Protein AF-A0A522IMY4-F1 (afdb_monomer)

Foldseek 3Di:
DCQQDPPDDDDDDDDDDPVRWDWDWDWDDDPVDIDIDTHTQQWDWDADPVRDTATFGFAWDADDDDPDTGTDTDHDLLNVQLVVLVVVVVPDPFDQDAQSFLEKEKAKEDADDWAQGPGFLAIDDSQLLSQVQSLLSVVVVQCVSNVHDPPQQQGQHFQYAYRYHHDPDPNHMDIDIDTHPPCVVVCCVVCVVPDPPDDDDDQQDDDLVDLLQRFAFHDVVSLVVLQVVDDADKDWFQAPVGDTQIKGWDAAQFAEEEQEEPLFQLFGLSLSLQSLLVVVQVVPVRRTYMYRSHLAVQLNVSLRVVCVRPVQHLPSSSGAHRSRGRLVNNDDDPNGSCVVVVCRCVVRVHQEYEYEGEAALYAHQHRNGYGDRDVCVLRRAFQAKAKEKEAAPVCVVVSVVLVVQLLQVLLVVVVSLVRRVVRVVRRVSPDVDDPWDADSSHTYYYDYDNPDSHRMYMYMYHNRSRGGGPSSSVSSNSSNSSSNRSSVVCSVPPPDDDD

Secondary structure (DSSP, 8-state):
-TTTSTT-------SS-TTS-EEEEEEEE-SS-EEEEEEEE-EEEEE-TTS-EEEEE-EEEEE-SSS--EEEEE--HHHHHHHHHHHHHHTS---SSS-S-SEEEEEEEE---EEE-SSTT-EEEHHHHHHHHHHHHHHHHHHHHHTPPTT-S-----EEEEEEEE-SSSSS-EEEEEES-TTTTTGGGTSTTSS--S----SS---TT-GGG--SPPPHHHHHHHHHTS-SEEEEEE-TTS-EEEEEEE--SSPPEEEEE-SSTT--HHHHHHHHHHHHHTTSTT--EEEES-S-HHHHHHHHHHHTT-TTS--GGGTS-TTSS-GGG--SS--THHHHHHHHHHHH--SEEEEEEEE-SS----TTT-SS-TT-TTTSS---SEEEEEE-GGGHHHHHHHHHHHHHHHTT-HHHHHHHHHHHHHHHHH-SS-SSEEETTEEEEEEE-TT-SSSEEEEEEEE-TT--THHHHHHHHHHHHHHHHHHHHHHHHTTSPP-

Mean predicted aligned error: 6.41 Å

Radius of gyration: 24.31 Å; Cα contacts (8 Å, |Δi|>4): 978; chains: 1; bounding box: 72×50×80 Å

Nearest PDB structures (foldseek):
  3k2k-assembly1_A  TM=5.546E-01  e=1.874E-07  Burkholderia mallei ATCC 23344
  7eqz-assembly1_A  TM=5.317E-01  e=2.237E-07  Aedes aegypti
  7d79-assembly2_B-2  TM=4.010E-01  e=4.140E-01  Beauveria bassiana ARSEF 2860
  4nvr-assembly2_D  TM=2.973E-01  e=1.711E-01  Salmonella enterica subsp. enterica serovar Typhimurium str. LT2
  5nfq-assembly1_A  TM=2.321E-01  e=2.437E-01  metagenome

Sequence (499 aa):
MTGLFPGIDIQFTEGPDATGQSYYQVALSYADRTEDRRIFAPNVFSKDFLNLDVYAPSAWLKVTGGGHEHDAHMLSEYQLAFHAVMTAVVQHGWGHREPYFSQLHITMSLPGIERALLYGHERLSTTEAMHEDIYFSLLEFFQQHSGRAPGNRGLQPGQIVPGIHLDNQQGTARVRVMVDAESAIHSRSAMADSVPPDQDQNPLCGDASDLALVDGPFAPALVGQSLQSFAGMHFAFASKQGRFVNGVHRQGVLPAVLISGAQHANETSGVVGAIRAATHLQDNPDAHFVLVPIENPDGYAMHQSLCALYPTHMHHAARYTALGDDLEYREHAPWFERDARNHAFEASHAQLHLNLHGYPSHEWTRPCTGYVPRGFELWSLPKGFFLILRYRPDYKEIADRLLEHVMQQLSSNADLIAYNAKQLQCYQRYATSAPFDVRHGIPYTTAEASNQTPGVTLITEFPDETIYGDDFIFAHTVQMQTVLLATEWWWENFGKKPK

Solvent-accessible surface area (backbone atoms only — not comparable to full-atom values): 27454 Å² total; per-residue (Å²): 108,67,74,72,40,74,96,56,92,81,84,90,71,91,69,53,47,100,85,68,45,40,64,49,78,45,80,44,80,55,101,88,49,75,48,82,42,80,43,82,43,58,49,44,81,47,67,43,98,86,70,43,86,29,71,23,65,48,38,68,51,74,44,84,74,78,102,56,78,43,80,45,76,44,85,34,72,68,54,51,53,53,48,52,53,51,50,57,56,70,70,45,89,74,69,96,52,78,54,64,39,65,34,40,39,35,44,33,37,34,62,74,53,80,44,81,46,96,36,88,69,27,62,47,44,47,45,53,24,50,37,50,37,50,50,51,51,52,52,54,50,48,40,58,72,70,67,54,62,89,85,62,54,63,50,34,53,17,23,56,44,69,48,57,39,82,36,80,79,76,83,63,67,46,78,47,81,47,68,60,62,90,56,60,84,69,44,56,75,78,53,45,89,82,43,83,74,95,73,76,92,73,70,48,53,51,60,83,90,44,77,83,69,28,31,38,49,68,37,68,68,56,52,54,54,58,52,69,72,57,74,58,54,72,49,71,28,46,27,86,86,65,44,62,24,47,34,39,39,26,81,42,80,40,66,31,33,35,37,31,7,13,56,40,22,30,16,33,37,15,28,56,4,43,52,55,26,51,65,56,48,62,76,43,81,48,41,18,38,31,44,29,40,41,40,23,47,59,8,34,54,45,30,53,62,48,34,73,79,44,60,68,40,59,52,67,65,8,29,26,36,52,46,38,22,40,71,91,44,62,84,64,82,85,52,37,39,50,47,41,57,51,48,49,40,72,76,56,63,27,38,39,33,42,42,27,39,39,38,57,49,45,74,68,52,19,59,83,74,28,59,58,58,89,93,40,62,77,60,58,50,56,53,37,54,32,37,41,39,36,23,19,78,95,29,43,71,62,45,54,51,48,53,52,50,38,39,56,59,54,43,71,40,60,68,58,35,53,48,14,50,55,24,40,57,53,31,60,75,80,38,98,69,68,99,51,50,74,50,66,61,34,37,32,44,76,45,83,35,80,85,53,90,38,40,26,35,46,32,40,35,32,54,34,24,41,49,47,46,71,60,24,30,49,46,18,46,53,44,16,51,52,51,45,51,46,48,56,51,42,52,75,51,63,96,55,80,87,130

pLDDT: mean 89.91, std 14.22, range [26.8, 98.94]

Structure (mmCIF, N/CA/C/O backbone):
data_AF-A0A522IMY4-F1
#
_entry.id   AF-A0A522IMY4-F1
#
loop_
_atom_site.group_PDB
_atom_site.id
_atom_site.type_symbol
_atom_site.label_atom_id
_atom_site.label_alt_id
_atom_site.label_comp_id
_atom_site.label_asym_id
_atom_site.label_entity_id
_atom_site.label_seq_id
_atom_site.pdbx_PDB_ins_code
_atom_site.Cartn_x
_atom_site.Cartn_y
_atom_site.Cartn_z
_atom_site.occupancy
_atom_site.B_iso_or_equiv
_atom_site.auth_seq_id
_atom_site.auth_comp_id
_atom_site.auth_asym_id
_atom_site.auth_atom_id
_atom_site.pdbx_PDB_model_num
ATOM 1 N N . MET A 1 1 ? 20.205 0.425 -4.567 1.00 74.19 1 MET A N 1
ATOM 2 C CA . MET A 1 1 ? 21.645 0.477 -4.971 1.00 74.19 1 MET A CA 1
ATOM 3 C C . MET A 1 1 ? 22.633 0.357 -3.805 1.00 74.19 1 MET A C 1
ATOM 5 O O . MET A 1 1 ? 23.422 -0.578 -3.818 1.00 74.19 1 MET A O 1
ATOM 9 N N . THR A 1 2 ? 22.616 1.238 -2.795 1.00 75.12 2 THR A N 1
ATOM 10 C CA . THR A 1 2 ? 23.585 1.200 -1.668 1.00 75.12 2 THR A CA 1
ATOM 11 C C . THR A 1 2 ? 23.577 -0.129 -0.908 1.00 75.12 2 THR A C 1
ATOM 13 O O . THR A 1 2 ? 24.630 -0.637 -0.538 1.00 75.12 2 THR A O 1
ATOM 16 N N . GLY A 1 3 ? 22.397 -0.731 -0.738 1.00 78.62 3 GLY A N 1
ATOM 17 C CA . GLY A 1 3 ? 22.257 -2.056 -0.133 1.00 78.62 3 GLY A CA 1
ATOM 18 C C . GLY A 1 3 ? 22.837 -3.207 -0.965 1.00 78.62 3 GLY A C 1
ATOM 19 O O . GLY A 1 3 ? 23.318 -4.184 -0.405 1.00 78.62 3 GLY A O 1
ATOM 20 N N . LEU A 1 4 ? 22.845 -3.079 -2.298 1.00 83.00 4 LEU A N 1
ATOM 21 C CA . LEU A 1 4 ? 23.346 -4.110 -3.220 1.00 83.00 4 LEU A CA 1
ATOM 22 C C . LEU A 1 4 ? 24.874 -4.120 -3.322 1.00 83.00 4 LEU A C 1
ATOM 24 O O . LEU A 1 4 ? 25.464 -5.146 -3.650 1.00 83.00 4 LEU A O 1
ATOM 28 N N . PHE A 1 5 ? 25.507 -2.978 -3.057 1.00 84.50 5 PHE A N 1
ATOM 29 C CA . PHE A 1 5 ? 26.947 -2.783 -3.190 1.00 84.50 5 PHE A CA 1
ATOM 30 C C . PHE A 1 5 ? 27.530 -2.227 -1.883 1.00 84.50 5 PHE A C 1
ATOM 32 O O . PHE A 1 5 ? 27.936 -1.062 -1.828 1.00 84.50 5 PHE A O 1
ATOM 39 N N . PRO A 1 6 ? 27.557 -3.032 -0.803 1.00 80.44 6 PRO A N 1
ATOM 40 C CA . PRO A 1 6 ? 28.053 -2.577 0.487 1.00 80.44 6 PRO A CA 1
ATOM 41 C C . PRO A 1 6 ? 29.529 -2.173 0.392 1.00 80.44 6 PRO A C 1
ATOM 43 O O . PRO A 1 6 ? 30.347 -2.874 -0.203 1.00 80.44 6 PRO A O 1
ATOM 46 N N . GLY A 1 7 ? 29.873 -1.034 0.995 1.00 82.38 7 GLY A N 1
ATOM 47 C CA . GLY A 1 7 ? 31.236 -0.494 0.979 1.00 82.38 7 GLY A CA 1
ATOM 48 C C . GLY A 1 7 ? 31.632 0.227 -0.314 1.00 82.38 7 GLY A C 1
ATOM 49 O O . GLY A 1 7 ? 32.759 0.709 -0.403 1.00 82.38 7 GLY A O 1
ATOM 50 N N . ILE A 1 8 ? 30.727 0.337 -1.291 1.00 84.94 8 ILE A N 1
ATOM 51 C CA . ILE A 1 8 ? 30.919 1.164 -2.484 1.00 84.94 8 ILE A CA 1
ATOM 52 C C . ILE A 1 8 ? 30.285 2.533 -2.244 1.00 84.94 8 ILE A C 1
ATOM 54 O O . ILE A 1 8 ? 29.122 2.622 -1.845 1.00 84.94 8 ILE A O 1
ATOM 58 N N . ASP A 1 9 ? 31.041 3.605 -2.488 1.00 85.00 9 ASP A N 1
ATOM 59 C CA . ASP A 1 9 ? 30.475 4.951 -2.451 1.00 85.00 9 ASP A CA 1
ATOM 60 C C . ASP A 1 9 ? 29.682 5.219 -3.733 1.00 85.00 9 ASP A C 1
ATOM 62 O O . ASP A 1 9 ? 30.188 5.071 -4.845 1.00 85.00 9 ASP A O 1
ATOM 66 N N . ILE A 1 10 ? 28.411 5.572 -3.565 1.00 84.75 10 ILE A N 1
ATOM 67 C CA . ILE A 1 10 ? 27.473 5.809 -4.663 1.00 84.75 10 ILE A CA 1
ATOM 68 C C . ILE A 1 10 ? 26.929 7.221 -4.530 1.00 84.75 10 ILE A C 1
ATOM 70 O O . ILE A 1 10 ? 26.225 7.526 -3.562 1.00 84.75 10 ILE A O 1
ATOM 74 N N . GLN A 1 11 ? 27.205 8.057 -5.524 1.00 84.62 11 GLN A N 1
ATOM 75 C CA . GLN A 1 11 ? 26.647 9.395 -5.635 1.00 84.62 11 GLN A CA 1
ATOM 76 C C . GLN A 1 11 ? 25.652 9.450 -6.793 1.00 84.62 11 GLN A C 1
ATOM 78 O O . GLN A 1 11 ? 25.945 9.001 -7.899 1.00 84.62 11 GLN A O 1
ATOM 83 N N . PHE A 1 12 ? 24.484 10.033 -6.534 1.00 81.44 12 PHE A N 1
ATOM 84 C CA . PHE A 1 12 ? 23.518 10.370 -7.570 1.00 81.44 12 PHE A CA 1
ATOM 85 C C . PHE A 1 12 ? 23.729 11.823 -7.986 1.00 81.44 12 PHE A C 1
ATOM 87 O O . PHE A 1 12 ? 23.760 12.721 -7.145 1.00 81.44 12 PHE A O 1
ATOM 94 N N . THR A 1 13 ? 23.895 12.043 -9.285 1.00 81.50 13 THR A N 1
ATOM 95 C CA . THR A 1 13 ? 23.953 13.371 -9.897 1.00 81.50 13 THR A CA 1
ATOM 96 C C . THR A 1 13 ? 22.820 13.490 -10.898 1.00 81.50 13 THR A C 1
ATOM 98 O O . THR A 1 13 ? 22.504 12.519 -11.588 1.00 81.50 13 THR A O 1
ATOM 101 N N . GLU A 1 14 ? 22.225 14.673 -10.990 1.00 82.50 14 GLU A N 1
ATOM 102 C CA . GLU A 1 14 ? 21.211 14.955 -12.000 1.00 82.50 14 GLU A CA 1
ATOM 103 C C . GLU A 1 14 ? 21.779 14.713 -13.408 1.00 82.50 14 GLU A C 1
ATOM 105 O O . GLU A 1 14 ? 22.933 15.038 -13.698 1.00 82.50 14 GLU A O 1
ATOM 110 N N . GLY A 1 15 ? 20.971 14.093 -14.263 1.00 79.38 15 GLY A N 1
ATOM 111 C CA . GLY A 1 15 ? 21.285 13.857 -15.665 1.00 79.38 15 GLY A CA 1
ATOM 112 C C . GLY A 1 15 ? 20.048 14.087 -16.539 1.00 79.38 15 GLY A C 1
ATOM 113 O O . GLY A 1 15 ? 18.945 14.190 -16.002 1.00 79.38 15 GLY A O 1
ATOM 114 N N . PRO A 1 16 ? 20.198 14.118 -17.875 1.00 86.06 16 PRO A N 1
ATOM 115 C CA . PRO A 1 16 ? 21.431 13.867 -18.628 1.00 86.06 16 PRO A CA 1
ATOM 116 C C . PRO A 1 16 ? 22.502 14.956 -18.488 1.00 86.06 16 PRO A C 1
ATOM 118 O O . PRO A 1 16 ? 22.238 16.054 -18.007 1.00 86.06 16 PRO A O 1
ATOM 121 N N . ASP A 1 17 ? 23.728 14.643 -18.919 1.00 84.75 17 ASP A N 1
ATOM 122 C CA . ASP A 1 17 ? 24.806 15.630 -18.992 1.00 84.75 17 ASP A CA 1
ATOM 123 C C . ASP A 1 17 ? 24.558 16.675 -20.103 1.00 84.75 17 ASP A C 1
ATOM 125 O O . ASP A 1 17 ? 23.572 16.619 -20.841 1.00 84.75 17 ASP A O 1
ATOM 129 N N . ALA A 1 18 ? 25.473 17.637 -20.262 1.00 83.81 18 ALA A N 1
ATOM 130 C CA . ALA A 1 18 ? 25.350 18.710 -21.256 1.00 83.81 18 ALA A CA 1
ATOM 131 C C . ALA A 1 18 ? 25.254 18.225 -22.721 1.00 83.81 18 ALA A C 1
ATOM 133 O O . ALA A 1 18 ? 24.911 19.013 -23.601 1.00 83.81 18 ALA A O 1
ATOM 134 N N . THR A 1 19 ? 25.560 16.953 -23.000 1.00 83.50 19 THR A N 1
ATOM 135 C CA . THR A 1 19 ? 25.409 16.328 -24.325 1.00 83.50 19 THR A CA 1
ATOM 136 C C . THR A 1 19 ? 24.043 15.666 -24.525 1.00 83.50 19 THR A C 1
ATOM 138 O O . THR A 1 19 ? 23.777 15.128 -25.597 1.00 83.50 19 THR A O 1
ATOM 141 N N . GLY A 1 20 ? 23.166 15.711 -23.517 1.00 85.12 20 GLY A N 1
ATOM 142 C CA . GLY A 1 20 ? 21.851 15.071 -23.551 1.00 85.12 20 GLY A CA 1
ATOM 143 C C . GLY A 1 20 ? 21.905 13.555 -23.352 1.00 85.12 20 GLY A C 1
ATOM 144 O O . GLY A 1 20 ? 20.935 12.871 -23.663 1.00 85.12 20 GLY A O 1
ATOM 145 N N . GLN A 1 21 ? 23.024 13.024 -22.848 1.00 86.44 21 GLN A N 1
ATOM 146 C CA . GLN A 1 21 ? 23.230 11.596 -22.617 1.00 86.44 21 GLN A CA 1
ATOM 147 C C . GLN A 1 21 ? 23.466 11.294 -21.135 1.00 86.44 21 GLN A C 1
ATOM 149 O O . GLN A 1 21 ? 23.971 12.124 -20.376 1.00 86.44 21 GLN A O 1
ATOM 154 N N . SER A 1 22 ? 23.129 10.073 -20.721 1.00 89.19 22 SER A N 1
ATOM 155 C CA . SER A 1 22 ? 23.400 9.576 -19.373 1.00 89.19 22 SER A CA 1
ATOM 156 C C . SER A 1 22 ? 24.523 8.555 -19.371 1.00 89.19 22 SER A C 1
ATOM 158 O O . SER A 1 22 ? 24.665 7.736 -20.279 1.00 89.19 22 SER A O 1
ATOM 160 N N . TYR A 1 23 ? 25.310 8.592 -18.303 1.00 90.69 23 TYR A N 1
ATOM 161 C CA . TYR A 1 23 ? 26.405 7.666 -18.090 1.00 90.69 23 TYR A CA 1
ATOM 162 C C . TYR A 1 23 ? 26.508 7.319 -16.613 1.00 90.69 23 TYR A C 1
ATOM 164 O O . TYR A 1 23 ? 26.423 8.202 -15.763 1.00 90.69 23 TYR A O 1
ATOM 172 N N . TYR A 1 24 ? 26.782 6.055 -16.320 1.00 90.06 24 TYR A N 1
ATOM 173 C CA . TYR A 1 24 ? 27.328 5.671 -15.028 1.00 90.06 24 TYR A CA 1
ATOM 174 C C . TYR A 1 24 ? 28.837 5.905 -15.048 1.00 90.06 24 TYR A C 1
ATOM 176 O O . TYR A 1 24 ? 29.531 5.491 -15.982 1.00 90.06 24 TYR A O 1
ATOM 184 N N . GLN A 1 25 ? 29.344 6.576 -14.020 1.00 89.56 25 GLN A N 1
ATOM 185 C CA . GLN A 1 25 ? 30.775 6.712 -13.776 1.00 89.56 25 GLN A CA 1
ATOM 186 C C . GLN A 1 25 ? 31.160 5.735 -12.672 1.00 89.56 25 GLN A C 1
ATOM 188 O O . GLN A 1 25 ? 30.580 5.760 -11.589 1.00 89.56 25 GLN A O 1
ATOM 193 N N . VAL A 1 26 ? 32.104 4.847 -12.968 1.00 89.56 26 VAL A N 1
ATOM 194 C CA . VAL A 1 26 ? 32.552 3.809 -12.042 1.00 89.56 26 VAL A CA 1
ATOM 195 C C . VAL A 1 26 ? 34.055 3.948 -11.862 1.00 89.56 26 VAL A C 1
ATOM 197 O O . VAL A 1 26 ? 34.818 3.655 -12.782 1.00 89.56 26 VAL A O 1
ATOM 200 N N . ALA A 1 27 ? 34.459 4.389 -10.674 1.00 90.19 27 ALA A N 1
ATOM 201 C CA . ALA A 1 27 ? 35.846 4.373 -10.238 1.00 90.19 27 ALA A CA 1
ATOM 202 C C . ALA A 1 27 ? 36.130 3.034 -9.543 1.00 90.19 27 ALA A C 1
ATOM 204 O O . ALA A 1 27 ? 35.456 2.657 -8.584 1.00 90.19 27 ALA A O 1
ATOM 205 N N . LEU A 1 28 ? 37.111 2.295 -10.050 1.00 87.31 28 LEU A N 1
ATOM 206 C CA . LEU A 1 28 ? 37.502 0.976 -9.566 1.00 87.31 28 LEU A CA 1
ATOM 207 C C . LEU A 1 28 ? 38.907 1.061 -8.977 1.00 87.31 28 LEU A C 1
ATOM 209 O O . LEU A 1 28 ? 39.845 1.458 -9.664 1.00 87.31 28 LEU A O 1
ATOM 213 N N . SER A 1 29 ? 39.059 0.634 -7.728 1.00 87.38 29 SER A N 1
ATOM 214 C CA . SER A 1 29 ? 40.354 0.557 -7.050 1.00 87.38 29 SER A CA 1
ATOM 215 C C . SER A 1 29 ? 40.738 -0.903 -6.843 1.00 87.38 29 SER A C 1
ATOM 217 O O . SER A 1 29 ? 40.088 -1.629 -6.094 1.00 87.38 29 SER A O 1
ATOM 219 N N . TYR A 1 30 ? 41.802 -1.325 -7.513 1.00 85.25 30 TYR A N 1
ATOM 220 C CA . TYR A 1 30 ? 42.432 -2.633 -7.372 1.00 85.25 30 TYR A CA 1
ATOM 221 C C . TYR A 1 30 ? 43.694 -2.514 -6.507 1.00 85.25 30 TYR A C 1
ATOM 223 O O . TYR A 1 30 ? 44.163 -1.414 -6.217 1.00 85.25 30 TYR A O 1
ATOM 231 N N . ALA A 1 31 ? 44.275 -3.648 -6.103 1.00 90.94 31 ALA A N 1
ATOM 232 C CA . ALA A 1 31 ? 45.478 -3.663 -5.265 1.00 90.94 31 ALA A CA 1
ATOM 233 C C . ALA A 1 31 ? 46.692 -2.965 -5.915 1.00 90.94 31 ALA A C 1
ATOM 235 O O . ALA A 1 31 ? 47.574 -2.482 -5.211 1.00 90.94 31 ALA A O 1
ATOM 236 N N . ASP A 1 32 ? 46.742 -2.925 -7.246 1.00 94.56 32 ASP A N 1
ATOM 237 C CA . ASP A 1 32 ? 47.862 -2.432 -8.049 1.00 94.56 32 ASP A CA 1
ATOM 238 C C . ASP A 1 32 ? 47.525 -1.204 -8.909 1.00 94.56 32 ASP A C 1
ATOM 240 O O . ASP A 1 32 ? 48.439 -0.554 -9.420 1.00 94.56 32 ASP A O 1
ATOM 244 N N . ARG A 1 33 ? 46.239 -0.876 -9.098 1.00 92.94 33 ARG A N 1
ATOM 245 C CA . ARG A 1 33 ? 45.814 0.200 -10.003 1.00 92.94 33 ARG A CA 1
ATOM 246 C C . ARG A 1 33 ? 44.445 0.776 -9.675 1.00 92.94 33 ARG A C 1
ATOM 248 O O . ARG A 1 33 ? 43.614 0.124 -9.052 1.00 92.94 33 ARG A O 1
ATOM 255 N N . THR A 1 34 ? 44.187 1.961 -10.206 1.00 92.69 34 THR A N 1
ATOM 256 C CA . THR A 1 34 ? 42.851 2.553 -10.288 1.00 92.69 34 THR A CA 1
ATOM 257 C C . THR A 1 34 ? 42.400 2.611 -11.747 1.00 92.69 34 THR A C 1
ATOM 259 O O . THR A 1 34 ? 43.211 2.828 -12.648 1.00 92.69 34 THR A O 1
ATOM 262 N N . GLU A 1 35 ? 41.113 2.389 -11.998 1.00 93.88 35 GLU A N 1
ATOM 263 C CA . GLU A 1 35 ? 40.496 2.514 -13.320 1.00 93.88 35 GLU A CA 1
ATOM 264 C C . GLU A 1 35 ? 39.212 3.334 -13.235 1.00 93.88 35 GLU A C 1
ATOM 266 O O . GLU A 1 35 ? 38.339 3.021 -12.432 1.00 93.88 35 GLU A O 1
ATOM 271 N N . ASP A 1 36 ? 39.052 4.301 -14.137 1.00 93.44 36 ASP A N 1
ATOM 272 C CA . ASP A 1 36 ? 37.793 5.018 -14.322 1.00 93.44 36 ASP A CA 1
ATOM 273 C C . ASP A 1 36 ? 37.079 4.503 -15.573 1.00 93.44 36 ASP A C 1
ATOM 275 O O . ASP A 1 36 ? 37.632 4.471 -16.678 1.00 93.44 36 ASP A O 1
ATOM 279 N N . ARG A 1 37 ? 35.828 4.077 -15.404 1.00 92.75 37 ARG A N 1
ATOM 280 C CA . ARG A 1 37 ? 34.972 3.580 -16.483 1.00 92.75 37 ARG A CA 1
ATOM 281 C C . ARG A 1 37 ? 33.758 4.485 -16.631 1.00 92.75 37 ARG A C 1
ATOM 283 O O . ARG A 1 37 ? 33.076 4.796 -15.659 1.00 92.75 37 ARG A O 1
ATOM 290 N N . ARG A 1 38 ? 33.456 4.860 -17.875 1.00 90.88 38 ARG A N 1
ATOM 291 C CA . ARG A 1 38 ? 32.221 5.557 -18.247 1.00 90.88 38 ARG A CA 1
ATOM 292 C C . ARG A 1 38 ? 31.335 4.581 -19.015 1.00 90.88 38 ARG A C 1
ATOM 294 O O . ARG A 1 38 ? 31.702 4.141 -20.102 1.00 90.88 38 ARG A O 1
ATOM 301 N N . ILE A 1 39 ? 30.200 4.218 -18.430 1.00 91.81 39 ILE A N 1
ATOM 302 C CA . ILE A 1 39 ? 29.259 3.237 -18.977 1.00 91.81 39 ILE A CA 1
ATOM 303 C C . ILE A 1 39 ? 28.041 4.000 -19.481 1.00 91.81 39 ILE A C 1
ATOM 305 O O . ILE A 1 39 ? 27.376 4.677 -18.703 1.00 91.81 39 ILE A O 1
ATOM 309 N N . PHE A 1 40 ? 27.768 3.926 -20.781 1.00 91.12 40 PHE A N 1
ATOM 310 C CA . PHE A 1 40 ? 26.604 4.575 -21.383 1.00 91.12 40 PHE A CA 1
ATOM 311 C C . PHE A 1 40 ? 25.299 3.994 -20.825 1.00 91.12 40 PHE A C 1
ATOM 313 O O . PHE A 1 40 ? 25.139 2.775 -20.775 1.00 91.12 40 PHE A O 1
ATOM 320 N N . ALA A 1 41 ? 24.382 4.871 -20.415 1.00 91.31 41 ALA A N 1
ATOM 321 C CA . ALA A 1 41 ? 23.033 4.522 -19.993 1.00 91.31 41 ALA A CA 1
ATOM 322 C C . ALA A 1 41 ? 22.053 4.946 -21.105 1.00 91.31 41 ALA A C 1
ATOM 324 O O . ALA A 1 41 ? 21.915 6.148 -21.351 1.00 91.31 41 ALA A O 1
ATOM 325 N N . PRO A 1 42 ? 21.403 3.993 -21.802 1.00 91.44 42 PRO A N 1
ATOM 326 C CA . PRO A 1 42 ? 20.647 4.257 -23.024 1.00 91.44 42 PRO A CA 1
ATOM 327 C C . PRO A 1 42 ? 19.254 4.826 -22.725 1.00 91.44 42 PRO A C 1
ATOM 329 O O . PRO A 1 42 ? 18.238 4.187 -22.980 1.00 91.44 42 PRO A O 1
ATOM 332 N N . ASN A 1 43 ? 19.206 6.035 -22.177 1.00 91.25 43 ASN A N 1
ATOM 333 C CA . ASN A 1 43 ? 17.966 6.758 -21.924 1.00 91.25 43 ASN A CA 1
ATOM 334 C C . ASN A 1 43 ? 17.705 7.775 -23.041 1.00 91.25 43 ASN A C 1
ATOM 336 O O . ASN A 1 43 ? 18.640 8.354 -23.598 1.00 91.25 43 ASN A O 1
ATOM 340 N N . VAL A 1 44 ? 16.434 8.008 -23.362 1.00 90.31 44 VAL A N 1
ATOM 341 C CA . VAL A 1 44 ? 16.016 8.973 -24.385 1.00 90.31 44 VAL A CA 1
ATOM 342 C C . VAL A 1 44 ? 14.886 9.853 -23.873 1.00 90.31 44 VAL A C 1
ATOM 344 O O . VAL A 1 44 ? 14.036 9.407 -23.102 1.00 90.31 44 VAL A O 1
ATOM 347 N N . PHE A 1 45 ? 14.868 11.108 -24.324 1.00 90.69 45 PHE A N 1
ATOM 348 C CA . PHE A 1 45 ? 13.698 11.962 -24.161 1.00 90.69 45 PHE A CA 1
ATOM 349 C C . PHE A 1 45 ? 12.616 11.552 -25.154 1.00 90.69 45 PHE A C 1
ATOM 351 O O . PHE A 1 45 ? 12.879 11.403 -26.349 1.00 90.69 45 PHE A O 1
ATOM 358 N N . SER A 1 46 ? 11.393 11.408 -24.664 1.00 90.25 46 SER A N 1
ATOM 359 C CA . SER A 1 46 ? 10.208 11.199 -25.490 1.00 90.25 46 SER A CA 1
ATOM 360 C C . SER A 1 46 ? 8.993 11.883 -24.864 1.00 90.25 46 SER A C 1
ATOM 362 O O . SER A 1 46 ? 9.068 12.415 -23.756 1.00 90.25 46 SER A O 1
ATOM 364 N N . LYS A 1 47 ? 7.887 11.910 -25.608 1.00 91.88 47 LYS A N 1
ATOM 365 C CA . LYS A 1 47 ? 6.580 12.308 -25.091 1.00 91.88 47 LYS A CA 1
ATOM 366 C C . LYS A 1 47 ? 5.788 11.054 -24.768 1.00 91.88 47 LYS A C 1
ATOM 368 O O . LYS A 1 47 ? 5.718 10.155 -25.604 1.00 91.88 47 LYS A O 1
ATOM 373 N N . ASP A 1 48 ? 5.187 11.011 -23.590 1.00 91.44 48 ASP A N 1
ATOM 374 C CA . ASP A 1 48 ? 4.253 9.945 -23.245 1.00 91.44 48 ASP A CA 1
ATOM 375 C C . ASP A 1 48 ? 2.851 10.187 -23.847 1.00 91.44 48 ASP A C 1
ATOM 377 O O . ASP A 1 48 ? 2.616 11.137 -24.599 1.00 91.44 48 ASP A O 1
ATOM 381 N N . PHE A 1 49 ? 1.891 9.324 -23.508 1.00 89.94 49 PHE A N 1
ATOM 382 C CA . PHE A 1 49 ? 0.501 9.409 -23.980 1.00 89.94 49 PHE A CA 1
ATOM 383 C C . PHE A 1 49 ? -0.280 10.609 -23.412 1.00 89.94 49 PHE A C 1
ATOM 385 O O . PHE A 1 49 ? -1.327 10.948 -23.961 1.00 89.94 49 PHE A O 1
ATOM 392 N N . LEU A 1 50 ? 0.228 11.279 -22.369 1.00 89.19 50 LEU A N 1
ATOM 393 C CA . LEU A 1 50 ? -0.292 12.558 -21.875 1.00 89.19 50 LEU A CA 1
ATOM 394 C C . LEU A 1 50 ? 0.425 13.767 -22.509 1.00 89.19 50 LEU A C 1
ATOM 396 O O . LEU A 1 50 ? 0.145 14.913 -22.152 1.00 89.19 50 LEU A O 1
ATOM 400 N N . ASN A 1 51 ? 1.348 13.537 -23.452 1.00 91.56 51 ASN A N 1
ATOM 401 C CA . ASN A 1 51 ? 2.209 14.546 -24.076 1.00 91.56 51 ASN A CA 1
ATOM 402 C C . ASN A 1 51 ? 3.166 15.255 -23.088 1.00 91.56 51 ASN A C 1
ATOM 404 O O . ASN A 1 51 ? 3.609 16.390 -23.318 1.00 91.56 51 ASN A O 1
ATOM 408 N N . LEU A 1 52 ? 3.522 14.577 -21.997 1.00 90.31 52 LEU A N 1
ATOM 409 C CA . LEU A 1 52 ? 4.508 15.026 -21.018 1.00 90.31 52 LEU A CA 1
ATOM 410 C C . LEU A 1 52 ? 5.904 14.526 -21.397 1.00 90.31 52 LEU A C 1
ATOM 412 O O . LEU A 1 52 ? 6.054 13.456 -21.985 1.00 90.31 52 LEU A O 1
ATOM 416 N N . ASP A 1 53 ? 6.931 15.322 -21.085 1.00 91.44 53 ASP A N 1
ATOM 417 C CA . ASP A 1 53 ? 8.321 14.913 -21.298 1.00 91.44 53 ASP A CA 1
ATOM 418 C C . ASP A 1 53 ? 8.697 13.799 -20.324 1.00 91.44 53 ASP A C 1
ATOM 420 O O . ASP A 1 53 ? 8.538 13.937 -19.110 1.00 91.44 53 ASP A O 1
ATOM 424 N N . VAL A 1 54 ? 9.226 12.706 -20.865 1.00 90.94 54 VAL A N 1
ATOM 425 C CA . VAL A 1 54 ? 9.769 11.591 -20.092 1.00 90.94 54 VAL A CA 1
ATOM 426 C C . VAL A 1 54 ? 11.189 11.301 -20.551 1.00 90.94 54 VAL A C 1
ATOM 428 O O . VAL A 1 54 ? 11.489 11.320 -21.746 1.00 90.94 54 VAL A O 1
ATOM 431 N N . TYR A 1 55 ? 12.070 11.039 -19.589 1.00 90.38 55 TYR A N 1
ATOM 432 C CA . TYR A 1 55 ? 13.427 10.573 -19.839 1.00 90.38 55 TYR A CA 1
ATOM 433 C C . TYR A 1 55 ? 13.529 9.133 -19.352 1.00 90.38 55 TYR A C 1
ATOM 435 O O . TYR A 1 55 ? 13.518 8.879 -18.148 1.00 90.38 55 TYR A O 1
ATOM 443 N N . ALA A 1 56 ? 13.539 8.195 -20.297 1.00 89.75 56 ALA A N 1
ATOM 444 C CA . ALA A 1 56 ? 13.262 6.793 -20.018 1.00 89.75 56 ALA A CA 1
ATOM 445 C C . ALA A 1 56 ? 14.256 5.855 -20.726 1.00 89.75 56 ALA A C 1
ATOM 447 O O . ALA A 1 56 ? 14.778 6.219 -21.787 1.00 89.75 56 ALA A O 1
ATOM 448 N N . PRO A 1 57 ? 14.520 4.657 -20.170 1.00 90.75 57 PRO A N 1
ATOM 449 C CA . PRO A 1 57 ? 15.333 3.637 -20.824 1.00 90.75 57 PRO A CA 1
ATOM 450 C C . PRO A 1 57 ? 14.794 3.242 -22.203 1.00 90.75 57 PRO A C 1
ATOM 452 O O . PRO A 1 57 ? 13.591 3.103 -22.410 1.00 90.75 57 PRO A O 1
ATOM 455 N N . SER A 1 58 ? 15.699 2.999 -23.149 1.00 90.75 58 SER A N 1
ATOM 456 C CA . SER A 1 58 ? 15.384 2.515 -24.493 1.00 90.75 58 SER A CA 1
ATOM 457 C C . SER A 1 58 ? 16.365 1.433 -24.926 1.00 90.75 58 SER A C 1
ATOM 459 O O . SER A 1 58 ? 17.513 1.386 -24.479 1.00 90.75 58 SER A O 1
ATOM 461 N N . ALA A 1 59 ? 15.943 0.580 -25.861 1.00 91.62 59 ALA A N 1
ATOM 462 C CA . ALA A 1 59 ? 16.907 -0.235 -26.589 1.00 91.62 59 ALA A CA 1
ATOM 463 C C . ALA A 1 59 ? 17.816 0.652 -27.450 1.00 91.62 59 ALA A C 1
ATOM 465 O O . ALA A 1 59 ? 17.415 1.716 -27.935 1.00 91.62 59 ALA A O 1
ATOM 466 N N . TRP A 1 60 ? 19.053 0.193 -27.635 1.00 92.19 60 TRP A N 1
ATOM 467 C CA . TRP A 1 60 ? 20.089 0.905 -28.371 1.00 92.19 60 TRP A CA 1
ATOM 468 C C . TRP A 1 60 ? 20.871 -0.068 -29.247 1.00 92.19 60 TRP A C 1
ATOM 470 O O . TRP A 1 60 ? 21.359 -1.087 -28.755 1.00 92.19 60 TRP A O 1
ATOM 480 N N . LEU A 1 61 ? 21.004 0.242 -30.538 1.00 91.25 61 LEU A N 1
ATOM 481 C CA . LEU A 1 61 ? 21.791 -0.556 -31.471 1.00 91.25 61 LEU A CA 1
ATOM 482 C C . LEU A 1 61 ? 23.052 0.207 -31.852 1.00 91.25 61 LEU A C 1
ATOM 484 O O . LEU A 1 61 ? 22.991 1.290 -32.435 1.00 91.25 61 LEU A O 1
ATOM 488 N N . LYS A 1 62 ? 24.196 -0.415 -31.565 1.00 89.38 62 LYS A N 1
ATOM 489 C CA . LYS A 1 62 ? 25.506 0.068 -31.981 1.00 89.38 62 LYS A CA 1
ATOM 490 C C . LYS A 1 62 ? 26.194 -0.964 -32.872 1.00 89.38 62 LYS A C 1
ATOM 492 O O . LYS A 1 62 ? 26.525 -2.056 -32.419 1.00 89.38 62 LYS A O 1
ATOM 497 N N . VAL A 1 63 ? 26.412 -0.613 -34.135 1.00 89.00 63 VAL A N 1
ATOM 498 C CA . VAL A 1 63 ? 27.133 -1.414 -35.130 1.00 89.00 63 VAL A CA 1
ATOM 499 C C . VAL A 1 63 ? 28.446 -0.707 -35.438 1.00 89.00 63 VAL A C 1
ATOM 501 O O . VAL A 1 63 ? 28.462 0.341 -36.082 1.00 89.00 63 VAL A O 1
ATOM 504 N N . THR A 1 64 ? 29.549 -1.277 -34.951 1.00 83.75 64 THR A N 1
ATOM 505 C CA . THR A 1 64 ? 30.911 -0.784 -35.199 1.00 83.75 64 THR A CA 1
ATOM 506 C C . THR A 1 64 ? 31.631 -1.720 -36.169 1.00 83.75 64 THR A C 1
ATOM 508 O O . THR A 1 64 ? 31.890 -2.874 -35.824 1.00 83.75 64 THR A O 1
ATOM 511 N N . GLY A 1 65 ? 31.980 -1.222 -37.357 1.00 75.06 65 GLY A N 1
ATOM 512 C CA . GLY A 1 65 ? 32.685 -1.974 -38.404 1.00 75.06 65 GLY A CA 1
ATOM 513 C C . GLY A 1 65 ? 31.789 -2.398 -39.577 1.00 75.06 65 GLY A C 1
ATOM 514 O O . GLY A 1 65 ? 30.659 -2.836 -39.390 1.00 75.06 65 GLY A O 1
ATOM 515 N N . GLY A 1 66 ? 32.313 -2.267 -40.802 1.00 68.94 66 GLY A N 1
ATOM 516 C CA . GLY A 1 66 ? 31.558 -2.389 -42.060 1.00 68.94 66 GLY A CA 1
ATOM 517 C C . GLY A 1 66 ? 31.344 -1.029 -42.743 1.00 68.94 66 GLY A C 1
ATOM 518 O O . GLY A 1 66 ? 31.759 -0.001 -42.222 1.00 68.94 66 GLY A O 1
ATOM 519 N N . GLY A 1 67 ? 30.718 -1.002 -43.927 1.00 72.25 67 GLY A N 1
ATOM 520 C CA . GLY A 1 67 ? 30.445 0.240 -44.678 1.00 72.25 67 GLY A CA 1
ATOM 521 C C . GLY A 1 67 ? 29.326 1.123 -44.101 1.00 72.25 67 GLY A C 1
ATOM 522 O O . GLY A 1 67 ? 29.010 2.157 -44.684 1.00 72.25 67 GLY A O 1
ATOM 523 N N . HIS A 1 68 ? 28.719 0.714 -42.983 1.00 68.62 68 HIS A N 1
ATOM 524 C CA . HIS A 1 68 ? 27.625 1.415 -42.319 1.00 68.62 68 HIS A CA 1
ATOM 525 C C . HIS A 1 68 ? 27.856 1.412 -40.805 1.00 68.62 68 HIS A C 1
ATOM 527 O O . HIS A 1 68 ? 27.819 0.355 -40.179 1.00 68.62 68 HIS A O 1
ATOM 533 N N . GLU A 1 69 ? 28.079 2.590 -40.226 1.00 80.00 69 GLU A N 1
ATOM 534 C CA . GLU A 1 69 ? 28.008 2.790 -38.777 1.00 80.00 69 GLU A CA 1
ATOM 535 C C . GLU A 1 69 ? 26.550 3.058 -38.379 1.00 80.00 69 GLU A C 1
ATOM 537 O O . GLU A 1 69 ? 25.847 3.829 -39.037 1.00 80.00 69 GLU A O 1
ATOM 542 N N . HIS A 1 70 ? 26.088 2.410 -37.310 1.00 84.31 70 HIS A N 1
ATOM 543 C CA . HIS A 1 70 ? 24.785 2.672 -36.699 1.00 84.31 70 HIS A CA 1
ATOM 544 C C . HIS A 1 70 ? 24.988 2.843 -35.197 1.00 84.31 70 H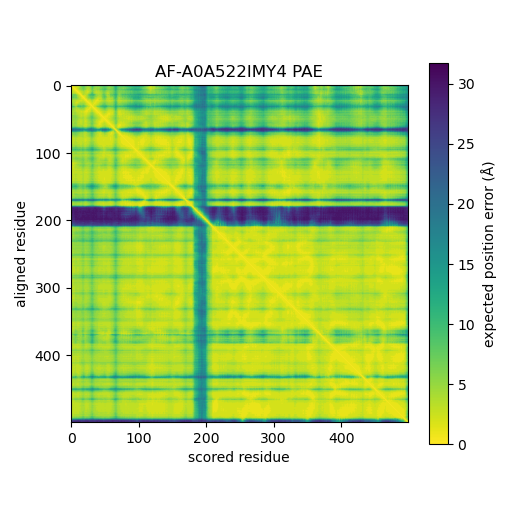IS A C 1
ATOM 546 O O . HIS A 1 70 ? 25.654 2.018 -34.580 1.00 84.31 70 HIS A O 1
ATOM 552 N N . ASP A 1 71 ? 24.461 3.916 -34.621 1.00 90.00 71 ASP A N 1
ATOM 553 C CA . ASP A 1 71 ? 24.571 4.222 -33.193 1.00 90.00 71 ASP A CA 1
ATOM 554 C C . ASP A 1 71 ? 23.335 5.039 -32.801 1.00 90.00 71 ASP A C 1
ATOM 556 O O . ASP A 1 71 ? 23.341 6.270 -32.843 1.00 90.00 71 ASP A O 1
ATOM 560 N N . ALA A 1 72 ? 22.217 4.349 -32.575 1.00 90.62 72 ALA A N 1
ATOM 561 C CA . ALA A 1 72 ? 20.928 4.993 -32.355 1.00 90.62 72 ALA A CA 1
ATOM 562 C C . ALA A 1 72 ? 20.021 4.175 -31.434 1.00 90.62 72 ALA A C 1
ATOM 564 O O . ALA A 1 72 ? 20.125 2.947 -31.334 1.00 90.62 72 ALA A O 1
ATOM 565 N N . HIS A 1 73 ? 19.087 4.876 -30.791 1.00 90.94 73 HIS A N 1
ATOM 566 C CA . HIS A 1 73 ? 17.995 4.232 -30.079 1.00 90.94 73 HIS A CA 1
ATOM 567 C C . HIS A 1 73 ? 17.060 3.512 -31.055 1.00 90.94 73 HIS A C 1
ATOM 569 O O . HIS A 1 73 ? 16.891 3.911 -32.209 1.00 90.94 73 HIS A O 1
ATOM 575 N N . MET A 1 74 ? 16.410 2.471 -30.557 1.00 92.31 74 MET A N 1
ATOM 576 C CA . MET A 1 74 ? 15.335 1.768 -31.240 1.00 92.31 74 MET A CA 1
ATOM 577 C C . MET A 1 74 ? 14.283 1.323 -30.234 1.00 92.31 74 MET A C 1
ATOM 579 O O . MET A 1 74 ? 14.578 1.163 -29.050 1.00 92.31 74 MET A O 1
ATOM 583 N N . LEU A 1 75 ? 13.057 1.112 -30.709 1.00 91.50 75 LEU A N 1
ATOM 584 C CA . LEU A 1 75 ? 12.004 0.559 -29.869 1.00 91.50 75 LEU A CA 1
ATOM 585 C C . LEU A 1 75 ? 12.279 -0.922 -29.623 1.00 91.50 75 LEU A C 1
ATOM 587 O O . LEU A 1 75 ? 12.369 -1.716 -30.559 1.00 91.50 75 LEU A O 1
ATOM 591 N N . SER A 1 76 ? 12.405 -1.279 -28.350 1.00 91.75 76 SER A N 1
ATOM 592 C CA . SER A 1 76 ? 12.415 -2.671 -27.919 1.00 91.75 76 SER A CA 1
ATOM 593 C C . SER A 1 76 ? 11.043 -3.312 -28.112 1.00 91.75 76 SER A C 1
ATOM 595 O O . SER A 1 76 ? 10.013 -2.638 -28.162 1.00 91.75 76 SER A O 1
ATOM 597 N N . GLU A 1 77 ? 11.020 -4.640 -28.140 1.00 91.94 77 GLU A N 1
ATOM 598 C CA . GLU A 1 77 ? 9.776 -5.402 -28.085 1.00 91.94 77 GLU A CA 1
ATOM 599 C C . GLU A 1 77 ? 8.935 -5.066 -26.842 1.00 91.94 77 GLU A C 1
ATOM 601 O O . GLU A 1 77 ? 7.717 -4.940 -26.945 1.00 91.94 77 GLU A O 1
ATOM 606 N N . TYR A 1 78 ? 9.585 -4.822 -25.700 1.00 93.75 78 TYR A N 1
ATOM 607 C CA . TYR A 1 78 ? 8.937 -4.345 -24.478 1.00 93.75 78 TYR A CA 1
ATOM 608 C C . TYR A 1 78 ? 8.176 -3.030 -24.724 1.00 93.75 78 TYR A C 1
ATOM 610 O O . TYR A 1 78 ? 6.978 -2.940 -24.456 1.00 93.75 78 TYR A O 1
ATOM 618 N N . GLN A 1 79 ? 8.847 -2.026 -25.302 1.00 94.06 79 GLN A N 1
ATOM 619 C CA . GLN A 1 79 ? 8.236 -0.725 -25.605 1.00 94.06 79 GLN A CA 1
ATOM 620 C C . GLN A 1 79 ? 7.110 -0.855 -26.640 1.00 94.06 79 GLN A C 1
ATOM 622 O O . GLN A 1 79 ? 6.074 -0.209 -26.510 1.00 94.06 79 GLN A O 1
ATOM 627 N N . LEU A 1 80 ? 7.277 -1.705 -27.657 1.00 94.94 80 LEU A N 1
ATOM 628 C CA . LEU A 1 80 ? 6.238 -1.957 -28.659 1.00 94.94 80 LEU A CA 1
ATOM 629 C C . LEU A 1 80 ? 4.995 -2.614 -28.044 1.00 94.94 80 LEU A C 1
ATOM 631 O O . LEU A 1 80 ? 3.878 -2.215 -28.376 1.00 94.94 80 LEU A O 1
ATOM 635 N N . ALA A 1 81 ? 5.170 -3.576 -27.134 1.00 96.12 81 ALA A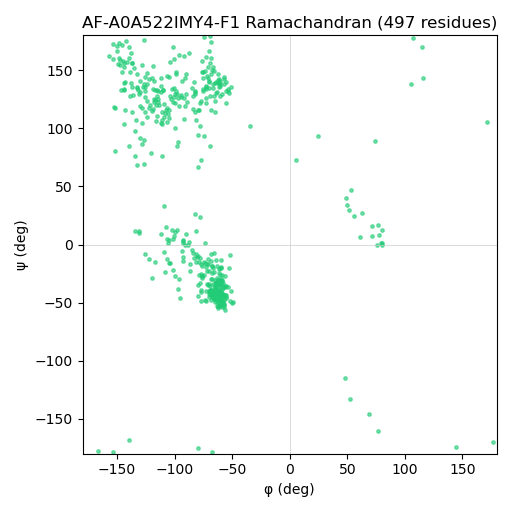 N 1
ATOM 636 C CA . ALA A 1 81 ? 4.066 -4.224 -26.433 1.00 96.12 81 ALA A CA 1
ATOM 637 C C . ALA A 1 81 ? 3.307 -3.236 -25.531 1.00 96.12 81 ALA A C 1
ATOM 639 O O . ALA A 1 81 ? 2.077 -3.176 -25.590 1.00 96.12 81 ALA A O 1
ATOM 640 N N . PHE A 1 82 ? 4.029 -2.406 -24.771 1.00 96.69 82 PHE A N 1
ATOM 641 C CA . PHE A 1 82 ? 3.443 -1.320 -23.980 1.00 96.69 82 PHE A CA 1
ATOM 642 C C . PHE A 1 82 ? 2.650 -0.338 -24.863 1.00 96.69 82 PHE A C 1
ATOM 644 O O . PHE A 1 82 ? 1.468 -0.079 -24.621 1.00 96.69 82 PHE A O 1
ATOM 651 N N . HIS A 1 83 ? 3.255 0.155 -25.950 1.00 96.25 83 HIS A N 1
ATOM 652 C CA . HIS A 1 83 ? 2.589 1.070 -26.879 1.00 96.25 83 HIS A CA 1
ATOM 653 C C . HIS A 1 83 ? 1.358 0.448 -27.543 1.00 96.25 83 HIS A C 1
ATOM 655 O O . HIS A 1 83 ? 0.390 1.166 -27.790 1.00 96.25 83 HIS A O 1
ATOM 661 N N . ALA A 1 84 ? 1.358 -0.858 -27.822 1.00 97.25 84 ALA A N 1
ATOM 662 C CA . ALA A 1 84 ? 0.199 -1.544 -28.384 1.00 97.25 84 ALA A CA 1
ATOM 663 C C . ALA A 1 84 ? -1.003 -1.512 -27.425 1.00 97.25 84 ALA A C 1
ATOM 665 O O . ALA A 1 84 ? -2.120 -1.242 -27.869 1.00 97.25 84 ALA A O 1
ATOM 666 N N . VAL A 1 85 ? -0.775 -1.715 -26.119 1.00 98.12 85 VAL A N 1
ATOM 667 C CA . VAL A 1 85 ? -1.821 -1.579 -25.088 1.00 98.12 85 VAL A CA 1
ATOM 668 C C . VAL A 1 85 ? -2.348 -0.149 -25.051 1.00 98.12 85 VAL A C 1
ATOM 670 O O . VAL A 1 85 ? -3.549 0.065 -25.221 1.00 98.12 85 VAL A O 1
ATOM 673 N N . MET A 1 86 ? -1.454 0.831 -24.888 1.00 97.81 86 MET A N 1
ATOM 674 C CA . MET A 1 86 ? -1.853 2.236 -24.771 1.00 97.81 86 MET A CA 1
ATOM 675 C C . MET A 1 86 ? -2.572 2.727 -26.027 1.00 97.81 86 MET A C 1
ATOM 677 O O . MET A 1 86 ? -3.604 3.379 -25.925 1.00 97.81 86 MET A O 1
ATOM 681 N N . THR A 1 87 ? -2.097 2.354 -27.217 1.00 97.31 87 THR A N 1
ATOM 682 C CA . THR A 1 87 ? -2.748 2.704 -28.488 1.00 97.31 87 THR A CA 1
ATOM 683 C C . THR A 1 87 ? -4.158 2.123 -28.566 1.00 97.31 87 THR A C 1
ATOM 685 O O . THR A 1 87 ? -5.088 2.846 -28.917 1.00 97.31 87 THR A O 1
ATOM 688 N N . ALA A 1 88 ? -4.337 0.846 -28.209 1.00 97.19 88 ALA A N 1
ATOM 689 C CA . ALA A 1 88 ? -5.645 0.196 -28.240 1.00 97.19 88 ALA A CA 1
ATOM 690 C C . ALA A 1 88 ? -6.651 0.866 -27.290 1.00 97.19 88 ALA A C 1
ATOM 692 O O . ALA A 1 88 ? -7.810 1.047 -27.660 1.00 97.19 88 ALA A O 1
ATOM 693 N N . VAL A 1 89 ? -6.210 1.265 -26.092 1.00 97.25 89 VAL A N 1
ATOM 694 C CA . VAL A 1 89 ? -7.061 1.955 -25.111 1.00 97.25 89 VAL A CA 1
ATOM 695 C C . VAL A 1 89 ? -7.349 3.391 -25.537 1.00 97.25 89 VAL A C 1
ATOM 697 O O . VAL A 1 89 ? -8.508 3.792 -25.538 1.00 97.25 89 VAL A O 1
ATOM 700 N N . VAL A 1 90 ? -6.339 4.168 -25.930 1.00 96.06 90 VAL A N 1
ATOM 701 C CA . VAL A 1 90 ? -6.503 5.586 -26.305 1.00 96.06 90 VAL A CA 1
ATOM 702 C C . VAL A 1 90 ? -7.403 5.744 -27.533 1.00 96.06 90 VAL A C 1
ATOM 704 O O . VAL A 1 90 ? -8.176 6.694 -27.614 1.00 96.06 90 VAL A O 1
ATOM 707 N N . GLN A 1 91 ? -7.323 4.819 -28.495 1.00 95.38 91 GLN A N 1
ATOM 708 C CA . GLN A 1 91 ? -8.158 4.845 -29.700 1.00 95.38 91 GLN A CA 1
ATOM 709 C C . GLN A 1 91 ? -9.577 4.306 -29.471 1.00 95.38 91 GLN A C 1
ATOM 711 O O . GLN A 1 91 ? -10.426 4.436 -30.357 1.00 95.38 91 GLN A O 1
ATOM 716 N N . HIS A 1 92 ? -9.851 3.694 -28.317 1.00 95.94 92 HIS A N 1
ATOM 717 C CA . HIS A 1 92 ? -11.188 3.227 -27.988 1.00 95.94 92 HIS A CA 1
ATOM 718 C C . HIS A 1 92 ? -12.112 4.411 -27.668 1.00 95.94 92 HIS A C 1
ATOM 720 O O . HIS A 1 92 ? -11.746 5.343 -26.954 1.00 95.94 92 HIS A O 1
ATOM 726 N N . GLY A 1 93 ? -13.339 4.371 -28.192 1.00 94.88 93 GLY A N 1
ATOM 727 C CA . GLY A 1 93 ? -14.344 5.413 -27.985 1.00 94.88 93 GLY A CA 1
ATOM 728 C C . GLY A 1 93 ? -14.998 5.326 -26.609 1.00 94.88 93 GLY A C 1
ATOM 729 O O . GLY A 1 93 ? -16.158 4.930 -26.513 1.00 94.88 93 GLY A O 1
ATOM 730 N N . TRP A 1 94 ? -14.267 5.689 -25.554 1.00 95.50 94 TRP A N 1
ATOM 731 C CA . TRP A 1 94 ? -14.804 5.738 -24.194 1.00 95.50 94 TRP A CA 1
ATOM 732 C C . TRP A 1 94 ? -15.943 6.758 -24.088 1.00 95.50 94 TRP A C 1
ATOM 734 O O . TRP A 1 94 ? -15.867 7.864 -24.626 1.00 95.50 94 TRP A O 1
ATOM 744 N N . GLY A 1 95 ? -17.004 6.395 -23.365 1.00 93.31 95 GLY A N 1
ATOM 745 C CA . GLY A 1 95 ? -18.075 7.329 -23.025 1.00 93.31 95 GLY A CA 1
ATOM 746 C C . GLY A 1 95 ? -17.613 8.435 -22.065 1.00 93.31 95 GLY A C 1
ATOM 747 O O . GLY A 1 95 ? -16.462 8.487 -21.640 1.00 93.31 95 GLY A O 1
ATOM 748 N N . HIS A 1 96 ? -18.545 9.307 -21.677 1.00 91.88 96 HIS A N 1
ATOM 749 C CA . HIS A 1 96 ? -18.293 10.420 -20.746 1.00 91.88 96 HIS A CA 1
ATOM 750 C C . HIS A 1 96 ? -18.803 10.156 -19.322 1.00 91.88 96 HIS A C 1
ATOM 752 O O . HIS A 1 96 ? -18.939 11.087 -18.532 1.00 91.88 96 HIS A O 1
ATOM 758 N N . ARG A 1 97 ? -19.168 8.908 -19.006 1.00 92.19 97 ARG A N 1
ATOM 759 C CA . ARG A 1 97 ? -19.752 8.541 -17.716 1.00 92.19 97 ARG A CA 1
ATOM 760 C C . ARG A 1 97 ? -18.935 7.436 -17.064 1.00 92.19 97 ARG A C 1
ATOM 762 O O . ARG A 1 97 ? -18.789 6.370 -17.648 1.00 92.19 97 ARG A O 1
ATOM 769 N N . GLU A 1 98 ? -18.468 7.715 -15.854 1.00 94.19 98 GLU A N 1
ATOM 770 C CA . GLU A 1 98 ? -17.805 6.756 -14.974 1.00 94.19 98 GLU A CA 1
ATOM 771 C C . GLU A 1 98 ? -18.828 5.782 -14.338 1.00 94.19 98 GLU A C 1
ATOM 773 O O . GLU A 1 98 ? -19.945 6.208 -14.003 1.00 94.19 98 GLU A O 1
ATOM 778 N N . PRO A 1 99 ? -18.474 4.494 -14.151 1.00 95.00 99 PRO A N 1
ATOM 779 C CA . PRO A 1 99 ? -17.293 3.831 -14.709 1.00 95.00 99 PRO A CA 1
ATOM 780 C C . PRO A 1 99 ? -17.398 3.585 -16.218 1.00 95.00 99 PRO A C 1
ATOM 782 O O . PRO A 1 99 ? -18.483 3.314 -16.733 1.00 95.00 99 PRO A O 1
ATOM 785 N N . TYR A 1 100 ? -16.265 3.686 -16.924 1.00 96.31 100 TYR A N 1
ATOM 786 C CA . TYR A 1 100 ? -16.202 3.545 -18.387 1.00 96.31 100 TYR A CA 1
ATOM 787 C C . TYR A 1 100 ? -16.308 2.087 -18.842 1.00 96.31 100 TYR A C 1
ATOM 789 O O . TYR A 1 100 ? -16.752 1.822 -19.957 1.00 96.31 100 TYR A O 1
ATOM 797 N N . PHE A 1 101 ? -15.896 1.162 -17.979 1.00 95.69 101 PHE A N 1
ATOM 798 C CA . PHE A 1 101 ? -15.967 -0.283 -18.161 1.00 95.69 101 PHE A CA 1
ATOM 799 C C . PHE A 1 101 ? -16.184 -0.959 -16.804 1.00 95.69 101 PHE A C 1
ATOM 801 O O . PHE A 1 101 ? -15.892 -0.398 -15.749 1.00 95.69 101 PHE A O 1
ATOM 808 N N . SER A 1 102 ? -16.689 -2.186 -16.814 1.00 93.25 102 SER A N 1
ATOM 809 C CA . SER A 1 102 ? -16.667 -3.063 -15.641 1.00 93.25 102 SER A CA 1
ATOM 810 C C . SER A 1 102 ? -15.279 -3.669 -15.447 1.00 93.25 102 SER A C 1
ATOM 812 O O . SER A 1 102 ? -14.743 -3.621 -14.341 1.00 93.25 102 SER A O 1
ATOM 814 N N . GLN A 1 103 ? -14.689 -4.222 -16.515 1.00 94.56 103 GLN A N 1
ATOM 815 C CA . GLN A 1 103 ? -13.334 -4.777 -16.497 1.00 94.56 103 GLN A CA 1
ATOM 816 C C . GLN A 1 103 ? -12.582 -4.528 -17.809 1.00 94.56 103 GLN A C 1
ATOM 818 O O . GLN A 1 103 ? -13.093 -4.813 -18.894 1.00 94.56 103 GLN A O 1
ATOM 823 N N . LEU A 1 104 ? -11.330 -4.084 -17.695 1.00 96.75 104 LEU A N 1
ATOM 824 C CA . LEU A 1 104 ? -10.371 -3.971 -18.790 1.00 96.75 104 LEU A CA 1
ATOM 825 C C . LEU A 1 104 ? -9.268 -5.012 -18.588 1.00 96.75 104 LEU A C 1
ATOM 827 O O . LEU A 1 104 ? -8.392 -4.839 -17.744 1.00 96.75 104 LEU A O 1
ATOM 831 N N . HIS A 1 105 ? -9.314 -6.097 -19.356 1.00 96.06 105 HIS A N 1
ATOM 832 C CA . HIS A 1 105 ? -8.340 -7.186 -19.293 1.00 96.06 105 HIS A CA 1
ATOM 833 C C . HIS A 1 105 ? -7.207 -6.941 -20.283 1.00 96.06 105 HIS A C 1
ATOM 835 O O . HIS A 1 105 ? -7.453 -6.787 -21.483 1.00 96.06 105 HIS A O 1
ATOM 841 N N . ILE A 1 106 ? -5.970 -6.959 -19.794 1.00 96.38 106 ILE A N 1
ATOM 842 C CA . ILE A 1 106 ? -4.763 -6.883 -20.616 1.00 96.38 106 ILE A CA 1
ATOM 843 C C . ILE A 1 106 ? -4.000 -8.188 -20.444 1.00 96.38 106 ILE A C 1
ATOM 845 O O . ILE A 1 106 ? -3.390 -8.410 -19.408 1.00 96.38 106 ILE A O 1
ATOM 849 N N . THR A 1 107 ? -4.016 -9.056 -21.450 1.00 95.00 107 THR A N 1
ATOM 850 C CA . THR A 1 107 ? -3.158 -10.245 -21.467 1.00 95.00 107 THR A CA 1
ATOM 851 C C . THR A 1 107 ? -1.913 -9.947 -22.278 1.00 95.00 107 THR A C 1
ATOM 853 O O . THR A 1 107 ? -2.015 -9.561 -23.446 1.00 95.00 107 THR A O 1
ATOM 856 N N . MET A 1 108 ? -0.745 -10.162 -21.682 1.00 94.19 108 MET A N 1
ATOM 857 C CA . MET A 1 108 ? 0.533 -9.995 -22.357 1.00 94.19 108 MET A CA 1
ATOM 858 C C . MET A 1 108 ? 1.448 -11.187 -22.100 1.00 94.19 108 MET A C 1
ATOM 860 O O . MET A 1 108 ? 1.588 -11.609 -20.959 1.00 94.19 108 MET A O 1
ATOM 864 N N . SER A 1 109 ? 2.103 -11.696 -23.140 1.00 93.12 109 SER A N 1
ATOM 865 C CA . SER A 1 109 ? 3.292 -12.540 -23.002 1.00 93.12 109 SER A CA 1
ATOM 866 C C . SER A 1 109 ? 4.493 -11.776 -23.540 1.00 93.12 109 SER A C 1
ATOM 868 O O . SER A 1 109 ? 4.405 -11.227 -24.639 1.00 93.12 109 SER A O 1
ATOM 870 N N . LEU A 1 110 ? 5.596 -11.716 -22.797 1.00 92.19 110 LEU A N 1
ATOM 871 C CA . LEU A 1 110 ? 6.824 -11.059 -23.249 1.00 92.19 110 LEU A CA 1
ATOM 872 C C . LEU A 1 110 ? 8.080 -11.768 -22.725 1.00 92.19 110 LEU A C 1
ATOM 874 O O . LEU A 1 110 ? 8.051 -12.314 -21.616 1.00 92.19 110 LEU A O 1
ATOM 878 N N . PRO A 1 111 ? 9.189 -11.753 -23.485 1.00 91.19 111 PRO A N 1
ATOM 879 C CA . PRO A 1 111 ? 10.473 -12.193 -22.967 1.00 91.19 111 PRO A CA 1
ATOM 880 C C . PRO A 1 111 ? 11.013 -11.180 -21.955 1.00 91.19 111 PRO A C 1
ATOM 882 O O . PRO A 1 111 ? 10.723 -9.983 -22.019 1.00 91.19 111 PRO A O 1
ATOM 885 N N . GLY A 1 112 ? 11.833 -11.650 -21.020 1.00 91.75 112 GLY A N 1
ATOM 886 C CA . GLY A 1 112 ? 12.343 -10.789 -19.965 1.00 91.75 112 GLY A CA 1
ATOM 887 C C . GLY A 1 112 ? 13.206 -11.485 -18.925 1.00 91.75 112 GLY A C 1
ATOM 888 O O . GLY A 1 112 ? 13.618 -12.641 -19.056 1.00 91.75 112 GLY A O 1
ATOM 889 N N . ILE A 1 113 ? 13.476 -10.727 -17.871 1.00 91.56 113 ILE A N 1
ATOM 890 C CA . ILE A 1 113 ? 14.280 -11.117 -16.720 1.00 91.56 113 ILE A CA 1
ATOM 891 C C . ILE A 1 113 ? 13.387 -11.135 -15.485 1.00 91.56 113 ILE A C 1
ATOM 893 O O . ILE A 1 113 ? 12.684 -10.164 -15.212 1.00 91.56 113 ILE A O 1
ATOM 897 N N . GLU A 1 114 ? 13.499 -12.219 -14.726 1.00 92.12 114 GLU A N 1
ATOM 898 C CA . GLU A 1 114 ? 12.974 -12.358 -13.372 1.00 92.12 114 GLU A CA 1
ATOM 899 C C . GLU A 1 114 ? 14.129 -12.787 -12.469 1.00 92.12 114 GLU A C 1
ATOM 901 O O . GLU A 1 114 ? 14.710 -13.860 -12.651 1.00 92.12 114 GLU A O 1
ATOM 906 N N . ARG A 1 115 ? 14.529 -11.921 -11.536 1.00 92.31 115 ARG A N 1
ATOM 907 C CA . ARG A 1 115 ? 15.673 -12.170 -10.657 1.00 92.31 115 ARG A CA 1
ATOM 908 C C . ARG A 1 115 ? 15.524 -11.442 -9.328 1.00 92.31 115 ARG A C 1
ATOM 910 O O . ARG A 1 115 ? 15.559 -10.215 -9.300 1.00 92.31 115 ARG A O 1
ATOM 917 N N . ALA A 1 116 ? 15.471 -12.196 -8.233 1.00 91.38 116 ALA A N 1
ATOM 918 C CA . ALA A 1 116 ? 15.643 -11.641 -6.894 1.00 91.38 116 ALA A CA 1
ATOM 919 C C . ALA A 1 116 ? 17.056 -11.059 -6.733 1.00 91.38 116 ALA A C 1
ATOM 921 O O . ALA A 1 116 ? 18.040 -11.630 -7.220 1.00 91.38 116 ALA A O 1
ATOM 922 N N . LEU A 1 117 ? 17.157 -9.916 -6.067 1.00 91.31 117 LEU A N 1
ATOM 923 C CA . LEU A 1 117 ? 18.424 -9.281 -5.736 1.00 91.31 117 LEU A CA 1
ATOM 924 C C . LEU A 1 117 ? 18.857 -9.659 -4.314 1.00 91.31 117 LEU A C 1
ATOM 926 O O . LEU A 1 117 ? 18.078 -10.148 -3.507 1.00 91.31 117 LEU A O 1
ATOM 930 N N . LEU A 1 118 ? 20.136 -9.445 -4.001 1.00 88.44 118 LEU A N 1
ATOM 931 C CA . LEU A 1 118 ? 20.738 -9.853 -2.723 1.00 88.44 118 LEU A CA 1
ATOM 932 C C . LEU A 1 118 ? 20.484 -8.851 -1.580 1.00 88.44 118 LEU A C 1
ATOM 934 O O . LEU A 1 118 ? 21.296 -8.746 -0.663 1.00 88.44 118 LEU A O 1
ATOM 938 N N . TYR A 1 119 ? 19.403 -8.075 -1.649 1.00 87.75 119 TYR A N 1
ATOM 939 C CA . TYR A 1 119 ? 19.086 -7.047 -0.662 1.00 87.75 119 TYR A CA 1
ATOM 940 C C . TYR A 1 119 ? 17.581 -6.978 -0.411 1.00 87.75 119 TYR A C 1
ATOM 942 O O . TYR A 1 119 ? 16.829 -6.608 -1.307 1.00 87.75 119 TYR A O 1
ATOM 950 N N . GLY A 1 120 ? 17.157 -7.302 0.814 1.00 87.81 120 GLY A N 1
ATOM 951 C CA . GLY A 1 120 ? 15.746 -7.275 1.208 1.00 87.81 120 GLY A CA 1
ATOM 952 C C . GLY A 1 120 ? 14.856 -8.069 0.249 1.00 87.81 120 GLY A C 1
ATOM 953 O O . GLY A 1 120 ? 15.205 -9.180 -0.146 1.00 87.81 120 GLY A O 1
ATOM 954 N N . HIS A 1 121 ? 13.739 -7.458 -0.151 1.00 90.31 121 HIS A N 1
ATOM 955 C CA . HIS A 1 121 ? 12.804 -8.000 -1.143 1.00 90.31 121 HIS A CA 1
ATOM 956 C C . HIS A 1 121 ? 13.028 -7.427 -2.552 1.00 90.31 121 HIS A C 1
ATOM 958 O O . HIS A 1 121 ? 12.184 -7.603 -3.426 1.00 90.31 121 HIS A O 1
ATOM 964 N N . GLU A 1 122 ? 14.154 -6.740 -2.785 1.00 91.00 122 GLU A N 1
ATOM 965 C CA . GLU A 1 122 ? 14.447 -6.120 -4.076 1.00 91.00 122 GLU A CA 1
ATOM 966 C C . GLU A 1 122 ? 14.555 -7.156 -5.191 1.00 91.00 122 GLU A C 1
ATOM 968 O O . GLU A 1 122 ? 15.138 -8.237 -5.031 1.00 91.00 122 GLU A O 1
ATOM 973 N N . ARG A 1 123 ? 14.042 -6.801 -6.367 1.00 91.38 123 ARG A N 1
ATOM 974 C CA . ARG A 1 123 ? 14.035 -7.688 -7.526 1.00 91.38 123 ARG A CA 1
ATOM 975 C C . ARG A 1 123 ? 14.140 -6.930 -8.836 1.00 91.38 123 ARG A C 1
ATOM 977 O O . ARG A 1 123 ? 13.863 -5.745 -8.932 1.00 91.38 123 ARG A O 1
ATOM 984 N N . LEU A 1 124 ? 14.537 -7.660 -9.869 1.00 92.38 124 LEU A N 1
ATOM 985 C CA . LEU A 1 124 ? 14.402 -7.244 -11.256 1.00 92.38 124 LEU A CA 1
ATOM 986 C C . LEU A 1 124 ? 13.330 -8.116 -11.884 1.00 92.38 124 LEU A C 1
ATOM 988 O O . LEU A 1 124 ? 13.552 -9.312 -12.085 1.00 92.38 124 LEU A O 1
ATOM 992 N N . SER A 1 125 ? 12.186 -7.515 -12.174 1.00 94.38 125 SER A N 1
ATOM 993 C CA . SER A 1 125 ? 11.067 -8.192 -12.809 1.00 94.38 125 SER A CA 1
ATOM 994 C C . SER A 1 125 ? 10.602 -7.399 -14.017 1.00 94.38 125 SER A C 1
ATOM 996 O O . SER A 1 125 ? 10.177 -6.250 -13.920 1.00 94.38 125 SER A O 1
ATOM 998 N N . THR A 1 126 ? 10.710 -8.021 -15.187 1.00 94.12 126 THR A N 1
ATOM 999 C CA . THR A 1 126 ? 10.199 -7.432 -16.430 1.00 94.12 126 THR A CA 1
ATOM 1000 C C . THR A 1 126 ? 8.675 -7.440 -16.429 1.00 94.12 126 THR A C 1
ATOM 1002 O O . THR A 1 126 ? 8.047 -6.514 -16.944 1.00 94.12 126 THR A O 1
ATOM 1005 N N . THR A 1 127 ? 8.080 -8.478 -15.840 1.00 94.50 127 THR A N 1
ATOM 1006 C CA . THR A 1 127 ? 6.627 -8.648 -15.814 1.00 94.50 127 THR A CA 1
ATOM 1007 C C . THR A 1 127 ? 5.953 -7.749 -14.784 1.00 94.50 127 THR A C 1
ATOM 1009 O O . THR A 1 127 ? 4.936 -7.147 -15.117 1.00 94.50 127 THR A O 1
ATOM 1012 N N . GLU A 1 128 ? 6.540 -7.563 -13.600 1.00 95.44 128 GLU A N 1
ATOM 1013 C CA . GLU A 1 128 ? 6.089 -6.565 -12.624 1.00 95.44 128 GLU A CA 1
ATOM 1014 C C . GLU A 1 128 ? 6.219 -5.151 -13.177 1.00 95.44 128 GLU A C 1
ATOM 1016 O O . GLU A 1 128 ? 5.240 -4.414 -13.185 1.00 95.44 128 GLU A O 1
ATOM 1021 N N . ALA A 1 129 ? 7.384 -4.795 -13.735 1.00 95.38 129 ALA A N 1
ATOM 1022 C CA . ALA A 1 129 ? 7.578 -3.472 -14.315 1.00 95.38 129 ALA A CA 1
ATOM 1023 C C . ALA A 1 129 ? 6.523 -3.176 -15.391 1.00 95.38 129 ALA A C 1
ATOM 1025 O O . ALA A 1 129 ? 5.947 -2.099 -15.407 1.00 95.38 129 ALA A O 1
ATOM 1026 N N . MET A 1 130 ? 6.222 -4.141 -16.270 1.00 96.56 130 MET A N 1
ATOM 1027 C CA . MET A 1 130 ? 5.179 -3.980 -17.291 1.00 96.56 130 MET A CA 1
ATOM 1028 C C . MET A 1 130 ? 3.767 -3.916 -16.694 1.00 96.56 130 MET A C 1
ATOM 1030 O O . MET A 1 130 ? 2.944 -3.135 -17.169 1.00 96.56 130 MET A O 1
ATOM 1034 N N . HIS A 1 131 ? 3.478 -4.723 -15.668 1.00 95.94 131 HIS A N 1
ATOM 1035 C CA . HIS A 1 131 ? 2.202 -4.695 -14.951 1.00 95.94 131 HIS A CA 1
ATOM 1036 C C . HIS A 1 131 ? 1.945 -3.302 -14.381 1.00 95.94 131 HIS A C 1
ATOM 1038 O O . HIS A 1 131 ? 0.912 -2.695 -14.662 1.00 95.94 131 HIS A O 1
ATOM 1044 N N . GLU A 1 132 ? 2.905 -2.797 -13.614 1.00 95.50 132 GLU A N 1
ATOM 1045 C CA . GLU A 1 132 ? 2.838 -1.509 -12.941 1.00 95.50 132 GL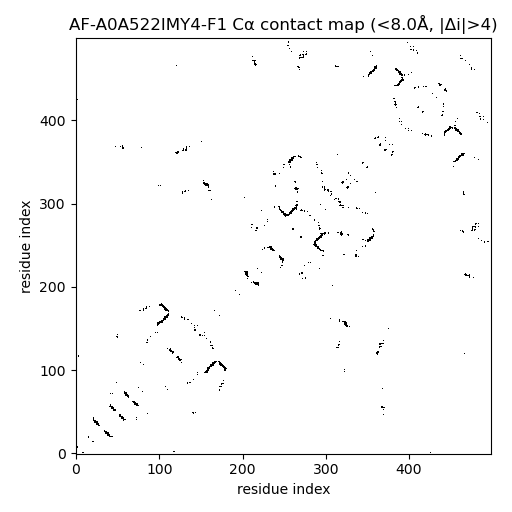U A CA 1
ATOM 1046 C C . GLU A 1 132 ? 2.800 -0.353 -13.945 1.00 95.50 132 GLU A C 1
ATOM 1048 O O . GLU A 1 132 ? 1.974 0.551 -13.824 1.00 95.50 132 GLU A O 1
ATOM 1053 N N . ASP A 1 133 ? 3.630 -0.397 -14.991 1.00 95.25 133 ASP A N 1
ATOM 1054 C CA . ASP A 1 133 ? 3.660 0.666 -15.993 1.00 95.25 133 ASP A CA 1
ATOM 1055 C C . ASP A 1 133 ? 2.325 0.769 -16.737 1.00 95.25 133 ASP A C 1
ATOM 1057 O O . ASP A 1 133 ? 1.740 1.848 -16.791 1.00 95.25 133 ASP A O 1
ATOM 1061 N N . ILE A 1 134 ? 1.775 -0.357 -17.209 1.00 96.62 134 ILE A N 1
ATOM 1062 C CA . ILE A 1 134 ? 0.439 -0.391 -17.822 1.00 96.62 134 ILE A CA 1
ATOM 1063 C C . ILE A 1 134 ? -0.613 0.121 -16.845 1.00 96.62 134 ILE A C 1
ATOM 1065 O O . ILE A 1 134 ? -1.432 0.959 -17.219 1.00 96.62 134 ILE A O 1
ATOM 1069 N N . TYR A 1 135 ? -0.613 -0.376 -15.609 1.00 96.19 135 TYR A N 1
ATOM 1070 C CA . TYR A 1 135 ? -1.655 -0.051 -14.648 1.00 96.19 135 TYR A CA 1
ATOM 1071 C C . TYR A 1 135 ? -1.738 1.458 -14.386 1.00 96.19 135 TYR A C 1
ATOM 1073 O O . TYR A 1 135 ? -2.787 2.073 -14.603 1.00 96.19 135 TYR A O 1
ATOM 1081 N N . PHE A 1 136 ? -0.618 2.079 -14.013 1.00 94.81 136 PHE A N 1
ATOM 1082 C CA . PHE A 1 136 ? -0.592 3.512 -13.729 1.00 94.81 136 PHE A CA 1
ATOM 1083 C C . PHE A 1 136 ? -0.762 4.358 -14.982 1.00 94.81 136 PHE A C 1
ATOM 1085 O O . PHE A 1 136 ? -1.416 5.395 -14.919 1.00 94.81 136 PHE A O 1
ATOM 1092 N N . SER A 1 137 ? -0.260 3.920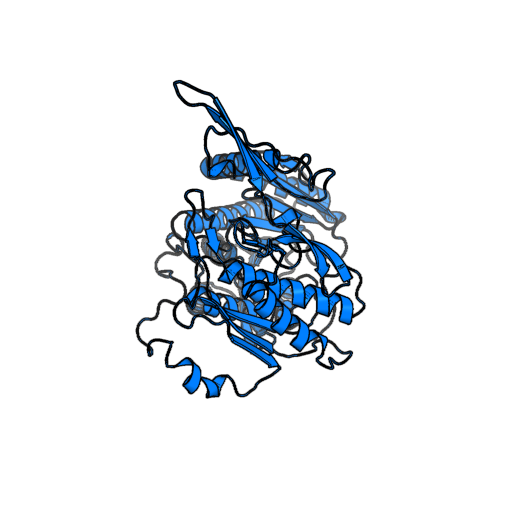 -16.137 1.00 95.38 137 SER A N 1
ATOM 1093 C CA . SER A 1 137 ? -0.466 4.660 -17.381 1.00 95.38 137 SER A CA 1
ATOM 1094 C C . SER A 1 137 ? -1.927 4.709 -17.798 1.00 95.38 137 SER A C 1
ATOM 1096 O O . SER A 1 137 ? -2.408 5.735 -18.278 1.00 95.38 137 SER A O 1
ATOM 1098 N N . LEU A 1 138 ? -2.661 3.622 -17.580 1.00 96.25 138 LEU A N 1
ATOM 1099 C CA . LEU A 1 138 ? -4.092 3.592 -17.832 1.00 96.25 138 LEU A CA 1
ATOM 1100 C C . LEU A 1 138 ? -4.857 4.465 -16.829 1.00 96.25 138 LEU A C 1
ATOM 1102 O O . LEU A 1 138 ? -5.741 5.210 -17.251 1.00 96.25 138 LEU A O 1
ATOM 1106 N N . LEU A 1 139 ? -4.499 4.451 -15.539 1.00 94.62 139 LEU A N 1
ATOM 1107 C CA . LEU A 1 139 ? -5.090 5.366 -14.550 1.00 94.62 139 LEU A CA 1
ATOM 1108 C C . LEU A 1 139 ? -4.852 6.837 -14.911 1.00 94.62 139 LEU A C 1
ATOM 1110 O O . LEU A 1 139 ? -5.785 7.636 -14.891 1.00 94.62 139 LEU A O 1
ATOM 1114 N N . GLU A 1 140 ? -3.624 7.183 -15.286 1.00 93.44 140 GLU A N 1
ATOM 1115 C CA . GLU A 1 140 ? -3.228 8.519 -15.734 1.00 93.44 140 GLU A CA 1
ATOM 1116 C C . GLU A 1 140 ? -4.026 8.958 -16.977 1.00 93.44 140 GLU A C 1
ATOM 1118 O O . GLU A 1 140 ? -4.564 10.069 -17.019 1.00 93.44 140 GLU A O 1
ATOM 1123 N N . PHE A 1 141 ? -4.183 8.066 -17.962 1.00 94.81 141 PHE A N 1
ATOM 1124 C CA . PHE A 1 141 ? -5.020 8.312 -19.138 1.00 94.81 141 PHE A CA 1
ATOM 1125 C C . PHE A 1 141 ? -6.486 8.558 -18.758 1.00 94.81 141 PHE A C 1
ATOM 1127 O O . PHE A 1 141 ? -7.073 9.551 -19.191 1.00 94.81 141 PHE A O 1
ATOM 1134 N N . PHE A 1 142 ? -7.087 7.695 -17.932 1.00 95.88 142 PHE A N 1
ATOM 1135 C CA . PHE A 1 142 ? -8.488 7.853 -17.536 1.00 95.88 142 PHE A CA 1
ATOM 1136 C C . PHE A 1 142 ? -8.713 9.067 -16.631 1.00 95.88 142 PHE A C 1
ATOM 1138 O O . PHE A 1 142 ? -9.774 9.690 -16.709 1.00 95.88 142 PHE A O 1
ATOM 1145 N N . GLN A 1 143 ? -7.715 9.465 -15.838 1.00 93.62 143 GLN A N 1
ATOM 1146 C CA . GLN A 1 143 ? -7.753 10.720 -15.096 1.00 93.62 143 GLN A CA 1
ATOM 1147 C C . GLN A 1 143 ? -7.841 11.910 -16.057 1.00 93.62 143 GLN A C 1
ATOM 1149 O O . GLN A 1 143 ? -8.743 12.734 -15.903 1.00 93.62 143 GLN A O 1
ATOM 1154 N N . GLN A 1 144 ? -6.999 11.967 -17.096 1.00 92.88 144 GLN A N 1
ATOM 1155 C CA . GLN A 1 144 ? -7.106 13.011 -18.120 1.00 92.88 144 GLN A CA 1
ATOM 1156 C C . GLN A 1 144 ? -8.452 12.945 -18.863 1.00 92.88 144 GLN A C 1
ATOM 1158 O O . GLN A 1 144 ? -9.092 13.980 -19.056 1.00 92.88 144 GLN A O 1
ATOM 1163 N N . HIS A 1 145 ? -8.903 11.747 -19.250 1.00 94.81 145 HIS A N 1
ATOM 1164 C CA . HIS A 1 145 ? -10.170 11.542 -19.966 1.00 94.81 145 HIS A CA 1
ATOM 1165 C C . HIS A 1 145 ? -11.390 12.009 -19.160 1.00 94.81 145 HIS A C 1
ATOM 1167 O O . HIS A 1 145 ? -12.310 12.599 -19.723 1.00 94.81 145 HIS A O 1
ATOM 1173 N N . SER A 1 146 ? -11.378 11.822 -17.836 1.00 94.56 146 SER A N 1
ATOM 1174 C CA . SER A 1 146 ? -12.445 12.295 -16.941 1.00 94.56 146 SER A CA 1
ATOM 1175 C C . SER A 1 146 ? -12.540 13.822 -16.826 1.00 94.56 146 SER A C 1
ATOM 1177 O O . SER A 1 146 ? -13.555 14.348 -16.369 1.00 94.56 146 SER A O 1
ATOM 1179 N N . GLY A 1 147 ? -11.480 14.550 -17.195 1.00 92.88 147 GLY A N 1
ATOM 1180 C CA . GLY A 1 147 ? -11.365 15.991 -16.963 1.00 92.88 147 GLY A CA 1
ATOM 1181 C C . GLY A 1 147 ? -11.139 16.378 -15.495 1.00 92.88 147 GLY A C 1
ATOM 1182 O O . GLY A 1 147 ? -11.165 17.567 -15.169 1.00 92.88 147 GLY A O 1
ATOM 1183 N N . ARG A 1 148 ? -10.917 15.408 -14.597 1.00 90.31 148 ARG A N 1
ATOM 1184 C CA . ARG A 1 148 ? -10.558 15.664 -13.196 1.00 90.31 148 ARG A CA 1
ATOM 1185 C C . ARG A 1 148 ? -9.165 16.297 -13.112 1.00 90.31 148 ARG A C 1
ATOM 1187 O O . ARG A 1 148 ? -8.290 16.043 -13.937 1.00 90.31 148 ARG A O 1
ATOM 1194 N N . ALA A 1 149 ? -8.952 17.122 -12.088 1.00 87.62 149 ALA A N 1
ATOM 1195 C CA . ALA A 1 149 ? -7.638 17.704 -11.830 1.00 87.62 149 ALA A CA 1
ATOM 1196 C C . ALA A 1 149 ? -6.599 16.604 -11.515 1.00 87.62 149 ALA A C 1
ATOM 1198 O O . ALA A 1 149 ? -6.960 15.607 -10.876 1.00 87.62 149 ALA A O 1
ATOM 1199 N N . PRO A 1 150 ? -5.320 16.791 -11.897 1.00 81.12 150 PRO A N 1
ATOM 1200 C CA . PRO A 1 150 ? -4.246 15.876 -11.521 1.00 81.12 150 PRO A CA 1
ATOM 1201 C C . PRO A 1 150 ? -4.227 15.611 -10.011 1.00 81.12 150 PRO A C 1
ATOM 1203 O O . PRO A 1 150 ? -4.378 16.533 -9.208 1.00 81.12 150 PRO A O 1
ATOM 1206 N N . GLY A 1 151 ? -4.062 14.345 -9.628 1.00 78.25 151 GLY A N 1
ATOM 1207 C CA . GLY A 1 151 ? -4.050 13.920 -8.223 1.00 78.25 151 GLY A CA 1
ATOM 1208 C C . GLY A 1 151 ? -5.429 13.771 -7.563 1.00 78.25 151 GLY A C 1
ATOM 1209 O O . GLY A 1 151 ? -5.498 13.403 -6.391 1.00 78.25 151 GLY A O 1
ATOM 1210 N N . ASN A 1 152 ? -6.540 14.007 -8.274 1.00 86.56 152 ASN A N 1
ATOM 1211 C CA . ASN A 1 152 ? -7.871 13.672 -7.758 1.00 86.56 152 ASN A CA 1
ATOM 1212 C C . ASN A 1 152 ? -8.016 12.144 -7.602 1.00 86.56 152 ASN A C 1
ATOM 1214 O O . ASN A 1 152 ? -7.862 11.406 -8.574 1.00 86.56 152 ASN A O 1
ATOM 1218 N N . ARG A 1 153 ? -8.341 11.686 -6.385 1.00 88.81 153 ARG A N 1
ATOM 1219 C CA . ARG A 1 153 ? -8.465 10.259 -6.015 1.00 88.81 153 ARG A CA 1
ATOM 1220 C C . ARG A 1 153 ? -9.888 9.691 -6.144 1.00 88.81 153 ARG A C 1
ATOM 1222 O O . ARG A 1 153 ? -10.103 8.535 -5.809 1.00 88.81 153 ARG A O 1
ATOM 1229 N N . GLY A 1 154 ? -10.847 10.482 -6.627 1.00 91.12 154 GLY A N 1
ATOM 1230 C CA . GLY A 1 154 ? -12.245 10.075 -6.826 1.00 91.12 154 GLY A CA 1
ATOM 1231 C C . GLY A 1 154 ? -12.542 9.478 -8.208 1.00 91.12 154 GLY A C 1
ATOM 1232 O O . GLY A 1 154 ? -13.710 9.323 -8.553 1.00 91.12 154 GLY A O 1
ATOM 1233 N N . LEU A 1 155 ? -11.515 9.201 -9.023 1.00 94.56 155 LEU A N 1
ATOM 1234 C CA . LEU A 1 155 ? -11.661 8.594 -10.349 1.00 94.56 155 LEU A CA 1
ATOM 1235 C C . LEU A 1 155 ? -12.239 7.177 -10.230 1.00 94.56 155 LEU A C 1
ATOM 1237 O O . LEU A 1 155 ? -11.700 6.359 -9.494 1.00 94.56 155 LEU A O 1
ATOM 1241 N N . GLN A 1 156 ? -13.281 6.878 -11.007 1.00 96.00 156 GLN A N 1
ATOM 1242 C CA . GLN A 1 156 ? -13.864 5.538 -11.124 1.00 96.00 156 GLN A CA 1
ATOM 1243 C C . GLN A 1 156 ? -13.787 5.063 -12.582 1.00 96.00 156 GLN A C 1
ATOM 1245 O O . GLN A 1 156 ? -14.780 5.168 -13.292 1.00 96.00 156 GLN A O 1
ATOM 1250 N N . PRO A 1 157 ? -12.642 4.583 -13.101 1.00 96.38 157 PRO A N 1
ATOM 1251 C CA . PRO A 1 157 ? -12.560 4.174 -14.501 1.00 96.38 157 PRO A CA 1
ATOM 1252 C C . PRO A 1 157 ? -13.225 2.812 -14.766 1.00 96.38 157 PRO A C 1
ATOM 1254 O O . PRO A 1 157 ? -13.720 2.580 -15.868 1.00 96.38 157 PRO A O 1
ATOM 1257 N N . GLY A 1 158 ? -13.283 1.943 -13.755 1.00 96.19 158 GLY A N 1
ATOM 1258 C CA . GLY A 1 158 ? -13.521 0.507 -13.879 1.00 96.19 158 GLY A CA 1
ATOM 1259 C C . GLY A 1 158 ? -12.301 -0.309 -13.439 1.00 96.19 158 GLY A C 1
ATOM 1260 O O . GLY A 1 158 ? -11.217 0.233 -13.222 1.00 96.19 158 GLY A O 1
ATOM 1261 N N . GLN A 1 159 ? -12.454 -1.628 -13.310 1.00 95.50 159 GLN A N 1
ATOM 1262 C CA . GLN A 1 159 ? -11.372 -2.501 -12.849 1.00 95.50 159 GLN A CA 1
ATOM 1263 C C . GLN A 1 159 ? -10.378 -2.822 -13.980 1.00 95.50 159 GLN A C 1
ATOM 1265 O O . GLN A 1 159 ? -10.730 -3.483 -14.957 1.00 95.50 159 GLN A O 1
ATOM 1270 N N . ILE A 1 160 ? -9.126 -2.384 -13.853 1.00 96.94 160 ILE A N 1
ATOM 1271 C CA . ILE A 1 160 ? -8.044 -2.706 -14.800 1.00 96.94 160 ILE A CA 1
ATOM 1272 C C . ILE A 1 160 ? -7.348 -3.986 -14.328 1.00 96.94 160 ILE A C 1
ATOM 1274 O O . ILE A 1 160 ? -6.975 -4.084 -13.163 1.00 96.94 160 ILE A O 1
ATOM 1278 N N . VAL A 1 161 ? -7.174 -4.963 -15.221 1.00 94.81 161 VAL A N 1
ATOM 1279 C CA . VAL A 1 161 ? -6.654 -6.302 -14.901 1.00 94.81 161 VAL A CA 1
ATOM 1280 C C . VAL A 1 161 ? -5.464 -6.647 -15.812 1.00 94.81 161 VAL A C 1
ATOM 1282 O O . VAL A 1 161 ? -5.662 -7.204 -16.899 1.00 94.81 161 VAL A O 1
ATOM 1285 N N . PRO A 1 162 ? -4.220 -6.321 -15.410 1.00 92.94 162 PRO A N 1
ATOM 1286 C CA . PRO A 1 162 ? -3.016 -6.693 -16.150 1.00 92.94 162 PRO A CA 1
ATOM 1287 C C . PRO A 1 162 ? -2.597 -8.144 -15.849 1.00 92.94 162 PRO A C 1
ATOM 1289 O O . PRO A 1 162 ? -2.077 -8.462 -14.782 1.00 92.94 162 PRO A O 1
ATOM 1292 N N . GLY A 1 163 ? -2.805 -9.040 -16.812 1.00 92.19 163 GLY A N 1
ATOM 1293 C CA . GLY A 1 163 ? -2.289 -10.411 -16.836 1.00 92.19 163 GLY A CA 1
ATOM 1294 C C . GLY A 1 163 ? -1.022 -10.495 -17.684 1.00 92.19 163 GLY A C 1
ATOM 1295 O O . GLY A 1 163 ? -1.084 -10.785 -18.881 1.00 92.19 163 GLY A O 1
ATOM 1296 N N . ILE A 1 164 ? 0.122 -10.197 -17.072 1.00 93.12 164 ILE A N 1
ATOM 1297 C CA . ILE A 1 164 ? 1.426 -10.161 -17.740 1.00 93.12 164 ILE A CA 1
ATOM 1298 C C . ILE A 1 164 ? 2.184 -11.452 -17.438 1.00 93.12 164 ILE A C 1
ATOM 1300 O O . ILE A 1 164 ? 2.354 -11.802 -16.278 1.00 93.12 164 ILE A O 1
ATOM 1304 N N . HIS A 1 165 ? 2.653 -12.145 -18.471 1.00 91.00 165 HIS A N 1
ATOM 1305 C CA . HIS A 1 165 ? 3.326 -13.434 -18.364 1.00 91.00 165 HIS A CA 1
ATOM 1306 C C . HIS A 1 165 ? 4.710 -13.397 -19.008 1.00 91.00 165 HIS A C 1
ATOM 1308 O O . HIS A 1 165 ? 4.897 -12.873 -20.109 1.00 91.00 165 HIS A O 1
ATOM 1314 N N . LEU A 1 166 ? 5.675 -14.017 -18.334 1.00 90.88 166 LEU A N 1
ATOM 1315 C CA . LEU A 1 166 ? 7.015 -14.211 -18.870 1.00 90.88 166 LEU A CA 1
ATOM 1316 C C . LEU A 1 166 ? 7.008 -15.372 -19.874 1.00 90.88 166 LEU A C 1
ATOM 1318 O O . LEU A 1 166 ? 6.700 -16.504 -19.508 1.00 90.88 166 LEU A O 1
ATOM 1322 N N . ASP A 1 167 ? 7.411 -15.109 -21.115 1.00 90.81 167 ASP A N 1
ATOM 1323 C CA . ASP A 1 167 ? 7.601 -16.136 -22.142 1.00 90.81 167 ASP A CA 1
ATOM 1324 C C . ASP A 1 167 ? 8.925 -15.917 -22.881 1.00 90.81 167 ASP A C 1
ATOM 1326 O O . ASP A 1 167 ? 9.030 -15.128 -23.819 1.00 90.81 167 ASP A O 1
ATOM 1330 N N . ASN A 1 168 ? 9.947 -16.658 -22.453 1.00 88.25 168 ASN A N 1
ATOM 1331 C CA . ASN A 1 168 ? 11.270 -16.650 -23.076 1.00 88.25 168 ASN A CA 1
ATOM 1332 C C . ASN A 1 168 ? 11.407 -17.669 -24.227 1.00 88.25 168 ASN A C 1
ATOM 1334 O O . ASN A 1 168 ? 12.486 -17.770 -24.810 1.00 88.25 168 ASN A O 1
ATOM 1338 N N . GLN A 1 169 ? 10.363 -18.444 -24.555 1.00 83.75 169 GLN A N 1
ATOM 1339 C CA . GLN A 1 169 ? 10.425 -19.489 -25.586 1.00 83.75 169 GLN A CA 1
ATOM 1340 C C . GLN A 1 169 ? 9.890 -19.031 -26.943 1.00 83.75 169 GLN A C 1
ATOM 1342 O O . GLN A 1 169 ? 10.442 -19.415 -27.973 1.00 83.75 169 GLN A O 1
ATOM 1347 N N . GLN A 1 170 ? 8.824 -18.229 -26.971 1.00 70.56 170 GLN A N 1
ATOM 1348 C CA . GLN A 1 170 ? 8.154 -17.874 -28.228 1.00 70.56 170 GLN A CA 1
ATOM 1349 C C . GLN A 1 170 ? 8.846 -16.755 -29.018 1.00 70.56 170 GLN A C 1
ATOM 1351 O O . GLN A 1 170 ? 8.500 -16.540 -30.178 1.00 70.56 170 GLN A O 1
ATOM 1356 N N . GLY A 1 171 ? 9.829 -16.066 -28.427 1.00 68.62 171 GLY A N 1
ATOM 1357 C CA . GLY A 1 171 ? 10.668 -15.063 -29.097 1.00 68.62 171 GLY A CA 1
ATOM 1358 C C . GLY A 1 171 ? 9.922 -13.844 -29.658 1.00 68.62 171 GLY A C 1
ATOM 1359 O O . GLY A 1 171 ? 10.530 -13.049 -30.369 1.00 68.62 171 GLY A O 1
ATOM 1360 N N . THR A 1 172 ? 8.616 -13.712 -29.400 1.00 83.56 172 THR A N 1
ATOM 1361 C CA . THR A 1 172 ? 7.807 -12.558 -29.800 1.00 83.56 172 THR A CA 1
ATOM 1362 C C . THR A 1 172 ? 6.721 -12.273 -28.769 1.00 83.56 172 THR A C 1
ATOM 1364 O O . THR A 1 172 ? 5.992 -13.182 -28.360 1.00 83.56 172 THR A O 1
ATOM 1367 N N . ALA A 1 173 ? 6.574 -11.008 -28.387 1.00 91.75 173 ALA A N 1
ATOM 1368 C CA . ALA A 1 173 ? 5.557 -10.558 -27.455 1.00 91.75 173 ALA A CA 1
ATOM 1369 C C . ALA A 1 173 ? 4.157 -10.606 -28.079 1.00 91.75 173 ALA A C 1
ATOM 1371 O O . ALA A 1 173 ? 3.954 -10.310 -29.260 1.00 91.75 173 ALA A O 1
ATOM 1372 N N . ARG A 1 174 ? 3.157 -10.961 -27.271 1.00 94.00 174 ARG A N 1
ATOM 1373 C CA . ARG A 1 174 ? 1.746 -10.984 -27.681 1.00 94.00 174 ARG A CA 1
ATOM 1374 C C . ARG A 1 174 ? 0.936 -10.149 -26.720 1.00 94.00 174 ARG A C 1
ATOM 1376 O O . ARG A 1 174 ? 1.094 -10.281 -25.515 1.00 94.00 174 ARG A O 1
ATOM 1383 N N . VAL A 1 175 ? 0.045 -9.330 -27.265 1.00 95.81 175 VAL A N 1
ATOM 1384 C CA . VAL A 1 175 ? -0.807 -8.420 -26.499 1.00 95.81 175 VAL A CA 1
ATOM 1385 C C . VAL A 1 175 ? -2.257 -8.641 -26.894 1.00 95.81 175 VAL A C 1
ATOM 1387 O O . VAL A 1 175 ? -2.584 -8.734 -28.079 1.00 95.81 175 VAL A O 1
ATOM 1390 N N . ARG A 1 176 ? -3.141 -8.702 -25.901 1.00 96.06 176 ARG A N 1
ATOM 1391 C CA . ARG A 1 176 ? -4.589 -8.697 -26.084 1.00 96.06 176 ARG A CA 1
ATOM 1392 C C . ARG A 1 176 ? -5.221 -7.761 -25.063 1.00 96.06 176 ARG A C 1
ATOM 1394 O O . ARG A 1 176 ? -4.975 -7.905 -23.873 1.00 96.06 176 ARG A O 1
ATOM 1401 N N . VAL A 1 177 ? -6.067 -6.850 -25.537 1.00 96.50 177 VAL A N 1
ATOM 1402 C CA . VAL A 1 177 ? -6.864 -5.940 -24.704 1.00 96.50 177 VAL A CA 1
ATOM 1403 C C . VAL A 1 177 ? -8.340 -6.277 -24.906 1.00 96.50 177 VAL A C 1
ATOM 1405 O O . VAL A 1 177 ? -8.796 -6.375 -26.046 1.00 96.50 177 VAL A O 1
ATOM 1408 N N . MET A 1 178 ? -9.078 -6.505 -23.821 1.00 95.19 178 MET A N 1
ATOM 1409 C CA . MET A 1 178 ? -10.501 -6.863 -23.845 1.00 95.19 178 MET A CA 1
ATOM 1410 C C . MET A 1 178 ? -11.284 -6.018 -22.839 1.00 95.19 178 MET A C 1
ATOM 1412 O O . MET A 1 178 ? -10.861 -5.873 -21.697 1.00 95.19 178 MET A O 1
ATOM 1416 N N . VAL A 1 179 ? -12.445 -5.511 -23.253 1.00 93.12 179 VAL A N 1
ATOM 1417 C CA . VAL A 1 179 ? -13.368 -4.729 -22.414 1.00 93.12 179 VAL A CA 1
ATOM 1418 C C . VAL A 1 179 ? -14.619 -5.559 -22.152 1.00 93.12 179 VAL A C 1
ATOM 1420 O O . VAL A 1 179 ? -15.158 -6.138 -23.094 1.00 93.12 179 VAL A O 1
ATOM 1423 N N . ASP A 1 180 ? -15.067 -5.620 -20.897 1.00 82.00 180 ASP A N 1
ATOM 1424 C CA . ASP A 1 180 ? -16.389 -6.121 -20.479 1.00 82.00 180 ASP A CA 1
ATOM 1425 C C . ASP A 1 180 ? -16.796 -7.482 -21.054 1.00 82.00 180 ASP A C 1
ATOM 1427 O O . ASP A 1 180 ? -17.965 -7.762 -21.318 1.00 82.00 180 ASP A O 1
ATOM 1431 N N . ALA A 1 181 ? -15.824 -8.368 -21.253 1.00 56.72 181 ALA A N 1
ATOM 1432 C CA . ALA A 1 181 ? -16.103 -9.688 -21.780 1.00 56.72 181 ALA A CA 1
ATOM 1433 C C . ALA A 1 181 ? -16.763 -10.567 -20.701 1.00 56.72 181 ALA A C 1
ATOM 1435 O O . ALA A 1 181 ? -16.079 -11.293 -19.978 1.00 56.72 181 ALA A O 1
ATOM 1436 N N . GLU A 1 182 ? -18.102 -10.598 -20.679 1.00 44.72 182 GLU A N 1
ATOM 1437 C CA . GLU A 1 182 ? -18.926 -11.619 -19.996 1.00 44.72 182 GLU A CA 1
ATOM 1438 C C . GLU A 1 182 ? -18.529 -13.073 -20.378 1.00 44.72 182 GLU A C 1
ATOM 1440 O O . GLU A 1 182 ? -18.965 -14.043 -19.759 1.00 44.72 182 GLU A O 1
ATOM 1445 N N . SER A 1 183 ? -17.654 -13.263 -21.373 1.00 37.28 183 SER A N 1
ATOM 1446 C CA . SER A 1 183 ? -17.229 -14.550 -21.928 1.00 37.28 183 SER A CA 1
ATOM 1447 C C . SER A 1 183 ? -15.823 -15.033 -21.528 1.00 37.28 183 SER A C 1
ATOM 1449 O O . SER A 1 183 ? -15.409 -16.095 -21.995 1.00 37.28 183 SER A O 1
ATOM 1451 N N . ALA A 1 184 ? -15.072 -14.350 -20.654 1.00 39.16 184 ALA A N 1
ATOM 1452 C CA . ALA A 1 184 ? -13.758 -14.858 -20.216 1.00 39.16 184 ALA A CA 1
ATOM 1453 C C . ALA A 1 184 ? -13.852 -16.062 -19.251 1.00 39.16 184 ALA A C 1
ATOM 1455 O O . ALA A 1 184 ? -12.924 -16.866 -19.177 1.00 39.16 184 ALA A O 1
ATOM 1456 N N . ILE A 1 185 ? -15.006 -16.272 -18.605 1.00 40.25 185 ILE A N 1
ATOM 1457 C CA . ILE A 1 185 ? -15.284 -17.488 -17.816 1.00 40.25 185 ILE A CA 1
ATOM 1458 C C . ILE A 1 185 ? -15.388 -18.729 -18.731 1.00 40.25 185 ILE A C 1
ATOM 1460 O O . ILE A 1 185 ? -15.062 -19.836 -18.306 1.00 40.25 185 ILE A O 1
ATOM 1464 N N . HIS A 1 186 ? -15.726 -18.548 -20.015 1.00 33.22 186 HIS A N 1
ATOM 1465 C CA . HIS A 1 186 ? -15.764 -19.621 -21.019 1.00 33.22 186 HIS A CA 1
ATOM 1466 C C . HIS A 1 186 ? -14.447 -19.779 -21.804 1.00 33.22 186 HIS A C 1
ATOM 1468 O O . HIS A 1 186 ? -14.208 -20.828 -22.399 1.00 33.22 186 HIS A O 1
ATOM 1474 N N . SER A 1 187 ? -13.535 -18.804 -21.735 1.00 33.47 187 SER A N 1
ATOM 1475 C CA . SER A 1 187 ? -12.173 -18.912 -22.290 1.00 33.47 187 SER A CA 1
ATOM 1476 C C . SER A 1 187 ? -11.189 -19.653 -21.377 1.00 33.47 187 SER A C 1
ATOM 1478 O O . SER A 1 187 ? -9.997 -19.711 -21.685 1.00 33.47 187 SER A O 1
ATOM 1480 N N . ARG A 1 188 ? -11.678 -20.320 -20.318 1.00 38.69 188 ARG A N 1
ATOM 1481 C CA . ARG A 1 188 ? -10.906 -21.340 -19.585 1.00 38.69 188 ARG A CA 1
ATOM 1482 C C . ARG A 1 188 ? -10.336 -22.424 -20.509 1.00 38.69 188 ARG A C 1
ATOM 1484 O O . ARG A 1 188 ? -9.356 -23.042 -20.141 1.00 38.69 188 ARG A O 1
ATOM 1491 N N . SER A 1 189 ? -10.870 -22.609 -21.721 1.00 31.81 189 SER A N 1
ATOM 1492 C CA . SER A 1 189 ? -10.338 -23.567 -22.703 1.00 31.81 189 SER A CA 1
ATOM 1493 C C . SER A 1 189 ? -9.136 -23.073 -23.526 1.00 31.81 189 SER A C 1
ATOM 1495 O O . SER A 1 189 ? -8.492 -23.901 -24.155 1.00 31.81 189 SER A O 1
ATOM 1497 N N . ALA A 1 190 ? -8.823 -21.773 -23.561 1.00 30.58 190 ALA A N 1
ATOM 1498 C CA . ALA A 1 190 ? -7.665 -21.250 -24.310 1.00 30.58 190 ALA A CA 1
ATOM 1499 C C . ALA A 1 190 ? -6.504 -20.808 -23.399 1.00 30.58 190 ALA A C 1
ATOM 1501 O O . ALA A 1 190 ? -5.396 -20.594 -23.878 1.00 30.58 190 ALA A O 1
ATOM 1502 N N . MET A 1 191 ? -6.764 -20.695 -22.093 1.00 39.50 191 MET A N 1
ATOM 1503 C CA . MET A 1 191 ? -5.754 -20.561 -21.034 1.00 39.50 191 MET A CA 1
ATOM 1504 C C . MET A 1 191 ? -5.355 -21.923 -20.427 1.00 39.50 191 MET A C 1
ATOM 1506 O O . MET A 1 191 ? -4.388 -21.997 -19.679 1.00 39.50 191 MET A O 1
ATOM 1510 N N . ALA A 1 192 ? -6.082 -23.006 -20.739 1.00 29.91 192 ALA A N 1
ATOM 1511 C CA . ALA A 1 192 ? -5.864 -24.339 -20.165 1.00 29.91 192 ALA A CA 1
ATOM 1512 C C . ALA A 1 192 ? -4.582 -25.050 -20.632 1.00 29.91 192 ALA A C 1
ATOM 1514 O O . ALA A 1 192 ? -4.146 -25.972 -19.956 1.00 29.91 192 ALA A O 1
ATOM 1515 N N . ASP A 1 193 ? -3.943 -24.621 -21.723 1.00 31.09 193 ASP A N 1
ATOM 1516 C CA . ASP A 1 193 ? -2.688 -25.244 -22.178 1.00 31.09 193 ASP A CA 1
ATOM 1517 C C . ASP A 1 193 ? -1.430 -24.636 -21.524 1.00 31.09 193 ASP A C 1
ATOM 1519 O O . ASP A 1 193 ? -0.310 -25.059 -21.805 1.00 31.09 193 ASP A O 1
ATOM 1523 N N . SER A 1 194 ? -1.594 -23.674 -20.608 1.00 35.91 194 SER A N 1
ATOM 1524 C CA . SER A 1 194 ? -0.509 -23.141 -19.767 1.00 35.91 194 SER A CA 1
ATOM 1525 C C . SER A 1 194 ? -0.885 -23.002 -18.288 1.00 35.91 194 SER A C 1
ATOM 1527 O O . SER A 1 194 ? -0.142 -22.397 -17.520 1.00 35.91 194 SER A O 1
ATOM 1529 N N . VAL A 1 195 ? -2.019 -23.570 -17.873 1.00 31.12 195 VAL A N 1
ATOM 1530 C CA . VAL A 1 195 ? -2.432 -23.673 -16.469 1.00 31.12 195 VAL A CA 1
ATOM 1531 C C . VAL A 1 195 ? -2.493 -25.161 -16.131 1.00 31.12 195 VAL A C 1
ATOM 1533 O O . VAL A 1 195 ? -3.243 -25.882 -16.792 1.00 31.12 195 VAL A O 1
ATOM 1536 N N . PRO A 1 196 ? -1.722 -25.660 -15.146 1.00 29.53 196 PRO A N 1
ATOM 1537 C CA . PRO A 1 196 ? -1.868 -27.035 -14.701 1.00 29.53 196 PRO A CA 1
ATOM 1538 C C . PRO A 1 196 ? -3.321 -27.290 -14.280 1.00 29.53 196 PRO A C 1
ATOM 1540 O O . PRO A 1 196 ? -3.941 -26.421 -13.659 1.00 29.53 196 PRO A O 1
ATOM 1543 N N . PRO A 1 197 ? -3.884 -28.459 -14.618 1.00 26.80 197 PRO A N 1
ATOM 1544 C CA . PRO A 1 197 ? -5.213 -28.831 -14.171 1.00 26.80 197 PRO A CA 1
ATOM 1545 C C . PRO A 1 197 ? -5.213 -28.871 -12.647 1.00 26.80 197 PRO A C 1
ATOM 1547 O O . PRO A 1 197 ? -4.351 -29.531 -12.083 1.00 26.80 197 PRO A O 1
ATOM 1550 N N . ASP A 1 198 ? -6.170 -28.166 -12.040 1.00 43.00 198 ASP A N 1
ATOM 1551 C CA . ASP A 1 198 ? -6.749 -28.377 -10.704 1.00 43.00 198 ASP A CA 1
ATOM 1552 C C . ASP A 1 198 ? -6.066 -29.489 -9.882 1.00 43.00 198 ASP A C 1
ATOM 1554 O O . ASP A 1 198 ? -6.585 -30.597 -9.751 1.00 43.00 198 ASP A O 1
ATOM 1558 N N . GLN A 1 199 ? -4.853 -29.202 -9.406 1.00 29.45 199 GLN A N 1
ATOM 1559 C CA . GLN A 1 199 ? -4.053 -30.021 -8.503 1.00 29.45 199 GLN A CA 1
ATOM 1560 C C . GLN A 1 199 ? -3.174 -29.054 -7.709 1.00 29.45 199 GLN A C 1
ATOM 1562 O O . GLN A 1 199 ? -2.374 -28.311 -8.269 1.00 29.45 199 GLN A O 1
ATOM 1567 N N . ASP A 1 200 ? -3.415 -29.070 -6.403 1.00 29.94 200 ASP A N 1
ATOM 1568 C CA . ASP A 1 200 ? -2.854 -28.244 -5.338 1.00 29.94 200 ASP A CA 1
ATOM 1569 C C . ASP A 1 200 ? -3.356 -26.795 -5.257 1.00 29.94 200 ASP A C 1
ATOM 1571 O O . ASP A 1 200 ? -2.791 -25.822 -5.752 1.00 29.94 200 ASP A O 1
ATOM 1575 N N . GLN A 1 201 ? -4.444 -26.685 -4.491 1.00 35.44 201 GLN A N 1
ATOM 1576 C CA . GLN A 1 201 ? -4.650 -25.623 -3.518 1.00 35.44 201 GLN A CA 1
ATOM 1577 C C . GLN A 1 201 ? -3.314 -25.216 -2.877 1.00 35.44 201 GLN A C 1
ATOM 1579 O O . GLN A 1 201 ? -2.842 -25.872 -1.960 1.00 35.44 201 GLN A O 1
ATOM 1584 N N . ASN A 1 202 ? -2.740 -24.105 -3.307 1.00 41.34 202 ASN A N 1
ATOM 1585 C CA . ASN A 1 202 ? -2.120 -23.189 -2.358 1.00 41.34 202 ASN A CA 1
ATOM 1586 C C . ASN A 1 202 ? -2.596 -21.765 -2.675 1.00 41.34 202 ASN A C 1
ATOM 1588 O O . ASN A 1 202 ? -1.829 -20.935 -3.161 1.00 41.34 202 ASN A O 1
ATOM 1592 N N . PRO A 1 203 ? -3.892 -21.460 -2.448 1.00 42.38 203 PRO A N 1
ATOM 1593 C CA . PRO A 1 203 ? -4.264 -20.087 -2.145 1.00 42.38 203 PRO A CA 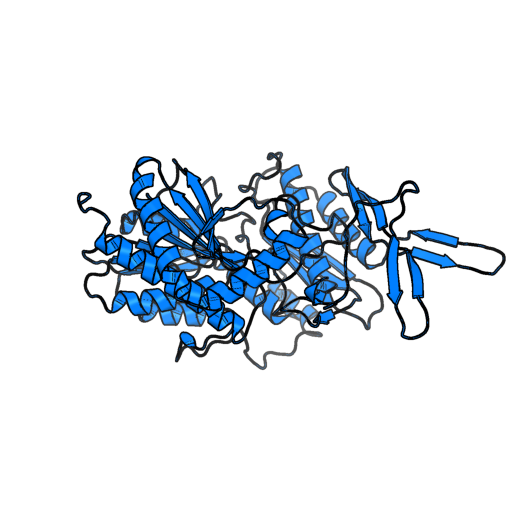1
ATOM 1594 C C . PRO A 1 203 ? -3.539 -19.702 -0.851 1.00 42.38 203 PRO A C 1
ATOM 1596 O O . PRO A 1 203 ? -3.471 -20.538 0.040 1.00 42.38 203 PRO A O 1
ATOM 1599 N N . LEU A 1 204 ? -3.010 -18.479 -0.762 1.00 52.06 204 LEU A N 1
ATOM 1600 C CA . LEU A 1 204 ? -2.740 -17.767 0.495 1.00 52.06 204 LEU A CA 1
ATOM 1601 C C . LEU A 1 204 ? -2.541 -18.662 1.736 1.00 52.06 204 LEU A C 1
ATOM 1603 O O . LEU A 1 204 ? -3.509 -19.066 2.386 1.00 52.06 204 LEU A O 1
ATOM 1607 N N . CYS A 1 205 ? -1.278 -18.987 2.019 1.00 50.00 205 CYS A N 1
ATOM 1608 C CA . CYS A 1 205 ? -0.859 -19.832 3.130 1.00 50.00 205 CYS A CA 1
ATOM 1609 C C . CYS A 1 205 ? -1.274 -19.216 4.474 1.00 50.00 205 CYS A C 1
ATOM 1611 O O . CYS A 1 205 ? -1.138 -18.017 4.702 1.00 50.00 205 CYS A O 1
ATOM 1613 N N . GLY A 1 206 ? -1.758 -20.055 5.382 1.00 50.16 206 GLY A N 1
ATOM 1614 C CA . GLY A 1 206 ? -2.043 -19.681 6.757 1.00 50.16 206 GLY A CA 1
ATOM 1615 C C . GLY A 1 206 ? -2.784 -20.823 7.419 1.00 50.16 206 GLY A C 1
ATOM 1616 O O . GLY A 1 206 ? -3.955 -21.054 7.127 1.00 50.16 206 GLY A O 1
ATOM 1617 N N . ASP A 1 207 ? -2.108 -21.574 8.281 1.00 53.47 207 ASP A N 1
ATOM 1618 C CA . ASP A 1 207 ? -2.836 -22.477 9.159 1.00 53.47 207 ASP A CA 1
ATOM 1619 C C . ASP A 1 207 ? -3.690 -21.614 10.099 1.00 53.47 207 ASP A C 1
ATOM 1621 O O . ASP A 1 207 ? -3.171 -20.848 10.908 1.00 53.47 207 ASP A O 1
ATOM 1625 N N . ALA A 1 208 ? -5.016 -21.711 9.977 1.00 58.72 208 ALA A N 1
ATOM 1626 C CA . ALA A 1 208 ? -5.935 -21.001 10.861 1.00 58.72 208 ALA A CA 1
ATOM 1627 C C . ALA A 1 208 ? -5.852 -21.489 12.319 1.00 58.72 208 ALA A C 1
ATOM 1629 O O . ALA A 1 208 ? -6.483 -20.885 13.187 1.00 58.72 208 ALA A O 1
ATOM 1630 N N . SER A 1 209 ? -5.108 -22.569 12.596 1.00 67.19 209 SER A N 1
ATOM 1631 C CA . SER A 1 209 ? -4.892 -23.066 13.952 1.00 67.19 209 SER A CA 1
ATOM 1632 C C . SER A 1 209 ? -4.129 -22.071 14.835 1.00 67.19 209 SER A C 1
ATOM 1634 O O . SER A 1 209 ? -4.451 -21.971 16.020 1.00 67.19 209 SER A O 1
ATOM 1636 N N . ASP A 1 210 ? -3.198 -21.288 14.266 1.00 86.12 210 ASP A N 1
ATOM 1637 C CA . ASP A 1 210 ? -2.495 -20.208 14.964 1.00 86.12 210 ASP A CA 1
ATOM 1638 C C . ASP A 1 210 ? -2.225 -19.003 14.047 1.00 86.12 210 ASP A C 1
ATOM 1640 O O . ASP A 1 210 ? -1.292 -18.980 13.243 1.00 86.12 210 ASP A O 1
ATOM 1644 N N . LEU A 1 211 ? -3.017 -17.941 14.232 1.00 91.44 211 LEU A N 1
ATOM 1645 C CA . LEU A 1 211 ? -2.870 -16.675 13.507 1.00 91.44 211 LEU A CA 1
ATOM 1646 C C . LEU A 1 211 ? -1.501 -16.006 13.707 1.00 91.44 211 LEU A C 1
ATOM 1648 O O . LEU A 1 211 ? -1.149 -15.123 12.928 1.00 91.44 211 LEU A O 1
ATOM 1652 N N . ALA A 1 212 ? -0.743 -16.359 14.751 1.00 93.62 212 ALA A N 1
ATOM 1653 C CA . ALA A 1 212 ? 0.603 -15.834 14.968 1.00 93.62 212 ALA A CA 1
ATOM 1654 C C . ALA A 1 212 ? 1.651 -16.431 14.013 1.00 93.62 212 ALA A C 1
ATO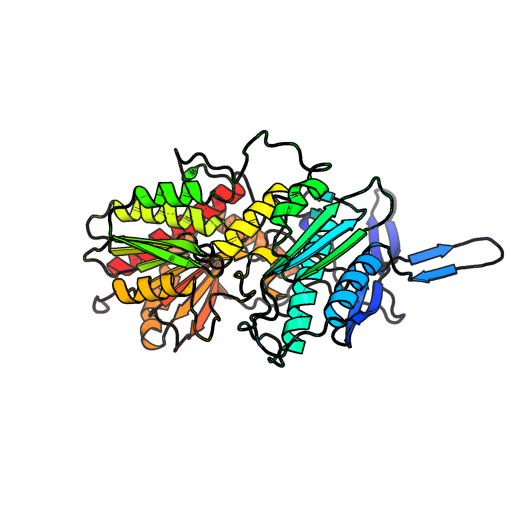M 1656 O O . ALA A 1 212 ? 2.740 -15.870 13.916 1.00 93.62 212 ALA A O 1
ATOM 1657 N N . LEU A 1 213 ? 1.326 -17.532 13.326 1.00 92.25 213 LEU A N 1
ATOM 1658 C CA . LEU A 1 213 ? 2.214 -18.247 12.404 1.00 92.25 213 LEU A CA 1
ATOM 1659 C C . LEU A 1 213 ? 1.852 -18.036 10.927 1.00 92.25 213 LEU A C 1
ATOM 1661 O O . LEU A 1 213 ? 2.440 -18.676 10.059 1.00 92.25 213 LEU A O 1
ATOM 1665 N N . VAL A 1 214 ? 0.876 -17.175 10.632 1.00 92.50 214 VAL A N 1
ATOM 1666 C CA . VAL A 1 214 ? 0.491 -16.858 9.253 1.00 92.50 214 VAL A CA 1
ATOM 1667 C C . VAL A 1 214 ? 1.629 -16.084 8.591 1.00 92.50 214 VAL A C 1
ATOM 1669 O O . VAL A 1 214 ? 1.951 -14.974 8.995 1.00 92.50 214 VAL A O 1
ATOM 1672 N N . ASP A 1 215 ? 2.231 -16.672 7.566 1.00 93.12 215 ASP A N 1
ATOM 1673 C CA . ASP A 1 215 ? 3.466 -16.201 6.938 1.00 93.12 215 ASP A CA 1
ATOM 1674 C C . ASP A 1 215 ? 3.247 -15.581 5.546 1.00 93.12 215 ASP A C 1
ATOM 1676 O O . ASP A 1 215 ? 4.191 -15.379 4.784 1.00 93.12 215 ASP A O 1
ATOM 1680 N N . GLY A 1 216 ? 2.003 -15.254 5.204 1.00 92.44 216 GLY A N 1
ATOM 1681 C CA . GLY A 1 216 ? 1.638 -14.583 3.963 1.00 92.44 216 GLY A CA 1
ATOM 1682 C C . GLY A 1 216 ? 0.208 -14.045 4.003 1.00 92.44 216 GLY A C 1
ATOM 1683 O O . GLY A 1 216 ? -0.480 -14.172 5.023 1.00 92.44 216 GLY A O 1
ATOM 1684 N N . PRO A 1 217 ? -0.279 -13.440 2.904 1.00 91.81 217 PRO A N 1
ATOM 1685 C CA . PRO A 1 217 ? -1.629 -12.897 2.880 1.00 91.81 217 PRO A CA 1
ATOM 1686 C C . PRO A 1 217 ? -2.658 -13.991 3.200 1.00 91.81 217 PRO A C 1
ATOM 1688 O O . PRO A 1 217 ? -2.479 -15.140 2.817 1.00 91.81 217 PRO A O 1
ATOM 1691 N N . PHE A 1 218 ? -3.737 -13.651 3.908 1.00 90.31 218 PHE A N 1
ATOM 1692 C CA . PHE A 1 218 ? -4.640 -14.636 4.514 1.00 90.31 218 PHE A CA 1
ATOM 1693 C C . PHE A 1 218 ? -5.884 -14.910 3.654 1.00 90.31 218 PHE A C 1
ATOM 1695 O O . PHE A 1 218 ? -6.587 -13.992 3.237 1.00 90.31 218 PHE A O 1
ATOM 1702 N N . ALA A 1 219 ? -6.202 -16.177 3.377 1.00 88.00 219 ALA A N 1
ATOM 1703 C CA . ALA A 1 219 ? -7.300 -16.508 2.466 1.00 88.00 219 ALA A CA 1
ATOM 1704 C C . ALA A 1 219 ? -8.675 -15.985 2.965 1.00 88.00 219 ALA A C 1
ATOM 1706 O O . ALA A 1 219 ? -8.980 -16.110 4.152 1.00 88.00 219 ALA A O 1
ATOM 1707 N N . PRO A 1 220 ? -9.590 -15.498 2.095 1.00 88.19 220 PRO A N 1
ATOM 1708 C CA . PRO A 1 220 ? -10.861 -14.895 2.520 1.00 88.19 220 PRO A CA 1
ATOM 1709 C C . PRO A 1 220 ? -11.773 -15.888 3.226 1.00 88.19 220 PRO A C 1
ATOM 1711 O O . PRO A 1 220 ? -12.531 -15.520 4.118 1.00 88.19 220 PRO A O 1
ATOM 1714 N N . ALA A 1 221 ? -11.701 -17.159 2.823 1.00 87.06 221 ALA A N 1
ATOM 1715 C CA . ALA A 1 221 ? -12.425 -18.232 3.483 1.00 87.06 221 ALA A CA 1
ATOM 1716 C C . ALA A 1 221 ? -11.957 -18.405 4.936 1.00 87.06 221 ALA A C 1
ATOM 1718 O O . ALA A 1 221 ? -12.793 -18.587 5.818 1.00 87.06 221 ALA A O 1
ATOM 1719 N N . LEU A 1 222 ? -10.648 -18.293 5.190 1.00 89.94 222 LEU A N 1
ATOM 1720 C CA . LEU A 1 222 ? -10.078 -18.373 6.534 1.00 89.94 222 LEU A CA 1
ATOM 1721 C C . LEU A 1 222 ? -10.391 -17.112 7.345 1.00 89.94 222 LEU A C 1
ATOM 1723 O O . LEU A 1 222 ? -10.801 -17.234 8.491 1.00 89.94 222 LEU A O 1
ATOM 1727 N N . VAL A 1 223 ? -10.343 -15.921 6.736 1.00 92.50 223 VAL A N 1
ATOM 1728 C CA . VAL A 1 223 ? -10.836 -14.676 7.359 1.00 92.50 223 VAL A CA 1
ATOM 1729 C C . VAL A 1 223 ? -12.296 -14.821 7.793 1.00 92.50 223 VAL A C 1
ATOM 1731 O O . VAL A 1 223 ? -12.648 -14.483 8.922 1.00 92.50 223 VAL A O 1
ATOM 1734 N N . GLY A 1 224 ? -13.149 -15.364 6.919 1.00 91.75 224 GLY A N 1
ATOM 1735 C CA . GLY A 1 224 ? -14.553 -15.633 7.224 1.00 91.75 224 GLY A CA 1
ATOM 1736 C C . GLY A 1 224 ? -14.733 -16.625 8.376 1.00 91.75 224 GLY A C 1
ATOM 1737 O O . GLY A 1 224 ? -15.588 -16.411 9.232 1.00 91.75 224 GLY A O 1
ATOM 1738 N N . GLN A 1 225 ? -13.911 -17.676 8.441 1.00 90.69 225 GLN A N 1
ATOM 1739 C CA . GLN A 1 225 ? -13.900 -18.620 9.565 1.00 90.69 225 GLN A CA 1
ATOM 1740 C C . GLN A 1 225 ? -13.431 -17.957 10.866 1.00 90.69 225 GLN A C 1
ATOM 1742 O O . GLN A 1 225 ? -14.067 -18.138 11.901 1.00 90.69 225 GLN A O 1
ATOM 1747 N N . SER A 1 226 ? -12.371 -17.143 10.826 1.00 93.44 226 SER A N 1
ATOM 1748 C CA . SER A 1 226 ? -11.895 -16.397 11.994 1.00 93.44 226 SER A CA 1
ATOM 1749 C C . SER A 1 226 ? -12.971 -15.454 12.524 1.00 93.44 226 SER A C 1
ATOM 1751 O O . SER A 1 226 ? -13.195 -15.410 13.734 1.00 93.44 226 SER A O 1
ATOM 1753 N N . LEU A 1 227 ? -13.694 -14.766 11.630 1.00 94.75 227 LEU A N 1
ATOM 1754 C CA . LEU A 1 227 ? -14.807 -13.897 12.007 1.00 94.75 227 LEU A CA 1
ATOM 1755 C C . LEU A 1 227 ? -15.874 -14.658 12.804 1.00 94.75 227 LEU A C 1
ATOM 1757 O O . LEU A 1 227 ? -16.311 -14.168 13.839 1.00 94.75 227 LEU A O 1
ATOM 1761 N N . GLN A 1 228 ? -16.235 -15.880 12.401 1.00 93.25 228 GLN A N 1
ATOM 1762 C CA . GLN A 1 228 ? -17.254 -16.685 13.092 1.00 93.25 228 GLN A CA 1
ATOM 1763 C C . GLN A 1 228 ? -16.924 -16.992 14.561 1.00 93.25 228 GLN A C 1
ATOM 1765 O O . GLN A 1 228 ? -17.838 -17.300 15.325 1.00 93.25 228 GLN A O 1
ATOM 1770 N N . SER A 1 229 ? -15.653 -16.906 14.971 1.00 92.44 229 SER A N 1
ATOM 1771 C CA . SER A 1 229 ? -15.259 -17.130 16.367 1.00 92.44 229 SER A CA 1
ATOM 1772 C C . SER A 1 229 ? -15.592 -15.955 17.296 1.00 92.44 229 SER A C 1
ATOM 1774 O O . SER A 1 229 ? -15.685 -16.143 18.509 1.00 92.44 229 SER A O 1
ATOM 1776 N N . PHE A 1 230 ? -15.835 -14.761 16.746 1.00 95.25 230 PHE A N 1
ATOM 1777 C CA . PHE A 1 230 ? -16.154 -13.570 17.526 1.00 95.25 230 PHE A CA 1
ATOM 1778 C C . PHE A 1 230 ? -17.632 -13.512 17.915 1.00 95.25 230 PHE A C 1
ATOM 1780 O O . PHE A 1 230 ? -18.537 -13.583 17.075 1.00 95.25 230 PHE A O 1
ATOM 1787 N N . ALA A 1 231 ? -17.876 -13.285 19.206 1.00 92.62 231 ALA A N 1
ATOM 1788 C CA . ALA A 1 231 ? -19.194 -12.930 19.711 1.00 92.62 231 ALA A CA 1
ATOM 1789 C C . ALA A 1 231 ? -19.585 -11.510 19.268 1.00 92.62 231 ALA A C 1
ATOM 1791 O O . ALA A 1 231 ? -18.772 -10.586 19.311 1.00 92.62 231 ALA A O 1
ATOM 1792 N N . GLY A 1 232 ? -20.850 -11.318 18.898 1.00 95.69 232 GLY A N 1
ATOM 1793 C CA . GLY A 1 232 ? -21.370 -10.017 18.485 1.00 95.69 232 GLY A CA 1
ATOM 1794 C C . GLY A 1 232 ? -22.407 -10.120 17.376 1.00 95.69 232 GLY A C 1
ATOM 1795 O O . GLY A 1 232 ? -22.830 -11.213 16.993 1.00 95.69 232 GLY A O 1
ATOM 1796 N N . MET A 1 233 ? -22.823 -8.963 16.869 1.00 98.06 233 MET A N 1
ATOM 1797 C CA . MET A 1 233 ? -23.677 -8.872 15.691 1.00 98.06 233 MET A CA 1
ATOM 1798 C C . MET A 1 233 ? -22.809 -8.938 14.435 1.00 98.06 233 MET A C 1
ATOM 1800 O O . MET A 1 233 ? -21.981 -8.060 14.201 1.00 98.06 233 MET A O 1
ATOM 1804 N N . HIS A 1 234 ? -23.005 -9.976 13.630 1.00 98.44 234 HIS A N 1
ATOM 1805 C CA . HIS A 1 234 ? -22.357 -10.123 12.327 1.00 98.44 234 HIS A CA 1
ATOM 1806 C C . HIS A 1 234 ? -23.128 -9.345 11.265 1.00 98.44 234 HIS A C 1
ATOM 1808 O O . HIS A 1 234 ? -24.360 -9.367 11.252 1.00 98.44 234 HIS A O 1
ATOM 1814 N N . PHE A 1 235 ? -22.412 -8.689 10.358 1.00 98.56 235 PHE A N 1
ATOM 1815 C CA . PHE A 1 235 ? -23.003 -7.976 9.230 1.00 98.56 235 PHE A CA 1
ATOM 1816 C C . PHE A 1 235 ? -22.224 -8.237 7.941 1.00 98.56 235 PHE A C 1
ATOM 1818 O O . PHE A 1 235 ? -21.041 -8.578 7.958 1.00 98.56 235 PHE A O 1
ATOM 1825 N N . ALA A 1 236 ? -22.914 -8.067 6.81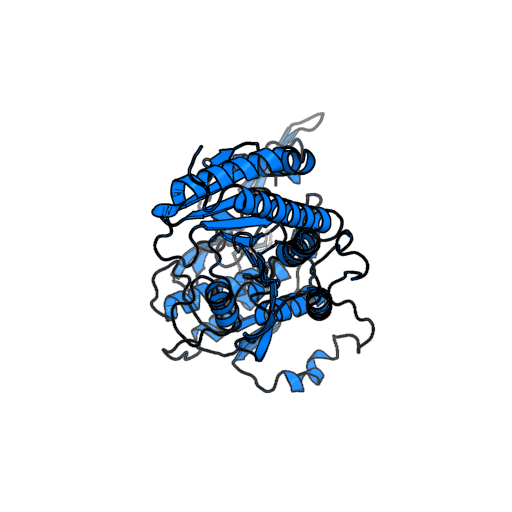6 1.00 98.06 236 ALA A N 1
ATOM 1826 C CA . ALA A 1 236 ? -22.357 -8.255 5.488 1.00 98.06 236 ALA A CA 1
ATOM 1827 C C . ALA A 1 236 ? -22.957 -7.237 4.514 1.00 98.06 236 ALA A C 1
ATOM 1829 O O . ALA A 1 236 ? -24.178 -7.078 4.457 1.00 98.06 236 ALA A O 1
ATOM 1830 N N . PHE A 1 237 ? -22.104 -6.587 3.725 1.00 98.50 237 PHE A N 1
ATOM 1831 C CA . PHE A 1 237 ? -22.507 -5.679 2.647 1.00 98.50 237 PHE A CA 1
ATOM 1832 C C . PHE A 1 237 ? -21.902 -6.132 1.324 1.00 98.50 237 PHE A C 1
ATOM 1834 O O . PHE A 1 237 ? -20.823 -6.718 1.299 1.00 98.50 237 PHE A O 1
ATOM 1841 N N . ALA A 1 238 ? -22.609 -5.899 0.221 1.00 96.88 238 ALA A N 1
ATOM 1842 C CA . ALA A 1 238 ? -22.149 -6.320 -1.095 1.00 96.88 238 ALA A CA 1
ATOM 1843 C C . ALA A 1 238 ? -21.141 -5.319 -1.681 1.00 96.88 238 ALA A C 1
ATOM 1845 O O . ALA A 1 238 ? -21.400 -4.117 -1.740 1.00 96.88 238 ALA A O 1
ATOM 1846 N N . SER A 1 239 ? -20.024 -5.841 -2.177 1.00 97.56 239 SER A N 1
ATOM 1847 C CA . SER A 1 239 ? -19.093 -5.143 -3.058 1.00 97.56 239 SER A CA 1
ATOM 1848 C C . SER A 1 239 ? -19.707 -4.888 -4.435 1.00 97.56 239 SER A C 1
ATOM 1850 O O . SER A 1 239 ? -20.786 -5.399 -4.769 1.00 97.56 239 SER A O 1
ATOM 1852 N N . LYS A 1 240 ? -18.991 -4.152 -5.288 1.00 95.50 240 LYS A N 1
ATOM 1853 C CA . LYS A 1 240 ? -19.422 -3.900 -6.670 1.00 95.50 240 LYS A CA 1
ATOM 1854 C C . LYS A 1 240 ? -19.624 -5.190 -7.485 1.00 95.50 240 LYS A C 1
ATOM 1856 O O . LYS A 1 240 ? -20.488 -5.207 -8.372 1.00 95.50 240 LYS A O 1
ATOM 1861 N N . GLN A 1 241 ? -18.868 -6.253 -7.205 1.00 94.38 241 GLN A N 1
ATOM 1862 C CA . GLN A 1 241 ? -18.998 -7.575 -7.838 1.00 94.38 241 GLN A CA 1
ATOM 1863 C C . GLN A 1 241 ? -19.776 -8.593 -6.987 1.00 94.38 241 GLN A C 1
ATOM 1865 O O . GLN A 1 241 ? -19.786 -9.781 -7.312 1.00 94.38 241 GLN A O 1
ATOM 1870 N N . GLY A 1 242 ? -20.436 -8.156 -5.912 1.00 94.06 242 GLY A N 1
ATOM 1871 C CA . GLY A 1 242 ? -21.309 -9.001 -5.095 1.00 94.06 242 GLY A CA 1
ATOM 1872 C C . GLY A 1 242 ? -20.595 -9.903 -4.083 1.00 94.06 242 GLY A C 1
ATOM 1873 O O . GLY A 1 242 ? -21.233 -10.790 -3.517 1.00 94.06 242 GLY A O 1
ATOM 1874 N N . ARG A 1 243 ? -19.298 -9.695 -3.826 1.00 95.69 243 ARG A N 1
ATOM 1875 C CA . ARG A 1 243 ? -18.599 -10.316 -2.688 1.00 95.69 243 ARG A CA 1
ATOM 1876 C C . ARG A 1 243 ? -18.980 -9.594 -1.409 1.00 95.69 243 ARG A C 1
ATOM 1878 O O . ARG A 1 243 ? -19.233 -8.395 -1.415 1.00 95.69 243 ARG A O 1
ATOM 1885 N N . PHE A 1 244 ? -19.009 -10.319 -0.303 1.00 97.31 244 PHE A N 1
ATOM 1886 C CA . PHE A 1 244 ? -19.366 -9.714 0.969 1.00 97.31 244 PHE A CA 1
ATOM 1887 C C . PHE A 1 244 ? -18.163 -9.051 1.636 1.00 97.31 244 PHE A C 1
ATOM 1889 O O . PHE A 1 244 ? -17.136 -9.692 1.858 1.00 97.31 244 PHE A O 1
ATOM 1896 N N . VAL A 1 245 ? -18.335 -7.785 2.007 1.00 98.50 245 VAL A N 1
ATOM 1897 C CA . VAL A 1 245 ? -17.578 -7.135 3.075 1.00 98.50 245 VAL A CA 1
ATOM 1898 C C . VAL A 1 245 ? -18.181 -7.614 4.389 1.00 98.50 245 VAL A C 1
ATOM 1900 O O . VAL A 1 245 ? -19.275 -7.186 4.761 1.00 98.50 245 VAL A O 1
ATOM 1903 N N . ASN A 1 246 ? -17.507 -8.555 5.046 1.00 98.12 246 ASN A N 1
ATOM 1904 C CA . ASN A 1 246 ? -17.965 -9.139 6.305 1.00 98.12 246 ASN A CA 1
ATOM 1905 C C . ASN A 1 246 ? -17.358 -8.391 7.491 1.00 98.12 246 ASN A C 1
ATOM 1907 O O . ASN A 1 246 ? -16.169 -8.068 7.481 1.00 98.12 246 ASN A O 1
ATOM 1911 N N . GLY A 1 247 ? -18.153 -8.183 8.535 1.00 98.56 247 GLY A N 1
ATOM 1912 C CA . GLY A 1 247 ? -17.678 -7.613 9.786 1.00 98.56 247 GLY A CA 1
ATOM 1913 C C . GLY A 1 247 ? -18.461 -8.103 10.993 1.00 98.56 247 GLY A C 1
ATOM 1914 O O . GLY A 1 247 ? -19.530 -8.707 10.872 1.00 98.56 247 GLY A O 1
ATOM 1915 N N . VAL A 1 248 ? -17.909 -7.838 12.173 1.00 98.69 248 VAL A N 1
ATOM 1916 C CA . VAL A 1 248 ? -18.533 -8.156 13.460 1.00 98.69 248 VAL A CA 1
ATOM 1917 C C . VAL A 1 248 ? -18.511 -6.930 14.361 1.00 98.69 248 VAL A C 1
ATOM 1919 O O . VAL A 1 248 ? -17.485 -6.274 14.527 1.00 98.69 248 VAL A O 1
ATOM 1922 N N . HIS A 1 249 ? -19.659 -6.617 14.953 1.00 98.69 249 HIS A N 1
ATOM 1923 C CA . HIS A 1 249 ? -19.807 -5.599 15.985 1.00 98.69 249 HIS A CA 1
ATOM 1924 C C . HIS A 1 249 ? -19.987 -6.285 17.338 1.00 98.69 249 HIS A C 1
ATOM 1926 O O . HIS A 1 249 ? -21.038 -6.859 17.637 1.00 98.69 249 HIS A O 1
ATOM 1932 N N . ARG A 1 250 ? -18.956 -6.200 18.180 1.00 98.06 250 ARG A N 1
ATOM 1933 C CA . ARG A 1 250 ? -19.017 -6.609 19.583 1.00 98.06 250 ARG A CA 1
ATOM 1934 C C . ARG A 1 250 ? -19.406 -5.403 20.428 1.00 98.06 250 ARG A C 1
ATOM 1936 O O . ARG A 1 250 ? -18.617 -4.477 20.615 1.00 98.06 250 ARG A O 1
ATOM 1943 N N . GLN A 1 251 ? -20.633 -5.410 20.933 1.00 97.75 251 GLN A N 1
ATOM 1944 C CA . GLN A 1 251 ? -21.116 -4.367 21.832 1.00 97.75 251 GLN A CA 1
ATOM 1945 C C . GLN A 1 251 ? -20.512 -4.543 23.232 1.00 97.75 251 GLN A C 1
ATOM 1947 O O . GLN A 1 251 ? -20.535 -5.642 23.781 1.00 97.75 251 GLN A O 1
ATOM 1952 N N . GLY A 1 252 ? -20.033 -3.444 23.814 1.00 96.81 252 GLY A N 1
ATOM 1953 C CA . GLY A 1 252 ? -19.521 -3.382 25.184 1.00 96.81 252 GLY A CA 1
ATOM 1954 C C . GLY A 1 252 ? -19.958 -2.100 25.892 1.00 96.81 252 GLY A C 1
ATOM 1955 O O . GLY A 1 252 ? -20.837 -1.386 25.400 1.00 96.81 252 GLY A O 1
ATOM 1956 N N . VAL A 1 253 ? -19.359 -1.823 27.052 1.00 96.75 253 VAL A N 1
ATOM 1957 C CA . VAL A 1 253 ? -19.597 -0.589 27.833 1.00 96.75 253 VAL A CA 1
ATOM 1958 C C . VAL A 1 253 ? -18.449 0.413 27.721 1.00 96.75 253 VAL A C 1
ATOM 1960 O O . VAL A 1 253 ? -18.619 1.583 28.066 1.00 96.75 253 VAL A O 1
ATOM 1963 N N . LEU A 1 254 ? -17.281 -0.032 27.252 1.00 97.75 254 LEU A N 1
ATOM 1964 C CA . LEU A 1 254 ? -16.158 0.844 26.942 1.00 97.75 254 LEU A CA 1
ATOM 1965 C C . LEU A 1 254 ? -16.429 1.647 25.657 1.00 97.75 254 LEU A C 1
ATOM 1967 O O . LEU A 1 254 ? -17.296 1.272 24.869 1.00 97.75 254 LEU A O 1
ATOM 1971 N N . PRO A 1 255 ? -15.708 2.755 25.419 1.00 98.12 255 PRO A N 1
ATOM 1972 C CA . PRO A 1 255 ? -15.818 3.499 24.169 1.00 98.12 255 PRO A CA 1
ATOM 1973 C C . PRO A 1 255 ? -15.572 2.629 22.929 1.00 98.12 255 PRO A C 1
ATOM 1975 O O . PRO A 1 255 ? -14.570 1.922 22.854 1.00 98.12 255 PRO A O 1
ATOM 1978 N N . ALA A 1 256 ? -16.450 2.724 21.932 1.00 98.25 256 ALA A N 1
ATOM 1979 C CA . ALA A 1 256 ? -16.314 1.971 20.692 1.00 98.25 256 ALA A CA 1
ATOM 1980 C C . ALA A 1 256 ? -15.071 2.369 19.879 1.00 98.25 256 ALA A C 1
ATOM 1982 O O . ALA A 1 256 ? -14.787 3.561 19.706 1.00 98.25 256 ALA A O 1
ATOM 1983 N N . VAL A 1 257 ? -14.400 1.365 19.312 1.00 98.81 257 VAL A N 1
ATOM 1984 C CA . VAL A 1 257 ? -13.343 1.520 18.299 1.00 98.81 257 VAL A CA 1
ATOM 1985 C C . VAL A 1 257 ? -13.706 0.753 17.022 1.00 98.81 257 VAL A C 1
ATOM 1987 O O . VAL A 1 257 ? -14.280 -0.334 17.094 1.00 98.81 257 VAL A O 1
ATOM 1990 N N . LEU A 1 258 ? -13.383 1.305 15.853 1.00 98.94 258 LEU A N 1
ATOM 1991 C CA . LEU A 1 258 ? -13.440 0.586 14.576 1.00 98.94 258 LEU A CA 1
ATOM 1992 C C . LEU A 1 258 ? -12.031 0.124 14.208 1.00 98.94 258 LEU A C 1
ATOM 1994 O O . LEU A 1 258 ? -11.112 0.936 14.194 1.00 98.94 258 LEU A O 1
ATOM 1998 N N . ILE A 1 259 ? -11.877 -1.153 13.880 1.00 98.94 259 ILE A N 1
ATOM 1999 C CA . ILE A 1 259 ? -10.634 -1.754 13.399 1.00 98.94 259 ILE A CA 1
ATOM 2000 C C . ILE A 1 259 ? -10.896 -2.268 11.987 1.00 98.94 259 ILE A C 1
ATOM 2002 O O . ILE A 1 259 ? -11.802 -3.085 11.788 1.00 98.94 259 ILE A O 1
ATOM 2006 N N . SER A 1 260 ? -10.121 -1.807 11.010 1.00 98.81 260 SER A N 1
ATOM 2007 C CA . SER A 1 260 ? -10.242 -2.294 9.639 1.00 98.81 260 SER A CA 1
ATOM 2008 C C . SER A 1 260 ? -8.904 -2.494 8.944 1.00 98.81 260 SER A C 1
ATOM 2010 O O . SER A 1 260 ? -7.877 -1.981 9.382 1.00 98.81 260 SER A O 1
ATOM 2012 N N . GLY A 1 261 ? -8.925 -3.298 7.884 1.00 98.38 261 GLY A N 1
ATOM 2013 C CA . GLY A 1 261 ? -7.767 -3.595 7.050 1.00 98.38 261 GLY A CA 1
ATOM 2014 C C . GLY A 1 261 ? -8.176 -3.887 5.610 1.00 98.38 261 GLY A C 1
ATOM 2015 O O . GLY A 1 261 ? -9.365 -4.003 5.289 1.00 98.38 261 GLY A O 1
ATOM 2016 N N . ALA A 1 262 ? -7.177 -3.979 4.732 1.00 98.00 262 ALA A N 1
ATOM 2017 C CA . ALA A 1 262 ? -7.359 -4.212 3.301 1.00 98.00 262 ALA A CA 1
ATOM 2018 C C . ALA A 1 262 ? -8.410 -3.282 2.656 1.00 98.00 262 ALA A C 1
ATOM 2020 O O . ALA A 1 262 ? -9.203 -3.702 1.808 1.00 98.00 262 ALA A O 1
ATOM 2021 N N . GLN A 1 263 ? -8.418 -2.001 3.055 1.00 98.12 263 GLN A N 1
ATOM 2022 C CA . GLN A 1 263 ? -9.029 -0.934 2.253 1.00 98.12 263 GLN A CA 1
ATOM 2023 C C . GLN A 1 263 ? -8.340 -0.876 0.885 1.00 98.12 263 GLN A C 1
ATOM 2025 O O . GLN A 1 263 ? -9.006 -0.815 -0.149 1.00 98.12 263 GLN A O 1
ATOM 2030 N N . HIS A 1 264 ? -7.011 -0.950 0.896 1.00 98.31 264 HIS A N 1
ATOM 2031 C CA . HIS A 1 264 ? -6.210 -1.301 -0.264 1.00 98.31 264 HIS A CA 1
ATOM 2032 C C . HIS A 1 264 ? -5.895 -2.789 -0.200 1.00 98.31 264 HIS A C 1
ATOM 2034 O O . HIS A 1 264 ? -5.322 -3.272 0.773 1.00 98.31 264 HIS A O 1
ATOM 2040 N N . ALA A 1 265 ? -6.331 -3.548 -1.196 1.00 97.12 265 ALA A N 1
ATOM 2041 C CA . ALA A 1 265 ? -6.411 -4.995 -1.035 1.00 97.12 265 ALA A CA 1
ATOM 2042 C C . ALA A 1 265 ? -5.069 -5.736 -1.184 1.00 97.12 265 ALA A C 1
ATOM 2044 O O . ALA A 1 265 ? -4.989 -6.902 -0.799 1.00 97.12 265 ALA A O 1
ATOM 2045 N N . ASN A 1 266 ? -4.042 -5.079 -1.727 1.00 96.69 266 ASN A N 1
ATOM 2046 C CA . ASN A 1 266 ? -2.668 -5.581 -1.796 1.00 96.69 266 ASN A CA 1
ATOM 2047 C C . ASN A 1 266 ? -1.858 -5.321 -0.505 1.00 96.69 266 ASN A C 1
ATOM 2049 O O . ASN A 1 266 ? -0.773 -5.866 -0.347 1.00 96.69 266 ASN A O 1
ATOM 2053 N N . GLU A 1 267 ? -2.404 -4.566 0.453 1.00 97.56 267 GLU A N 1
ATOM 2054 C CA . GLU A 1 267 ? -1.768 -4.244 1.739 1.00 97.56 267 GLU A CA 1
ATOM 2055 C C . GLU A 1 267 ? -2.280 -5.208 2.824 1.00 97.56 267 GLU A C 1
ATOM 2057 O O . GLU A 1 267 ? -3.325 -5.005 3.456 1.00 97.56 267 GLU A O 1
ATOM 2062 N N . THR A 1 268 ? -1.617 -6.356 2.964 1.00 95.50 268 THR A N 1
ATOM 2063 C CA . THR A 1 268 ? -2.269 -7.555 3.518 1.00 95.50 268 THR A CA 1
ATOM 2064 C C . THR A 1 268 ? -1.915 -7.905 4.961 1.00 95.50 268 THR A C 1
ATOM 2066 O O . THR A 1 268 ? -2.680 -8.638 5.601 1.00 95.50 268 THR A O 1
ATOM 2069 N N . SER A 1 269 ? -0.844 -7.344 5.533 1.00 97.88 269 SER A N 1
ATOM 2070 C CA . SER A 1 269 ? -0.476 -7.590 6.939 1.00 97.88 269 SER A CA 1
ATOM 2071 C C . SER A 1 269 ? -1.530 -7.053 7.915 1.00 97.88 269 SER A C 1
ATOM 2073 O O . SER A 1 269 ? -1.764 -7.638 8.979 1.00 97.88 269 SER A O 1
ATOM 2075 N N . GLY A 1 270 ? -2.227 -5.977 7.531 1.00 98.12 270 GLY A N 1
ATOM 2076 C CA . GLY A 1 270 ? -3.313 -5.378 8.305 1.00 98.12 270 GLY A CA 1
ATOM 2077 C C . GLY A 1 270 ? -4.477 -6.339 8.559 1.00 98.12 270 GLY A C 1
ATOM 2078 O O . GLY A 1 270 ? -5.058 -6.318 9.640 1.00 98.12 270 GLY A O 1
ATOM 2079 N N . VAL A 1 271 ? -4.776 -7.251 7.626 1.00 98.00 271 VAL A N 1
ATOM 2080 C CA . VAL A 1 271 ? -5.867 -8.234 7.776 1.00 98.00 271 VAL A CA 1
ATOM 2081 C C . VAL A 1 271 ? -5.609 -9.144 8.977 1.00 98.00 271 VAL A C 1
ATOM 2083 O O . VAL A 1 271 ? -6.445 -9.266 9.874 1.00 98.00 271 VAL A O 1
ATOM 2086 N N . VAL A 1 272 ? -4.425 -9.760 9.026 1.00 97.88 272 VAL A N 1
ATOM 2087 C CA . VAL A 1 272 ? -4.045 -10.678 10.109 1.00 97.88 272 VAL A CA 1
ATOM 2088 C C . VAL A 1 272 ? -3.836 -9.907 11.412 1.00 97.88 272 VAL A C 1
ATOM 2090 O O . VAL A 1 272 ? -4.279 -10.355 12.469 1.00 97.88 272 VAL A O 1
ATOM 2093 N N . GLY A 1 273 ? -3.221 -8.721 11.346 1.00 98.44 273 GLY A N 1
ATOM 2094 C CA . GLY A 1 273 ? -3.024 -7.848 12.505 1.00 98.44 273 GLY A CA 1
ATOM 2095 C C . GLY A 1 273 ? -4.338 -7.451 13.183 1.00 98.44 273 GLY A C 1
ATOM 2096 O O . GLY A 1 273 ? -4.453 -7.561 14.405 1.00 98.44 273 GLY A O 1
ATOM 2097 N N . ALA A 1 274 ? -5.351 -7.075 12.396 1.00 98.69 274 ALA A N 1
ATOM 2098 C CA . ALA A 1 274 ? -6.681 -6.719 12.885 1.00 98.69 274 ALA A CA 1
ATOM 2099 C C . ALA A 1 274 ? -7.375 -7.895 13.587 1.00 98.69 274 ALA A C 1
ATOM 2101 O O . ALA A 1 274 ? -7.893 -7.733 14.693 1.00 98.69 274 ALA A O 1
ATOM 2102 N N . ILE A 1 275 ? -7.359 -9.085 12.973 1.00 98.38 275 ILE A N 1
ATOM 2103 C CA . ILE A 1 275 ? -7.991 -10.283 13.546 1.00 98.38 275 ILE A CA 1
ATOM 2104 C C . ILE A 1 275 ? -7.279 -10.684 14.841 1.00 98.38 275 ILE A C 1
ATOM 2106 O O . ILE A 1 275 ? -7.941 -10.893 15.854 1.00 98.38 275 ILE A O 1
ATOM 2110 N N . ARG A 1 276 ? -5.939 -10.735 14.852 1.00 98.12 276 ARG A N 1
ATOM 2111 C CA . ARG A 1 276 ? -5.162 -11.054 16.063 1.00 98.12 276 ARG A CA 1
ATOM 2112 C C . ARG A 1 276 ? -5.449 -10.076 17.199 1.00 98.12 276 ARG A C 1
ATOM 2114 O O . ARG A 1 276 ? -5.630 -10.503 18.336 1.00 98.12 276 ARG A O 1
ATOM 2121 N N . ALA A 1 277 ? -5.518 -8.780 16.897 1.00 98.69 277 ALA A N 1
ATOM 2122 C CA . ALA A 1 277 ? -5.802 -7.773 17.908 1.00 98.69 277 ALA A CA 1
ATOM 2123 C C . ALA A 1 277 ? -7.219 -7.934 18.467 1.00 98.69 277 ALA A C 1
ATOM 2125 O O . ALA A 1 277 ? -7.393 -7.993 19.680 1.00 98.69 277 ALA A O 1
ATOM 2126 N N . ALA A 1 278 ? -8.225 -8.100 17.606 1.00 98.44 278 ALA A N 1
ATOM 2127 C CA . ALA A 1 278 ? -9.594 -8.352 18.046 1.00 98.44 278 ALA A CA 1
ATOM 2128 C C . ALA A 1 278 ? -9.708 -9.621 18.912 1.00 98.44 278 ALA A C 1
ATOM 2130 O O . ALA A 1 278 ? -10.444 -9.617 19.901 1.00 98.44 278 ALA A O 1
ATOM 2131 N N . THR A 1 279 ? -8.956 -10.684 18.586 1.00 97.19 279 THR A N 1
ATOM 2132 C CA . THR A 1 279 ? -8.894 -11.926 19.380 1.00 97.19 279 THR A CA 1
ATOM 2133 C C . THR A 1 279 ? -8.384 -11.683 20.796 1.00 97.19 279 THR A C 1
ATOM 2135 O O . THR A 1 279 ? -8.825 -12.367 21.709 1.00 97.19 279 THR A O 1
ATOM 2138 N N . HIS A 1 280 ? -7.501 -10.705 21.005 1.00 97.62 280 HIS A N 1
ATOM 2139 C CA . HIS A 1 280 ? -7.070 -10.307 22.346 1.00 97.62 280 HIS A CA 1
ATOM 2140 C C . HIS A 1 280 ? -8.099 -9.392 23.025 1.00 97.62 280 HIS A C 1
ATOM 2142 O O . HIS A 1 280 ? -8.463 -9.587 24.181 1.00 97.62 280 HIS A O 1
ATOM 2148 N N . LEU A 1 281 ? -8.632 -8.410 22.292 1.00 97.94 281 LEU A N 1
ATOM 2149 C CA . LEU A 1 281 ? -9.591 -7.442 22.832 1.00 97.94 281 LEU A CA 1
ATOM 2150 C C . LEU A 1 281 ? -10.888 -8.102 23.329 1.00 97.94 281 LEU A C 1
ATOM 2152 O O . LEU A 1 281 ? -11.500 -7.604 24.273 1.00 97.94 281 LEU A O 1
ATOM 2156 N N . GLN A 1 282 ? -11.319 -9.216 22.726 1.00 95.69 282 GLN A N 1
ATOM 2157 C CA . GLN A 1 282 ? -12.533 -9.922 23.152 1.00 95.69 282 GLN A CA 1
ATOM 2158 C C . GLN A 1 282 ? -12.425 -10.573 24.542 1.00 95.69 282 GLN A C 1
ATOM 2160 O O . GLN A 1 282 ? -13.476 -10.850 25.129 1.00 95.69 282 GLN A O 1
ATOM 2165 N N . ASP A 1 283 ? -11.209 -10.786 25.065 1.00 95.50 283 ASP A N 1
ATOM 2166 C CA . ASP A 1 283 ? -10.978 -11.336 26.411 1.00 95.50 283 ASP A CA 1
ATOM 2167 C C . ASP A 1 283 ? -11.464 -10.370 27.501 1.00 95.50 283 ASP A C 1
ATOM 2169 O O . ASP A 1 283 ? -11.825 -10.783 28.605 1.00 95.50 283 ASP A O 1
ATOM 2173 N N . ASN A 1 284 ? -11.544 -9.074 27.183 1.00 96.56 284 ASN A N 1
ATOM 2174 C CA . ASN A 1 284 ? -12.174 -8.086 28.041 1.00 96.56 284 ASN A CA 1
ATOM 2175 C C . ASN A 1 284 ? -13.705 -8.106 27.836 1.00 96.56 284 ASN A C 1
ATOM 2177 O O . ASN A 1 284 ? -14.184 -7.712 26.767 1.00 96.56 284 ASN A O 1
ATOM 2181 N N . PRO A 1 285 ? -14.522 -8.503 28.833 1.00 95.19 285 PRO A N 1
ATOM 2182 C CA . PRO A 1 285 ? -15.979 -8.567 28.686 1.00 95.19 285 PRO A CA 1
ATOM 2183 C C . PRO A 1 285 ? -16.598 -7.210 28.321 1.00 95.19 285 PRO A C 1
ATOM 2185 O O . PRO A 1 285 ? -17.553 -7.165 27.549 1.00 95.19 285 PRO A O 1
ATOM 2188 N N . ASP A 1 286 ? -15.992 -6.109 28.765 1.00 96.94 286 ASP A N 1
ATOM 2189 C CA . ASP A 1 286 ? -16.504 -4.752 28.577 1.00 96.94 286 ASP A CA 1
ATOM 2190 C C . ASP A 1 286 ? -16.106 -4.118 27.230 1.00 96.94 286 ASP A C 1
ATOM 2192 O O . ASP A 1 286 ? -16.569 -3.017 26.911 1.00 96.94 286 ASP A O 1
ATOM 2196 N N . ALA A 1 287 ? -15.276 -4.798 26.426 1.00 97.81 287 ALA A N 1
ATOM 2197 C CA . ALA A 1 287 ? -14.772 -4.296 25.150 1.00 97.81 287 ALA A CA 1
ATOM 2198 C C . ALA A 1 287 ? -15.888 -3.965 24.146 1.00 97.81 287 ALA A C 1
ATOM 2200 O O . ALA A 1 287 ? -16.748 -4.792 23.835 1.00 97.81 287 ALA A O 1
ATOM 2201 N N . HIS A 1 288 ? -15.835 -2.765 23.573 1.00 98.38 288 HIS A N 1
ATOM 2202 C CA . HIS A 1 288 ? -16.709 -2.355 22.477 1.00 98.38 288 HIS A CA 1
ATOM 2203 C C . HIS A 1 288 ? -15.852 -2.109 21.239 1.00 98.38 288 HIS A C 1
ATOM 2205 O O . HIS A 1 288 ? -15.076 -1.155 21.196 1.00 98.38 288 HIS A O 1
ATOM 2211 N N . PHE A 1 289 ? -15.982 -2.969 20.231 1.00 98.75 289 PHE A N 1
ATOM 2212 C CA . PHE A 1 289 ? -15.284 -2.793 18.962 1.00 98.75 289 PHE A CA 1
ATOM 2213 C C . PHE A 1 289 ? -16.116 -3.268 17.772 1.00 98.75 289 PHE A C 1
ATOM 2215 O O . PHE A 1 289 ? -17.022 -4.097 17.900 1.00 98.75 289 PHE A O 1
ATOM 2222 N N . VAL A 1 290 ? -15.776 -2.745 16.600 1.00 98.88 290 VAL A N 1
ATOM 2223 C CA . VAL A 1 290 ? -16.213 -3.268 15.307 1.00 98.88 290 VAL A CA 1
ATOM 2224 C C . VAL A 1 290 ? -14.979 -3.689 14.524 1.00 98.88 290 VAL A C 1
ATOM 2226 O O . VAL A 1 290 ? -14.006 -2.942 14.472 1.00 98.88 290 VAL A O 1
ATOM 2229 N N . LEU A 1 291 ? -15.017 -4.878 13.930 1.00 98.88 291 LEU A N 1
ATOM 2230 C CA . LEU A 1 291 ? -13.939 -5.426 13.113 1.00 98.88 291 LEU A CA 1
ATOM 2231 C C . LEU A 1 291 ? -14.427 -5.617 11.673 1.00 98.88 291 LEU A C 1
ATOM 2233 O O . LEU A 1 291 ? -15.402 -6.336 11.447 1.00 98.88 291 LEU A O 1
ATOM 2237 N N . VAL A 1 292 ? -13.722 -5.012 10.713 1.00 98.81 292 VAL A N 1
ATOM 2238 C CA . VAL A 1 292 ? -13.908 -5.209 9.263 1.00 98.81 292 VAL A CA 1
ATOM 2239 C C . VAL A 1 292 ? -12.545 -5.546 8.642 1.00 98.81 292 VAL A C 1
ATOM 2241 O O . VAL A 1 292 ? -11.818 -4.647 8.226 1.00 98.81 292 VAL A O 1
ATOM 2244 N N . PRO A 1 293 ? -12.136 -6.827 8.623 1.00 98.12 293 PRO A N 1
ATOM 2245 C CA . PRO A 1 293 ? -10.753 -7.198 8.322 1.00 98.12 293 PRO A CA 1
ATOM 2246 C C . PRO A 1 293 ? -10.402 -7.063 6.837 1.00 98.12 293 PRO A C 1
ATOM 2248 O O . PRO A 1 293 ? -9.236 -6.864 6.518 1.00 98.12 293 PRO A O 1
ATOM 2251 N N . ILE A 1 294 ? -11.391 -7.177 5.942 1.00 98.56 294 ILE A N 1
ATOM 2252 C CA . ILE A 1 294 ? -11.236 -6.942 4.503 1.00 98.56 294 ILE A CA 1
ATOM 2253 C C . ILE A 1 294 ? -12.314 -5.961 4.060 1.00 98.56 294 ILE A C 1
ATOM 2255 O O . ILE A 1 294 ? -13.471 -6.351 3.910 1.00 98.56 294 ILE A O 1
ATOM 2259 N N . GLU A 1 295 ? -11.934 -4.706 3.824 1.00 98.38 295 GLU A N 1
ATOM 2260 C CA . GLU A 1 295 ? -12.850 -3.692 3.292 1.00 98.38 295 GLU A CA 1
ATOM 2261 C C . GLU A 1 295 ? -13.046 -3.790 1.772 1.00 98.38 295 GLU A C 1
ATOM 2263 O O . GLU A 1 295 ? -14.154 -3.565 1.297 1.00 98.38 295 GLU A O 1
ATOM 2268 N N . ASN A 1 296 ? -12.020 -4.170 1.003 1.00 98.44 296 ASN A N 1
ATOM 2269 C CA . ASN A 1 296 ? -12.085 -4.289 -0.459 1.00 98.44 296 ASN A CA 1
ATOM 2270 C C . ASN A 1 296 ? -12.005 -5.761 -0.930 1.00 98.44 296 ASN A C 1
ATOM 2272 O O . ASN A 1 296 ? -10.964 -6.200 -1.422 1.00 98.44 296 ASN A O 1
ATOM 2276 N N . PRO A 1 297 ? -13.083 -6.564 -0.816 1.00 97.44 297 PRO A N 1
ATOM 2277 C CA . PRO A 1 297 ? -13.053 -7.989 -1.153 1.00 97.44 297 PRO A CA 1
ATOM 2278 C C . PRO A 1 297 ? -12.919 -8.263 -2.659 1.00 97.44 297 PRO A C 1
ATOM 2280 O O . PRO A 1 297 ? -12.464 -9.343 -3.038 1.00 97.44 297 PRO A O 1
ATOM 2283 N N . ASP A 1 298 ? -13.294 -7.315 -3.524 1.00 96.56 298 ASP A N 1
ATOM 2284 C CA . ASP A 1 298 ? -13.119 -7.448 -4.975 1.00 96.56 298 ASP A CA 1
ATOM 2285 C C . ASP A 1 298 ? -11.650 -7.283 -5.372 1.00 96.56 298 ASP A C 1
ATOM 2287 O O . ASP A 1 298 ? -11.111 -8.127 -6.093 1.00 96.56 298 ASP A O 1
ATOM 2291 N N . GLY A 1 299 ? -10.982 -6.245 -4.855 1.00 96.69 299 GLY A N 1
ATOM 2292 C CA . GLY A 1 299 ? -9.534 -6.094 -4.984 1.00 96.69 299 GLY A CA 1
ATOM 2293 C C . GLY A 1 299 ? -8.798 -7.275 -4.354 1.00 96.69 299 GLY A C 1
ATOM 2294 O O . GLY A 1 299 ? -7.893 -7.830 -4.964 1.00 96.69 299 GLY A O 1
ATOM 2295 N N . TYR A 1 300 ? -9.245 -7.755 -3.189 1.00 96.12 300 TYR A N 1
ATOM 2296 C CA . TYR A 1 300 ? -8.574 -8.844 -2.469 1.00 96.12 300 TYR A CA 1
ATOM 2297 C C . TYR A 1 300 ? -8.643 -10.180 -3.231 1.00 96.12 300 TYR A C 1
ATOM 2299 O O . TYR A 1 300 ? -7.698 -10.971 -3.229 1.00 96.12 300 TYR A O 1
ATOM 2307 N N . ALA A 1 301 ? -9.747 -10.424 -3.946 1.00 93.19 301 ALA A N 1
ATOM 2308 C CA . ALA A 1 301 ? -9.871 -11.561 -4.857 1.00 93.19 301 ALA A CA 1
ATOM 2309 C C . ALA A 1 301 ? -8.974 -11.419 -6.101 1.00 93.19 301 ALA A C 1
ATOM 2311 O O . ALA A 1 301 ? -8.428 -12.418 -6.585 1.00 93.19 301 ALA A O 1
ATOM 2312 N N . MET A 1 302 ? -8.793 -10.197 -6.618 1.00 93.00 302 MET A N 1
ATOM 2313 C CA . MET A 1 302 ? -7.809 -9.949 -7.673 1.00 93.00 302 MET A CA 1
ATOM 2314 C C . MET A 1 302 ? -6.389 -10.205 -7.161 1.00 93.00 302 MET A C 1
ATOM 2316 O O . MET A 1 302 ? -5.646 -10.926 -7.820 1.00 93.00 302 MET A O 1
ATOM 2320 N N . HIS A 1 303 ? -6.046 -9.691 -5.978 1.00 94.81 303 HIS A N 1
ATOM 2321 C CA . HIS A 1 303 ? -4.742 -9.883 -5.347 1.00 94.81 303 HIS A CA 1
ATOM 2322 C C . HIS A 1 303 ? -4.374 -11.370 -5.281 1.00 94.81 303 HIS A C 1
ATOM 2324 O O . HIS A 1 303 ? -3.330 -11.770 -5.779 1.00 94.81 303 HIS A O 1
ATOM 2330 N N . GLN A 1 304 ? -5.287 -12.225 -4.806 1.00 89.81 304 GLN A N 1
ATOM 2331 C CA . GLN A 1 304 ? -5.096 -13.684 -4.816 1.00 89.81 304 GLN A CA 1
ATOM 2332 C C . GLN A 1 304 ? -4.797 -14.261 -6.193 1.00 89.81 304 GLN A C 1
ATOM 2334 O O . GLN A 1 304 ? -3.915 -15.106 -6.337 1.00 89.81 304 GLN A O 1
ATOM 2339 N N . SER A 1 305 ? -5.551 -13.821 -7.197 1.00 88.88 305 SER A N 1
ATOM 2340 C CA . SER A 1 305 ? -5.397 -14.312 -8.565 1.00 88.88 305 SER A CA 1
ATOM 2341 C C . SER A 1 305 ? -4.030 -13.929 -9.136 1.00 88.88 305 SER A C 1
ATOM 2343 O O . SER A 1 305 ? -3.421 -14.718 -9.854 1.00 88.88 305 SER A O 1
ATOM 2345 N N . LEU A 1 306 ? -3.532 -12.740 -8.791 1.00 90.50 306 LEU A N 1
ATOM 2346 C CA . LEU A 1 306 ? -2.227 -12.255 -9.224 1.00 90.50 306 LEU A CA 1
ATOM 2347 C C . LEU A 1 306 ? -1.073 -12.907 -8.441 1.00 90.50 306 LEU A C 1
ATOM 2349 O O . LEU A 1 306 ? -0.088 -13.328 -9.051 1.00 90.50 306 LEU A O 1
ATOM 2353 N N . CYS A 1 307 ? -1.210 -13.089 -7.123 1.00 89.56 307 CYS A N 1
ATOM 2354 C CA . CYS A 1 307 ? -0.222 -13.781 -6.289 1.00 89.56 307 CYS A CA 1
ATOM 2355 C C . CYS A 1 307 ? -0.032 -15.250 -6.681 1.00 89.56 307 CYS A C 1
ATOM 2357 O O . CYS A 1 307 ? 1.071 -15.771 -6.542 1.00 89.56 307 CYS A O 1
ATOM 2359 N N . ALA A 1 308 ? -1.069 -15.914 -7.206 1.00 85.56 308 ALA A N 1
ATOM 2360 C CA . ALA A 1 308 ? -0.953 -17.282 -7.716 1.00 85.56 308 ALA A CA 1
ATOM 2361 C C . ALA A 1 308 ? 0.036 -17.402 -8.893 1.00 85.56 308 ALA A C 1
ATOM 2363 O O . ALA A 1 308 ? 0.585 -18.475 -9.130 1.00 85.56 308 ALA A O 1
ATOM 2364 N N . LEU A 1 309 ? 0.266 -16.308 -9.627 1.00 83.44 309 LEU A N 1
ATOM 2365 C CA . LEU A 1 309 ? 1.245 -16.243 -10.713 1.00 83.44 309 LEU A CA 1
ATOM 2366 C C . LEU A 1 309 ? 2.582 -15.680 -10.228 1.00 83.44 309 LEU A C 1
ATOM 2368 O O . LEU A 1 309 ? 3.639 -16.225 -10.541 1.00 83.44 309 LEU A O 1
ATOM 2372 N N . TYR A 1 310 ? 2.526 -14.591 -9.462 1.00 89.75 310 TYR A N 1
ATOM 2373 C CA . TYR A 1 310 ? 3.694 -13.847 -9.016 1.00 89.75 310 TYR A CA 1
ATOM 2374 C C . TYR A 1 310 ? 3.509 -13.401 -7.562 1.00 89.75 310 TYR A C 1
ATOM 2376 O O . TYR A 1 310 ? 3.063 -12.285 -7.318 1.00 89.75 310 TYR A O 1
ATOM 2384 N N . PRO A 1 311 ? 3.825 -14.242 -6.564 1.00 90.06 311 PRO A N 1
ATOM 2385 C CA . PRO A 1 311 ? 3.485 -13.964 -5.165 1.00 90.06 311 PRO A CA 1
ATOM 2386 C C . PRO A 1 311 ? 4.167 -12.711 -4.613 1.00 90.06 311 PRO A C 1
ATOM 2388 O O . PRO A 1 311 ? 3.620 -12.058 -3.736 1.00 90.06 311 PRO A O 1
ATOM 2391 N N . THR A 1 312 ? 5.337 -12.372 -5.144 1.00 91.25 312 THR A N 1
ATOM 2392 C CA . THR A 1 312 ? 6.236 -11.324 -4.653 1.00 91.25 312 THR A CA 1
ATOM 2393 C C . THR A 1 312 ? 6.281 -10.107 -5.584 1.00 91.25 312 THR A C 1
ATOM 2395 O O . THR A 1 312 ? 7.346 -9.512 -5.748 1.00 91.25 312 THR A O 1
ATOM 2398 N N . HIS A 1 313 ? 5.160 -9.791 -6.246 1.00 93.50 313 HIS A N 1
ATOM 2399 C CA . HIS A 1 313 ? 4.969 -8.524 -6.966 1.00 93.50 313 HIS A CA 1
ATOM 2400 C C . HIS A 1 313 ? 4.051 -7.577 -6.178 1.00 93.50 313 HIS A C 1
ATOM 2402 O O . HIS A 1 313 ? 3.246 -8.051 -5.381 1.00 93.50 313 HIS A O 1
ATOM 2408 N N . MET A 1 314 ? 4.137 -6.266 -6.431 1.00 93.62 314 MET A N 1
ATOM 2409 C CA . MET A 1 314 ? 3.351 -5.225 -5.733 1.00 93.62 314 MET A CA 1
ATOM 2410 C C . MET A 1 314 ? 1.833 -5.300 -5.976 1.00 93.62 314 MET A C 1
ATOM 2412 O O . MET A 1 314 ? 1.032 -4.993 -5.092 1.00 93.62 314 MET A O 1
ATOM 2416 N N . HIS A 1 315 ? 1.427 -5.713 -7.182 1.00 94.06 315 HIS A N 1
ATOM 2417 C CA . HIS A 1 315 ? 0.025 -5.900 -7.580 1.00 94.06 315 HIS A CA 1
ATOM 2418 C C . HIS A 1 315 ? -0.873 -4.680 -7.346 1.00 94.06 315 HIS A C 1
ATOM 2420 O O . HIS A 1 315 ? -2.001 -4.822 -6.863 1.00 94.06 315 HIS A O 1
ATOM 2426 N N . HIS A 1 316 ? -0.442 -3.479 -7.745 1.00 95.38 316 HIS A N 1
ATOM 2427 C CA . HIS A 1 316 ? -1.261 -2.271 -7.564 1.00 95.38 316 HIS A CA 1
ATOM 2428 C C . HIS A 1 316 ? -2.609 -2.327 -8.293 1.00 95.38 316 HIS A C 1
ATOM 2430 O O . HIS A 1 316 ? -3.553 -1.646 -7.887 1.00 95.38 316 HIS A O 1
ATOM 2436 N N . ALA A 1 317 ? -2.758 -3.196 -9.298 1.00 94.62 317 ALA A N 1
ATOM 2437 C CA . ALA A 1 317 ? -4.059 -3.487 -9.894 1.00 94.62 317 ALA A CA 1
ATOM 2438 C C . ALA A 1 317 ? -5.116 -3.964 -8.883 1.00 94.62 317 ALA A C 1
ATOM 2440 O O . ALA A 1 317 ? -6.309 -3.726 -9.081 1.00 94.62 317 ALA A O 1
ATOM 2441 N N . ALA A 1 318 ? -4.686 -4.576 -7.777 1.00 95.75 318 ALA A N 1
ATOM 2442 C CA . ALA A 1 318 ? -5.543 -5.033 -6.693 1.00 95.75 318 ALA A CA 1
ATOM 2443 C C . ALA A 1 318 ? -5.713 -4.016 -5.547 1.00 95.75 318 ALA A C 1
ATOM 2445 O O . ALA A 1 318 ? -6.522 -4.252 -4.647 1.00 95.75 318 ALA A O 1
ATOM 2446 N N . ARG A 1 319 ? -5.003 -2.879 -5.571 1.00 96.88 319 ARG A N 1
ATOM 2447 C CA . ARG A 1 319 ? -5.136 -1.808 -4.568 1.00 96.88 319 ARG A CA 1
ATOM 2448 C C . ARG A 1 319 ? -6.554 -1.236 -4.548 1.00 96.88 319 ARG A C 1
ATOM 2450 O O . ARG A 1 319 ? -7.158 -1.082 -3.489 1.00 96.88 319 ARG A O 1
ATOM 2457 N N . TYR A 1 320 ? -7.079 -0.925 -5.727 1.00 96.69 320 TYR A N 1
ATOM 2458 C CA . TYR A 1 320 ? -8.339 -0.209 -5.918 1.00 96.69 320 TYR A CA 1
ATOM 2459 C C . TYR A 1 320 ? -9.553 -1.151 -5.951 1.00 96.69 320 TYR A C 1
ATOM 2461 O O . TYR A 1 320 ? -9.419 -2.372 -6.076 1.00 96.69 320 TYR A O 1
ATOM 2469 N N . THR A 1 321 ? -10.763 -0.605 -5.803 1.00 97.31 321 THR A N 1
ATOM 2470 C CA . THR A 1 321 ? -11.988 -1.427 -5.859 1.00 97.31 321 THR A CA 1
ATOM 2471 C C . THR A 1 321 ? -12.319 -1.855 -7.294 1.00 97.31 321 THR A C 1
ATOM 2473 O O . THR A 1 321 ? -11.663 -1.443 -8.252 1.00 97.31 321 THR A O 1
ATOM 2476 N N . ALA A 1 322 ? -13.384 -2.637 -7.498 1.00 95.88 322 ALA A N 1
ATOM 2477 C CA . ALA A 1 322 ? -13.844 -2.961 -8.852 1.00 95.88 322 ALA A CA 1
ATOM 2478 C C . ALA A 1 322 ? -14.430 -1.762 -9.634 1.00 95.88 322 ALA A C 1
ATOM 2480 O O . ALA A 1 322 ? -14.676 -1.880 -10.833 1.00 95.88 322 ALA A O 1
ATOM 2481 N N . LEU A 1 323 ? -14.635 -0.604 -8.995 1.00 96.44 323 LEU A N 1
ATOM 2482 C CA . LEU A 1 323 ? -14.882 0.660 -9.701 1.00 96.44 323 LEU A CA 1
ATOM 2483 C C . LEU A 1 323 ? -13.583 1.328 -10.187 1.00 96.44 323 LEU A C 1
ATOM 2485 O O . LEU A 1 323 ? -13.647 2.309 -10.922 1.00 96.44 323 LEU A O 1
ATOM 2489 N N . GLY A 1 324 ? -12.419 0.814 -9.781 1.00 95.31 324 GLY A N 1
ATOM 2490 C CA . GLY A 1 324 ? -11.103 1.409 -10.007 1.00 95.31 324 GLY A CA 1
ATOM 2491 C C . GLY A 1 324 ? -10.842 2.670 -9.174 1.00 95.31 324 GLY A C 1
ATOM 2492 O O . GLY A 1 324 ? -9.923 3.414 -9.497 1.00 95.31 324 GLY A O 1
ATOM 2493 N N . ASP A 1 325 ? -11.642 2.912 -8.128 1.00 95.62 325 ASP A N 1
ATOM 2494 C CA . ASP A 1 325 ? -11.471 4.030 -7.199 1.00 95.62 325 ASP A CA 1
ATOM 2495 C C . ASP A 1 325 ? -10.808 3.644 -5.889 1.00 95.62 325 ASP A C 1
ATOM 2497 O O . ASP A 1 325 ? -10.751 2.479 -5.478 1.00 95.62 325 ASP A O 1
ATOM 2501 N N . ASP A 1 326 ? -10.278 4.677 -5.245 1.00 95.38 326 ASP A N 1
ATOM 2502 C CA . ASP A 1 326 ? -9.768 4.614 -3.893 1.00 95.38 326 ASP A CA 1
ATOM 2503 C C . ASP A 1 326 ? -10.951 4.679 -2.925 1.00 95.38 326 ASP A C 1
ATOM 2505 O O . ASP A 1 326 ? -11.670 5.682 -2.877 1.00 95.38 326 ASP A O 1
ATOM 2509 N N . LEU A 1 327 ? -11.169 3.604 -2.163 1.00 96.50 327 LEU A N 1
ATOM 2510 C CA . LEU A 1 327 ? -12.358 3.445 -1.323 1.00 96.50 327 LEU A CA 1
ATOM 2511 C C . LEU A 1 327 ? -12.562 4.621 -0.346 1.00 96.50 327 LEU A C 1
ATOM 2513 O O . LEU A 1 327 ? -13.697 5.055 -0.113 1.00 96.50 327 LEU A O 1
ATOM 2517 N N . GLU A 1 328 ? -11.468 5.183 0.179 1.00 94.69 328 GLU A N 1
ATOM 2518 C CA . GLU A 1 328 ? -11.495 6.329 1.097 1.00 94.69 328 GLU A CA 1
ATOM 2519 C C . GLU A 1 328 ? -12.054 7.596 0.436 1.00 94.69 328 GLU A C 1
ATOM 2521 O O . GLU A 1 328 ? -12.751 8.388 1.077 1.00 94.69 328 GLU A O 1
ATOM 2526 N N . TYR A 1 329 ? -11.808 7.771 -0.861 1.00 93.50 329 TYR A N 1
ATOM 2527 C CA . TYR A 1 329 ? -12.141 8.983 -1.609 1.00 93.50 329 TYR A CA 1
ATOM 2528 C C . TYR A 1 329 ? -13.417 8.853 -2.440 1.00 93.50 329 TYR A C 1
ATOM 2530 O O . TYR A 1 329 ? -13.749 9.776 -3.180 1.00 93.50 329 TYR A O 1
ATOM 2538 N N . ARG A 1 330 ? -14.167 7.752 -2.301 1.00 94.12 330 ARG A N 1
ATOM 2539 C CA . ARG A 1 330 ? -15.475 7.592 -2.946 1.00 94.12 330 ARG A CA 1
ATOM 2540 C C . ARG A 1 330 ? -16.407 8.742 -2.567 1.00 94.12 330 ARG A C 1
ATOM 2542 O O . ARG A 1 330 ? -16.692 8.967 -1.393 1.00 94.12 330 ARG A O 1
ATOM 2549 N N . GLU A 1 331 ? -16.895 9.455 -3.578 1.00 90.94 331 GLU A N 1
ATOM 2550 C CA . GLU A 1 331 ? -17.592 10.728 -3.376 1.00 90.94 331 GLU A CA 1
ATOM 2551 C C . GLU A 1 331 ? -19.129 10.567 -3.339 1.00 90.94 331 GLU A C 1
ATOM 2553 O O . GLU A 1 331 ? -19.812 11.388 -2.730 1.00 90.94 331 GLU A O 1
ATOM 2558 N N . HIS A 1 332 ? -19.691 9.567 -4.037 1.00 91.94 332 HIS A N 1
ATOM 2559 C CA . HIS A 1 332 ? -21.137 9.447 -4.292 1.00 91.94 332 HIS A CA 1
ATOM 2560 C C . HIS A 1 332 ? -21.615 7.987 -4.221 1.00 91.94 332 HIS A C 1
ATOM 2562 O O . HIS A 1 332 ? -20.847 7.055 -4.460 1.00 91.94 332 HIS A O 1
ATOM 2568 N N . ALA A 1 333 ? -22.912 7.801 -3.955 1.00 93.06 333 ALA A N 1
ATOM 2569 C CA . ALA A 1 333 ? -23.581 6.505 -4.040 1.00 93.06 333 ALA A CA 1
ATOM 2570 C C . ALA A 1 333 ? -23.710 6.013 -5.505 1.00 93.06 333 ALA A C 1
ATOM 2572 O O . ALA A 1 333 ? -23.800 6.844 -6.415 1.00 93.06 333 ALA A O 1
ATOM 2573 N N . PRO A 1 334 ? -23.834 4.693 -5.754 1.00 94.75 334 PRO A N 1
ATOM 2574 C CA . PRO A 1 334 ? -23.869 3.591 -4.780 1.00 94.75 334 PRO A CA 1
ATOM 2575 C C . PRO A 1 334 ? -22.543 3.402 -4.027 1.00 94.75 334 PRO A C 1
ATOM 2577 O O . PRO A 1 334 ? -21.469 3.490 -4.613 1.00 94.75 334 PRO A O 1
ATOM 2580 N N . TRP A 1 335 ? -22.628 3.154 -2.717 1.00 96.31 335 TRP A N 1
ATOM 2581 C CA . TRP A 1 335 ? -21.464 3.111 -1.827 1.00 96.31 335 TRP A CA 1
ATOM 2582 C C . TRP A 1 335 ? -20.779 1.742 -1.760 1.00 96.31 335 TRP A C 1
ATOM 2584 O O . TRP A 1 335 ? -19.594 1.721 -1.443 1.00 96.31 335 TRP A O 1
ATOM 2594 N N . PHE A 1 336 ? -21.467 0.641 -2.087 1.00 97.56 336 PHE A N 1
ATOM 2595 C CA . PHE A 1 336 ? -20.918 -0.725 -2.156 1.00 97.56 336 PHE A CA 1
ATOM 2596 C C . PHE A 1 336 ? -20.093 -1.098 -0.916 1.00 97.56 336 PHE A C 1
ATOM 2598 O O . PHE A 1 336 ? -20.626 -1.149 0.186 1.00 97.56 336 PHE A O 1
ATOM 2605 N N . GLU A 1 337 ? -18.782 -1.315 -1.062 1.00 98.19 337 GLU A N 1
ATOM 2606 C CA . GLU A 1 337 ? -17.897 -1.694 0.039 1.00 98.19 337 GLU A CA 1
ATOM 2607 C C . GLU A 1 337 ? -17.943 -0.685 1.198 1.00 98.19 337 GLU A C 1
ATOM 2609 O O . GLU A 1 337 ? -17.922 -1.063 2.370 1.00 98.19 337 GLU A O 1
ATOM 2614 N N . ARG A 1 338 ? -18.095 0.607 0.876 1.00 97.06 338 ARG A N 1
ATOM 2615 C CA . ARG A 1 338 ? -18.162 1.690 1.863 1.00 97.06 338 ARG A CA 1
ATOM 2616 C C . ARG A 1 338 ? -19.415 1.617 2.740 1.00 97.06 338 ARG A C 1
ATOM 2618 O O . ARG A 1 338 ? -19.390 2.160 3.843 1.00 97.06 338 ARG A O 1
ATOM 2625 N N . ASP A 1 339 ? -20.474 0.921 2.313 1.00 98.19 339 ASP A N 1
ATOM 2626 C CA . ASP A 1 339 ? -21.665 0.714 3.148 1.00 98.19 339 ASP A CA 1
ATOM 2627 C C . ASP A 1 339 ? -21.330 -0.047 4.439 1.00 98.19 339 ASP A C 1
ATOM 2629 O O . ASP A 1 339 ? -21.873 0.284 5.492 1.00 98.19 339 ASP A O 1
ATOM 2633 N N . ALA A 1 340 ? -20.376 -0.985 4.407 1.00 98.31 340 ALA A N 1
ATOM 2634 C CA . ALA A 1 340 ? -19.931 -1.694 5.608 1.00 98.31 340 ALA A CA 1
ATOM 2635 C C . ALA A 1 340 ? -19.278 -0.757 6.630 1.00 98.31 340 ALA A C 1
ATOM 2637 O O . ALA A 1 340 ? -19.575 -0.832 7.823 1.00 98.31 340 ALA A O 1
ATOM 2638 N N . ARG A 1 341 ? -18.419 0.159 6.166 1.00 97.69 341 ARG A N 1
ATOM 2639 C CA . ARG A 1 341 ? -17.776 1.164 7.022 1.00 97.69 341 ARG A CA 1
ATOM 2640 C C . ARG A 1 341 ? -18.790 2.167 7.570 1.00 97.69 341 ARG A C 1
ATOM 2642 O O . ARG A 1 341 ? -18.750 2.489 8.756 1.00 97.69 341 ARG A O 1
ATOM 2649 N N . ASN A 1 342 ? -19.712 2.636 6.729 1.00 97.50 342 ASN A N 1
ATOM 2650 C CA . ASN A 1 342 ? -20.788 3.534 7.152 1.00 97.50 342 ASN A CA 1
ATOM 2651 C C . ASN A 1 342 ? -21.639 2.872 8.244 1.00 97.50 342 ASN A C 1
ATOM 2653 O O . ASN A 1 342 ? -21.812 3.447 9.317 1.00 97.50 342 ASN A O 1
ATOM 2657 N N . HIS A 1 343 ? -22.065 1.625 8.022 1.00 98.44 343 HIS A N 1
ATOM 2658 C CA . HIS A 1 343 ? -22.795 0.838 9.010 1.00 98.44 343 HIS A CA 1
ATOM 2659 C C . HIS A 1 343 ? -22.006 0.656 10.310 1.00 98.44 343 HIS A C 1
ATOM 2661 O O . HIS A 1 343 ? -22.562 0.833 11.392 1.00 98.44 343 HIS A O 1
ATOM 2667 N N . ALA A 1 344 ? -20.710 0.348 10.221 1.00 98.44 344 ALA A N 1
ATOM 2668 C CA . ALA A 1 344 ? -19.857 0.181 11.391 1.00 98.44 344 ALA A CA 1
ATOM 2669 C C . ALA A 1 344 ? -19.830 1.441 12.272 1.00 98.44 344 ALA A C 1
ATOM 2671 O O . ALA A 1 344 ? -19.971 1.337 13.493 1.00 98.44 344 ALA A O 1
ATOM 2672 N N . PHE A 1 345 ? -19.705 2.632 11.678 1.00 98.38 345 PHE A N 1
ATOM 2673 C CA . PHE A 1 345 ? -19.762 3.892 12.424 1.00 98.38 345 PHE A CA 1
ATOM 2674 C C . PHE A 1 345 ? -21.164 4.210 12.950 1.00 98.38 345 PHE A C 1
ATOM 2676 O O . PHE A 1 345 ? -21.299 4.630 14.101 1.00 98.38 345 PHE A O 1
ATOM 2683 N N . GLU A 1 346 ? -22.204 3.998 12.144 1.00 98.00 346 GLU A N 1
ATOM 2684 C CA . GLU A 1 346 ? -23.595 4.253 12.533 1.00 98.00 346 GLU A CA 1
ATOM 2685 C C . GLU A 1 346 ? -24.039 3.372 13.706 1.00 98.00 346 GLU A C 1
ATOM 2687 O O . GLU A 1 346 ? -24.668 3.871 14.638 1.00 98.00 346 GLU A O 1
ATOM 2692 N N . ALA A 1 347 ? -23.686 2.084 13.687 1.00 97.50 347 ALA A N 1
ATOM 2693 C CA . ALA A 1 347 ? -24.098 1.114 14.697 1.00 97.50 347 ALA A CA 1
ATOM 2694 C C . ALA A 1 347 ? -23.300 1.221 16.006 1.00 97.50 347 ALA A C 1
ATOM 2696 O O . ALA A 1 347 ? -23.836 0.946 17.080 1.00 97.50 347 ALA A O 1
ATOM 2697 N N . SER A 1 348 ? -22.018 1.595 15.935 1.00 98.12 348 SER A N 1
ATOM 2698 C CA . SER A 1 348 ? -21.131 1.610 17.107 1.00 98.12 348 SER A CA 1
ATOM 2699 C C . SER A 1 348 ? -20.899 2.990 17.713 1.00 98.12 348 SER A C 1
ATOM 2701 O O . SER A 1 348 ? -20.504 3.076 18.875 1.00 98.12 348 SER A O 1
ATOM 2703 N N . HIS A 1 349 ? -21.106 4.057 16.937 1.00 97.81 349 HIS A N 1
ATOM 2704 C CA . HIS A 1 349 ? -20.704 5.426 17.270 1.00 97.81 349 HIS A CA 1
ATOM 2705 C C . HIS A 1 349 ? -19.205 5.585 17.588 1.00 97.81 349 HIS A C 1
ATOM 2707 O O . HIS A 1 349 ? -18.820 6.525 18.293 1.00 97.81 349 HIS A O 1
ATOM 2713 N N . ALA A 1 350 ? -18.355 4.690 17.068 1.00 98.38 350 ALA A N 1
ATOM 2714 C CA . ALA A 1 350 ? -16.911 4.734 17.271 1.00 98.38 350 ALA A CA 1
ATOM 2715 C C . ALA A 1 350 ? -16.313 6.096 16.891 1.00 98.38 350 ALA A C 1
ATOM 2717 O O . ALA A 1 350 ? -16.612 6.663 15.841 1.00 98.38 350 ALA A O 1
ATOM 2718 N N . GLN A 1 351 ? -15.450 6.607 17.770 1.00 98.50 351 GLN A N 1
ATOM 2719 C CA . GLN A 1 351 ? -14.729 7.872 17.579 1.00 98.50 351 GLN A CA 1
ATOM 2720 C C . GLN A 1 351 ? -13.233 7.670 17.313 1.00 98.50 351 GLN A C 1
ATOM 2722 O O . GLN A 1 351 ? -12.552 8.636 16.978 1.00 98.50 351 GLN A O 1
ATOM 2727 N N . LEU A 1 352 ? -12.744 6.432 17.421 1.00 98.88 352 LEU A N 1
ATOM 2728 C CA . LEU A 1 352 ? -11.412 6.022 16.996 1.00 98.88 352 LEU A CA 1
ATOM 2729 C C . LEU A 1 352 ? -11.539 4.964 15.898 1.00 98.88 352 LEU A C 1
ATOM 2731 O O . LEU A 1 352 ? -12.194 3.939 16.095 1.00 98.88 352 LEU A O 1
ATOM 2735 N N . HIS A 1 353 ? -10.899 5.220 14.761 1.00 98.88 353 HIS A N 1
ATOM 2736 C CA . HIS A 1 353 ? -10.736 4.271 13.663 1.00 98.88 353 HIS A CA 1
ATOM 2737 C C . HIS A 1 353 ? -9.258 3.906 13.511 1.00 98.88 353 HIS A C 1
ATOM 2739 O O . HIS A 1 353 ? -8.412 4.769 13.298 1.00 98.88 353 HIS A O 1
ATOM 2745 N N . LEU A 1 354 ? -8.958 2.622 13.652 1.00 98.94 354 LEU A N 1
ATOM 2746 C CA . LEU A 1 354 ? -7.654 2.015 13.429 1.00 98.94 354 LEU A CA 1
ATOM 2747 C C . LEU A 1 354 ? -7.685 1.377 12.039 1.00 98.94 354 LEU A C 1
ATOM 2749 O O . LEU A 1 354 ? -8.296 0.323 11.861 1.00 98.94 354 LEU A O 1
ATOM 2753 N N . ASN A 1 355 ? -7.104 2.067 11.060 1.00 98.81 355 ASN A N 1
ATOM 2754 C CA . ASN A 1 355 ? -7.160 1.686 9.651 1.00 98.81 355 ASN A CA 1
ATOM 2755 C C . ASN A 1 355 ? -5.799 1.145 9.212 1.00 98.81 355 ASN A C 1
ATOM 2757 O O . ASN A 1 355 ? -4.837 1.906 9.095 1.00 98.81 355 ASN A O 1
ATOM 2761 N N . LEU A 1 356 ? -5.700 -0.169 9.045 1.00 98.88 356 LEU A N 1
ATOM 2762 C CA . LEU A 1 356 ? -4.419 -0.834 8.866 1.00 98.88 356 LEU A CA 1
ATOM 2763 C C . LEU A 1 356 ? -4.047 -0.934 7.391 1.00 98.88 356 LEU A C 1
ATOM 2765 O O . LEU A 1 356 ? -4.757 -1.572 6.610 1.00 98.88 356 LEU A O 1
ATOM 2769 N N . HIS A 1 357 ? -2.918 -0.321 7.056 1.00 98.56 357 HIS A N 1
ATOM 2770 C CA . HIS A 1 357 ? -2.409 -0.171 5.703 1.00 98.56 357 HIS A CA 1
ATOM 2771 C C . HIS A 1 357 ? -0.965 -0.672 5.579 1.00 98.56 357 HIS A C 1
ATOM 2773 O O . HIS A 1 357 ? -0.310 -1.080 6.551 1.00 98.56 357 HIS A O 1
ATOM 2779 N N . GLY A 1 358 ? -0.489 -0.642 4.345 1.00 96.31 358 GLY A N 1
ATOM 2780 C CA . GLY A 1 358 ? 0.862 -0.978 3.962 1.00 96.31 358 GLY A CA 1
ATOM 2781 C C . GLY A 1 358 ? 1.295 -0.273 2.685 1.00 96.31 358 GLY A C 1
ATOM 2782 O O . GLY A 1 358 ? 0.577 0.543 2.119 1.00 96.31 358 GLY A O 1
ATOM 2783 N N . TYR A 1 359 ? 2.514 -0.550 2.246 1.00 95.50 359 TYR A N 1
ATOM 2784 C CA . TYR A 1 359 ? 3.069 0.037 1.029 1.00 95.50 359 TYR A CA 1
ATOM 2785 C C . TYR A 1 359 ? 4.141 -0.881 0.423 1.00 95.50 359 TYR A C 1
ATOM 2787 O O . TYR A 1 359 ? 4.519 -1.877 1.055 1.00 95.50 359 TYR A O 1
ATOM 2795 N N . PRO A 1 360 ? 4.660 -0.577 -0.780 1.00 93.19 360 PRO A N 1
ATOM 2796 C CA . PRO A 1 360 ? 5.665 -1.410 -1.425 1.00 93.19 360 PRO A CA 1
ATOM 2797 C C . PRO A 1 360 ? 6.882 -1.675 -0.535 1.00 93.19 360 PRO A C 1
ATOM 2799 O O . PRO A 1 360 ? 7.474 -0.760 0.042 1.00 93.19 360 PRO A O 1
ATOM 2802 N N . SER A 1 361 ? 7.291 -2.942 -0.453 1.00 92.06 361 SER A N 1
ATOM 2803 C CA . SER A 1 361 ? 8.465 -3.363 0.324 1.00 92.06 361 SER A CA 1
ATOM 2804 C C . SER A 1 361 ? 9.763 -3.414 -0.487 1.00 92.06 361 SER A C 1
ATOM 2806 O O . SER A 1 361 ? 10.808 -3.790 0.050 1.00 92.06 361 SER A O 1
ATOM 2808 N N . HIS A 1 362 ? 9.695 -3.054 -1.767 1.00 90.88 362 HIS A N 1
ATOM 2809 C CA . HIS A 1 362 ? 10.829 -2.968 -2.676 1.00 90.88 362 HIS A CA 1
ATOM 2810 C C . HIS A 1 362 ? 10.618 -1.867 -3.731 1.00 90.88 362 HIS A C 1
ATOM 2812 O O . HIS A 1 362 ? 9.563 -1.232 -3.773 1.00 90.88 362 HIS A O 1
ATOM 2818 N N . GLU A 1 363 ? 11.641 -1.592 -4.538 1.00 88.06 363 GLU A N 1
ATOM 2819 C CA . GLU A 1 363 ? 11.689 -0.445 -5.444 1.00 88.06 363 GLU A CA 1
ATOM 2820 C C . GLU A 1 363 ? 10.725 -0.552 -6.639 1.00 88.06 363 GLU A C 1
ATOM 2822 O O . GLU A 1 363 ? 10.655 -1.564 -7.335 1.00 88.06 363 GLU A O 1
ATOM 2827 N N . TRP A 1 364 ? 10.018 0.546 -6.925 1.00 89.00 364 TRP A N 1
ATOM 2828 C CA . TRP A 1 364 ? 9.158 0.657 -8.104 1.00 89.00 364 TRP A CA 1
ATOM 2829 C C . TRP A 1 364 ? 9.983 0.736 -9.387 1.00 89.00 364 TRP A C 1
ATOM 2831 O O . TRP A 1 364 ? 10.976 1.457 -9.447 1.00 89.00 364 TRP A O 1
ATOM 2841 N N . THR A 1 365 ? 9.532 0.072 -10.453 1.00 88.12 365 THR A N 1
ATOM 2842 C CA . THR A 1 365 ? 10.113 0.226 -11.793 1.00 88.12 365 THR A CA 1
ATOM 2843 C C . THR A 1 365 ? 9.040 0.493 -12.853 1.00 88.12 365 THR A C 1
ATOM 2845 O O . THR A 1 365 ? 8.195 -0.360 -13.103 1.00 88.12 365 THR A O 1
ATOM 2848 N N . ARG A 1 366 ? 9.110 1.652 -13.525 1.00 90.25 366 ARG A N 1
ATOM 2849 C CA . ARG A 1 366 ? 8.267 2.023 -14.683 1.00 90.25 366 ARG A CA 1
ATOM 2850 C C . ARG A 1 366 ? 9.116 2.535 -15.861 1.00 90.25 366 ARG A C 1
ATOM 2852 O O . ARG A 1 366 ? 9.474 3.715 -15.919 1.00 90.25 366 ARG A O 1
ATOM 2859 N N . PRO A 1 367 ? 9.530 1.656 -16.787 1.00 89.69 367 PRO A N 1
ATOM 2860 C CA . PRO A 1 367 ? 10.549 1.989 -17.778 1.00 89.69 367 PRO A CA 1
ATOM 2861 C C . PRO A 1 367 ? 10.031 2.743 -19.013 1.00 89.69 367 PRO A C 1
ATOM 2863 O O . PRO A 1 367 ? 10.858 3.232 -19.773 1.00 89.69 367 PRO A O 1
ATOM 2866 N N . CYS A 1 368 ? 8.722 2.852 -19.256 1.00 91.81 368 CYS A N 1
ATOM 2867 C CA . CYS A 1 368 ? 8.176 3.533 -20.439 1.00 91.81 368 CYS A CA 1
ATOM 2868 C C . CYS A 1 368 ? 7.689 4.960 -20.165 1.00 91.81 368 CYS A C 1
ATOM 2870 O O . CYS A 1 368 ? 7.663 5.768 -21.092 1.00 91.81 368 CYS A O 1
ATOM 2872 N N . THR A 1 369 ? 7.281 5.289 -18.935 1.00 87.12 369 THR A N 1
ATOM 2873 C CA . THR A 1 369 ? 6.517 6.532 -18.674 1.00 87.12 369 THR A CA 1
ATOM 2874 C C . THR A 1 369 ? 7.052 7.382 -17.523 1.00 87.12 369 THR A C 1
ATOM 2876 O O . THR A 1 369 ? 6.461 8.397 -17.155 1.00 87.12 369 THR A O 1
ATOM 2879 N N . GLY A 1 370 ? 8.234 7.022 -17.024 1.00 81.62 370 GLY A N 1
ATOM 2880 C CA . GLY A 1 370 ? 8.926 7.699 -15.931 1.00 81.62 370 GLY A CA 1
ATOM 2881 C C . GLY A 1 370 ? 9.064 6.780 -14.724 1.00 81.62 370 GLY A C 1
ATOM 2882 O O . GLY A 1 370 ? 8.168 5.999 -14.441 1.00 81.62 370 GLY A O 1
ATOM 2883 N N . TYR A 1 371 ? 10.194 6.884 -14.019 1.00 82.25 371 TYR A N 1
ATOM 2884 C CA . TYR A 1 371 ? 10.649 5.897 -13.030 1.00 82.25 371 TYR A CA 1
ATOM 2885 C C . TYR A 1 371 ? 9.630 5.561 -11.929 1.00 82.25 371 TYR A C 1
ATOM 2887 O O . TYR A 1 371 ? 9.536 4.407 -11.518 1.00 82.25 371 TYR A O 1
ATOM 2895 N N . VAL A 1 372 ? 8.863 6.557 -11.479 1.00 85.38 372 VAL A N 1
ATOM 2896 C CA . VAL A 1 372 ? 7.882 6.434 -10.393 1.00 85.38 372 VAL A CA 1
ATOM 2897 C C . VAL A 1 372 ? 6.520 6.928 -10.879 1.00 85.38 372 VAL A C 1
ATOM 2899 O O . VAL A 1 372 ? 6.479 7.895 -11.648 1.00 85.38 372 VAL A O 1
ATOM 2902 N N . PRO A 1 373 ? 5.397 6.314 -10.457 1.00 86.44 373 PRO A N 1
ATOM 2903 C CA . PRO A 1 373 ? 4.093 6.854 -10.783 1.00 86.44 373 PRO A CA 1
ATOM 2904 C C . PRO A 1 373 ? 3.849 8.256 -10.250 1.00 86.44 373 PRO A C 1
ATOM 2906 O O . PRO A 1 373 ? 4.237 8.606 -9.135 1.00 86.44 373 PRO A O 1
ATOM 2909 N N . ARG A 1 374 ? 3.185 9.065 -11.079 1.00 85.81 374 ARG A N 1
ATOM 2910 C CA . ARG A 1 374 ? 2.904 10.469 -10.782 1.00 85.81 374 ARG A CA 1
ATOM 2911 C C . ARG A 1 374 ? 1.953 10.563 -9.599 1.00 85.81 374 ARG A C 1
ATOM 2913 O O . ARG A 1 374 ? 0.889 9.948 -9.608 1.00 85.81 374 ARG A O 1
ATOM 2920 N N . GLY A 1 375 ? 2.324 11.343 -8.591 1.00 84.56 375 GLY A N 1
ATOM 2921 C CA . GLY A 1 375 ? 1.587 11.432 -7.330 1.00 84.56 375 GLY A CA 1
ATOM 2922 C C . GLY A 1 375 ? 1.866 10.287 -6.348 1.00 84.56 375 GLY A C 1
ATOM 2923 O O . GLY A 1 375 ? 1.308 10.297 -5.249 1.00 84.56 375 GLY A O 1
ATOM 2924 N N . PHE A 1 376 ? 2.726 9.327 -6.709 1.00 87.12 376 PHE A N 1
ATOM 2925 C CA . PHE A 1 376 ? 3.162 8.220 -5.851 1.00 87.12 376 PHE A CA 1
ATOM 2926 C C . PHE A 1 376 ? 4.643 8.310 -5.458 1.00 87.12 376 PHE A C 1
ATOM 2928 O O . PHE A 1 376 ? 5.171 7.404 -4.818 1.00 87.12 376 PHE A O 1
ATOM 2935 N N . GLU A 1 377 ? 5.314 9.422 -5.764 1.00 85.94 377 GLU A N 1
ATOM 2936 C CA . GLU A 1 377 ? 6.757 9.606 -5.575 1.00 85.94 377 GLU A CA 1
ATOM 2937 C C . GLU A 1 377 ? 7.190 9.399 -4.123 1.00 85.94 377 GLU A C 1
ATOM 2939 O O . GLU A 1 377 ? 8.249 8.846 -3.841 1.00 85.94 377 GLU A O 1
ATOM 2944 N N . LEU A 1 378 ? 6.348 9.809 -3.174 1.00 83.88 378 LEU A N 1
ATOM 2945 C CA . LEU A 1 378 ? 6.644 9.632 -1.757 1.00 83.88 378 LEU A CA 1
ATOM 2946 C C . LEU A 1 378 ? 6.537 8.175 -1.304 1.00 83.88 378 LEU A C 1
ATOM 2948 O O . LEU A 1 378 ? 7.144 7.833 -0.294 1.00 83.88 378 LEU A O 1
ATOM 2952 N N . TRP A 1 379 ? 5.798 7.319 -2.008 1.00 87.12 379 TRP A N 1
ATOM 2953 C CA . TRP A 1 379 ? 5.578 5.916 -1.643 1.00 87.12 379 TRP A CA 1
ATOM 2954 C C . TRP A 1 379 ? 6.674 4.983 -2.159 1.00 87.12 379 TRP A C 1
ATOM 2956 O O . TRP A 1 379 ? 6.841 3.904 -1.603 1.00 87.12 379 TRP A O 1
ATOM 2966 N N . SER A 1 380 ? 7.485 5.424 -3.127 1.00 84.56 380 SER A N 1
ATOM 2967 C CA . SER A 1 380 ? 8.610 4.636 -3.649 1.00 84.56 380 SER A CA 1
ATOM 2968 C C . SER A 1 380 ? 9.842 4.631 -2.739 1.00 84.56 380 SER A C 1
ATOM 2970 O O . SER A 1 380 ? 10.779 3.877 -2.986 1.00 84.56 380 SER A O 1
ATOM 2972 N N . LEU A 1 381 ? 9.887 5.497 -1.719 1.00 87.50 381 LEU A N 1
ATOM 2973 C CA . LEU A 1 381 ? 11.009 5.572 -0.784 1.00 87.50 381 LEU A CA 1
ATOM 2974 C C . LEU A 1 381 ? 10.703 4.849 0.536 1.00 87.50 381 LEU A C 1
ATOM 2976 O O . LEU A 1 381 ? 9.644 5.092 1.137 1.00 87.50 381 LEU A O 1
ATOM 2980 N N . PRO A 1 382 ? 11.652 4.037 1.042 1.00 88.31 382 PRO A N 1
ATOM 2981 C CA . PRO A 1 382 ? 11.469 3.282 2.272 1.00 88.31 382 PRO A CA 1
ATOM 2982 C C . PRO A 1 382 ? 11.376 4.201 3.489 1.00 88.31 382 PRO A C 1
ATOM 2984 O O . PRO A 1 382 ? 12.196 5.099 3.654 1.00 88.31 382 PRO A O 1
ATOM 2987 N N . LYS A 1 383 ? 10.412 3.953 4.380 1.00 92.31 383 LYS A N 1
ATOM 2988 C CA . LYS A 1 383 ? 10.253 4.700 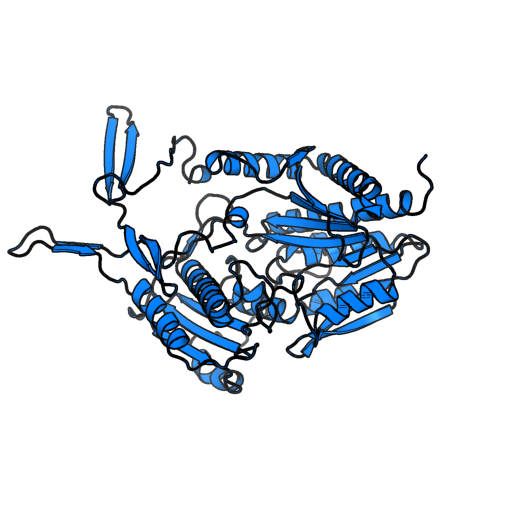5.647 1.00 92.31 383 LYS A CA 1
ATOM 2989 C C . LYS A 1 383 ? 10.308 3.796 6.878 1.00 92.31 383 LYS A C 1
ATOM 2991 O O . LYS A 1 383 ? 10.458 4.287 7.990 1.00 92.31 383 LYS A O 1
ATOM 2996 N N . GLY A 1 384 ? 10.225 2.482 6.682 1.00 95.31 384 GLY A N 1
ATOM 2997 C CA . GLY A 1 384 ? 9.906 1.535 7.745 1.00 95.31 384 GLY A CA 1
ATOM 2998 C C . GLY A 1 384 ? 8.417 1.550 8.067 1.00 95.31 384 GLY A C 1
ATOM 2999 O O . GLY A 1 384 ? 7.616 1.989 7.242 1.00 95.31 384 GLY A O 1
ATOM 3000 N N . PHE A 1 385 ? 8.055 1.063 9.246 1.00 98.38 385 PHE A N 1
ATOM 3001 C CA . PHE A 1 385 ? 6.713 1.207 9.788 1.00 98.38 385 PHE A CA 1
ATOM 3002 C C . PHE A 1 385 ? 6.474 2.648 10.227 1.00 98.38 385 PHE A C 1
ATOM 3004 O O . PHE A 1 385 ? 7.244 3.167 11.042 1.00 98.38 385 PHE A O 1
ATOM 3011 N N . PHE A 1 386 ? 5.408 3.278 9.744 1.00 97.94 386 PHE A N 1
ATOM 3012 C CA . PHE A 1 386 ? 5.070 4.648 10.118 1.00 97.94 386 PHE A CA 1
ATOM 3013 C C . PHE A 1 386 ? 3.575 4.840 10.370 1.00 97.94 386 PHE A C 1
ATOM 3015 O O . PHE A 1 386 ? 2.752 3.987 10.045 1.00 97.94 386 PHE A O 1
ATOM 3022 N N . LEU A 1 387 ? 3.236 5.963 11.005 1.00 98.75 387 LEU A N 1
ATOM 3023 C CA . LEU A 1 387 ? 1.869 6.279 11.418 1.00 98.75 387 LEU A CA 1
ATOM 3024 C C . LEU A 1 387 ? 1.357 7.547 10.731 1.00 98.75 387 LEU A C 1
ATOM 3026 O O . LEU A 1 387 ? 2.068 8.545 10.611 1.00 98.75 387 LEU A O 1
ATOM 3030 N N . ILE A 1 388 ? 0.092 7.551 10.327 1.00 98.56 388 ILE A N 1
ATOM 3031 C CA . ILE A 1 388 ? -0.601 8.751 9.851 1.00 98.56 388 ILE A CA 1
ATOM 3032 C C . ILE A 1 388 ? -1.778 9.008 10.790 1.00 98.56 388 ILE A C 1
ATOM 3034 O O . ILE A 1 388 ? -2.706 8.206 10.884 1.00 98.56 388 ILE A O 1
ATOM 3038 N N . LEU A 1 389 ? -1.756 10.143 11.485 1.00 98.75 389 LEU A N 1
ATOM 3039 C CA . LEU A 1 389 ? -2.843 10.564 12.365 1.00 98.75 389 LEU A CA 1
ATOM 3040 C C . LEU A 1 389 ? -3.726 11.592 11.657 1.00 98.75 389 LEU A C 1
ATOM 3042 O O . LEU A 1 389 ? -3.263 12.675 11.295 1.00 98.75 389 LEU A O 1
ATOM 3046 N N . ARG A 1 390 ? -5.018 11.292 11.527 1.00 98.62 390 ARG A N 1
ATOM 3047 C CA . ARG A 1 390 ? -6.036 12.252 11.086 1.00 98.62 390 ARG A CA 1
ATOM 3048 C C . ARG A 1 390 ? -7.017 12.531 12.214 1.00 98.62 390 ARG A C 1
ATOM 3050 O O . ARG A 1 390 ? -7.528 11.603 12.836 1.00 98.62 390 ARG A O 1
ATOM 3057 N N . TYR A 1 391 ? -7.308 13.797 12.486 1.00 98.62 391 TYR A N 1
ATOM 3058 C CA . TYR A 1 391 ? -8.207 14.171 13.581 1.00 98.62 391 TYR A CA 1
ATOM 3059 C C . TYR A 1 391 ? -9.152 15.299 13.190 1.00 98.62 391 TYR A C 1
ATOM 3061 O O . TYR A 1 391 ? -8.798 16.199 12.428 1.00 98.62 391 TYR A O 1
ATOM 3069 N N . ARG A 1 392 ? -10.353 15.289 13.765 1.00 98.19 392 ARG A N 1
ATOM 3070 C CA . ARG A 1 392 ? -11.210 16.473 13.763 1.00 98.19 392 ARG A CA 1
ATOM 3071 C C . ARG A 1 392 ? -10.667 17.523 14.741 1.00 98.19 392 ARG A C 1
ATOM 3073 O O . ARG A 1 392 ? -10.109 17.132 15.770 1.00 98.19 392 ARG A O 1
ATOM 3080 N N . PRO A 1 393 ? -10.863 18.832 14.490 1.00 97.31 393 PRO A N 1
ATOM 3081 C CA . PRO A 1 393 ? -10.307 19.896 15.333 1.00 97.31 393 PRO A CA 1
ATOM 3082 C C . PRO A 1 393 ? -10.599 19.732 16.832 1.00 97.31 393 PRO A C 1
ATOM 3084 O O . PRO A 1 393 ? -9.722 19.940 17.668 1.00 97.31 393 PRO A O 1
ATOM 3087 N N . ASP A 1 394 ? -11.814 19.298 17.175 1.00 96.00 394 ASP A N 1
ATOM 3088 C CA . ASP A 1 394 ? -12.283 19.078 18.547 1.00 96.00 394 ASP A CA 1
ATOM 3089 C C . ASP A 1 394 ? -11.646 17.864 19.247 1.00 96.00 394 ASP A C 1
ATOM 3091 O O . ASP A 1 394 ? -11.726 17.746 20.468 1.00 96.00 394 ASP A O 1
ATOM 3095 N N . TYR A 1 395 ? -10.958 16.999 18.499 1.00 97.44 395 TYR A N 1
ATOM 3096 C CA . TYR A 1 395 ? -10.264 15.811 19.001 1.00 97.44 395 TYR A CA 1
ATOM 3097 C C . TYR A 1 395 ? -8.742 15.970 19.031 1.00 97.44 395 TYR A C 1
ATOM 3099 O O . TYR A 1 395 ? -8.051 15.037 19.438 1.00 97.44 395 TYR A O 1
ATOM 3107 N N . LYS A 1 396 ? -8.198 17.131 18.638 1.00 97.56 396 LYS A N 1
ATOM 3108 C CA . LYS A 1 396 ? -6.748 17.327 18.504 1.00 97.56 396 LYS A CA 1
ATOM 3109 C C . LYS A 1 396 ? -5.961 16.891 19.743 1.00 97.56 396 LYS A C 1
ATOM 3111 O O . LYS A 1 396 ? -5.011 16.126 19.628 1.00 97.56 396 LYS A O 1
ATOM 3116 N N . GLU A 1 397 ? -6.367 17.349 20.926 1.00 97.31 397 GLU A N 1
ATOM 3117 C CA . GLU A 1 397 ? -5.630 17.078 22.166 1.00 97.31 397 GLU A CA 1
ATOM 3118 C C . GLU A 1 397 ? -5.591 15.580 22.504 1.00 97.31 397 GLU A C 1
ATOM 3120 O O . GLU A 1 397 ? -4.542 15.044 22.864 1.00 97.31 397 GLU A O 1
ATOM 3125 N N . ILE A 1 398 ? -6.723 14.882 22.366 1.00 97.62 398 ILE A N 1
ATOM 3126 C CA . ILE A 1 398 ? -6.784 13.444 22.646 1.00 97.62 398 ILE A CA 1
ATOM 3127 C C . ILE A 1 398 ? -6.063 12.626 21.569 1.00 97.62 398 ILE A C 1
ATOM 3129 O O . ILE A 1 398 ? -5.427 11.630 21.901 1.00 97.62 398 ILE A O 1
ATOM 3133 N N . ALA A 1 399 ? -6.098 13.076 20.312 1.00 98.44 399 ALA A N 1
ATOM 3134 C CA . ALA A 1 399 ? -5.397 12.450 19.197 1.00 98.44 399 ALA A CA 1
ATOM 3135 C C . ALA A 1 399 ? -3.869 12.554 19.351 1.00 98.44 399 ALA A C 1
ATOM 3137 O O . ALA A 1 399 ? -3.173 11.550 19.212 1.00 98.44 399 ALA A O 1
ATOM 3138 N N . ASP A 1 400 ? -3.352 13.735 19.710 1.00 98.50 400 ASP A N 1
ATOM 3139 C CA . ASP A 1 400 ? -1.918 13.948 19.947 1.00 98.50 400 ASP A CA 1
ATOM 3140 C C . ASP A 1 400 ? -1.413 13.073 21.109 1.00 98.50 400 ASP A C 1
ATOM 3142 O O . ASP A 1 400 ? -0.343 12.468 21.024 1.00 98.50 400 ASP A O 1
ATOM 3146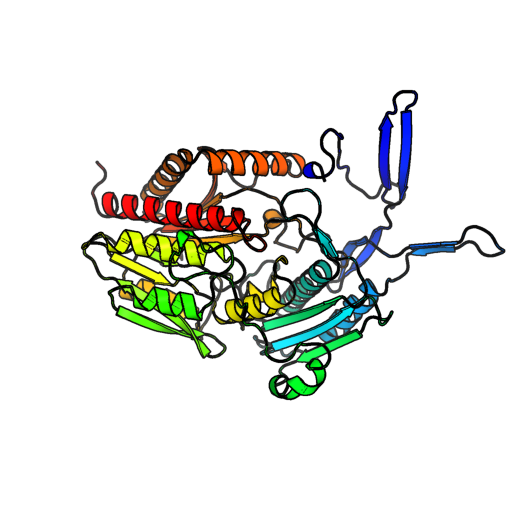 N N . ARG A 1 401 ? -2.200 12.958 22.190 1.00 98.50 401 ARG A N 1
ATOM 3147 C CA . ARG A 1 401 ? -1.861 12.107 23.342 1.00 98.50 401 ARG A CA 1
ATOM 3148 C C . ARG A 1 401 ? -1.923 10.612 23.019 1.00 98.50 401 ARG A C 1
ATOM 3150 O O . ARG A 1 401 ? -1.063 9.874 23.495 1.00 98.50 401 ARG A O 1
ATOM 3157 N N . LEU A 1 402 ? -2.909 10.178 22.227 1.00 98.81 402 LEU A N 1
ATOM 3158 C CA . LEU A 1 402 ? -3.005 8.803 21.731 1.00 98.81 402 LEU A CA 1
ATOM 3159 C C . LEU A 1 402 ? -1.758 8.455 20.913 1.00 98.81 402 LEU A C 1
ATOM 3161 O O . LEU A 1 402 ? -1.101 7.455 21.190 1.00 98.81 402 LEU A O 1
ATOM 3165 N N . LEU A 1 403 ? -1.413 9.299 19.937 1.00 98.81 403 LEU A N 1
ATOM 3166 C CA . LEU A 1 403 ? -0.266 9.080 19.059 1.00 98.81 403 LEU A CA 1
ATOM 3167 C C . LEU A 1 403 ? 1.049 9.030 19.847 1.00 98.81 403 LEU A C 1
ATOM 3169 O O . LEU A 1 403 ? 1.849 8.120 19.637 1.00 98.81 403 LEU A O 1
ATOM 3173 N N . GLU A 1 404 ? 1.259 9.964 20.780 1.00 98.69 404 GLU A N 1
ATOM 3174 C CA . GLU A 1 404 ? 2.433 9.961 21.661 1.00 98.69 404 GLU A CA 1
ATOM 3175 C C . GLU A 1 404 ? 2.536 8.657 22.460 1.00 98.69 404 GLU A C 1
ATOM 3177 O O . GLU A 1 404 ? 3.598 8.037 22.485 1.00 98.69 404 GLU A O 1
ATOM 3182 N N . HIS A 1 405 ? 1.431 8.217 23.071 1.00 98.69 405 HIS A N 1
ATOM 3183 C CA . HIS A 1 405 ? 1.403 6.980 23.844 1.00 98.69 405 HIS A CA 1
ATOM 3184 C C . HIS A 1 405 ? 1.736 5.760 22.981 1.00 98.69 405 HIS A C 1
ATOM 3186 O O . HIS A 1 405 ? 2.605 4.971 23.350 1.00 98.69 405 HIS A O 1
ATOM 3192 N N . VAL A 1 406 ? 1.083 5.627 21.823 1.00 98.81 406 VAL A N 1
ATOM 3193 C CA . VAL A 1 406 ? 1.296 4.507 20.899 1.00 98.81 406 VAL A CA 1
ATOM 3194 C C . VAL A 1 406 ? 2.756 4.452 20.451 1.00 98.81 406 VAL A C 1
ATOM 3196 O O . VAL A 1 406 ? 3.385 3.403 20.576 1.00 98.81 406 VAL A O 1
ATOM 3199 N N . MET A 1 407 ? 3.334 5.574 20.008 1.00 98.75 407 MET A N 1
ATOM 3200 C CA . MET A 1 407 ? 4.740 5.610 19.586 1.00 98.75 407 MET A CA 1
ATOM 3201 C C . MET A 1 407 ? 5.696 5.286 20.737 1.00 98.75 407 MET A C 1
ATOM 3203 O O . MET A 1 407 ? 6.654 4.536 20.551 1.00 98.75 407 MET A O 1
ATOM 3207 N N . GLN A 1 408 ? 5.436 5.817 21.935 1.00 98.62 408 GLN A N 1
ATOM 3208 C CA . GLN A 1 408 ? 6.261 5.533 23.105 1.00 98.62 408 GLN A CA 1
ATOM 3209 C C . GLN A 1 408 ? 6.226 4.041 23.464 1.00 98.62 408 GLN A C 1
ATOM 3211 O O . GLN A 1 408 ? 7.277 3.448 23.700 1.00 98.62 408 GLN A O 1
ATOM 3216 N N . GLN A 1 409 ? 5.049 3.413 23.491 1.00 98.69 409 GLN A N 1
ATOM 3217 C CA . GLN A 1 409 ? 4.933 1.993 23.828 1.00 98.69 409 GLN A CA 1
ATOM 3218 C C . GLN A 1 409 ? 5.543 1.094 22.745 1.00 98.69 409 GLN A C 1
ATOM 3220 O O . GLN A 1 409 ? 6.333 0.206 23.071 1.00 98.69 409 GLN A O 1
ATOM 3225 N N . LEU A 1 410 ? 5.279 1.377 21.465 1.00 98.44 410 LEU A N 1
ATOM 3226 C CA . LEU A 1 410 ? 5.882 0.650 20.342 1.00 98.44 410 LEU A CA 1
ATOM 3227 C C . LEU A 1 410 ? 7.410 0.744 20.331 1.00 98.44 410 LEU A C 1
ATOM 3229 O O . LEU A 1 410 ? 8.068 -0.204 19.916 1.00 98.44 410 LEU A O 1
ATOM 3233 N N . SER A 1 411 ? 7.995 1.830 20.846 1.00 97.94 411 SER A N 1
ATOM 3234 C CA . SER A 1 411 ? 9.455 1.965 20.941 1.00 97.94 411 SER A CA 1
ATOM 3235 C C . SER A 1 411 ? 10.135 0.952 21.866 1.00 97.94 411 SER A C 1
ATOM 3237 O O . SER A 1 411 ? 11.349 0.767 21.789 1.00 97.94 411 SER A O 1
ATOM 3239 N N . SER A 1 412 ? 9.362 0.241 22.694 1.00 97.75 412 SER A N 1
ATOM 3240 C CA . SER A 1 412 ? 9.866 -0.891 23.481 1.00 97.75 412 SER A CA 1
ATOM 3241 C C . SER A 1 412 ? 10.116 -2.144 22.627 1.00 97.75 412 SER A C 1
ATOM 3243 O O . SER A 1 412 ? 10.824 -3.050 23.067 1.00 97.75 412 SER A O 1
ATOM 3245 N N . ASN A 1 413 ? 9.578 -2.205 21.403 1.00 98.00 413 ASN A N 1
ATOM 3246 C CA . ASN A 1 413 ? 9.898 -3.234 20.420 1.00 98.00 413 ASN A CA 1
ATOM 3247 C C . ASN A 1 413 ? 11.231 -2.882 19.731 1.00 98.00 413 ASN A C 1
ATOM 3249 O O . ASN A 1 413 ? 11.280 -2.113 18.769 1.00 98.00 413 ASN A O 1
ATOM 3253 N N . ALA A 1 414 ? 12.330 -3.437 20.248 1.00 98.00 414 ALA A N 1
ATOM 3254 C CA . ALA A 1 414 ? 13.676 -3.142 19.758 1.00 98.00 414 ALA A CA 1
ATOM 3255 C C . ALA A 1 414 ? 13.876 -3.522 18.279 1.00 98.00 414 ALA A C 1
ATOM 3257 O O . ALA A 1 414 ? 14.585 -2.810 17.563 1.00 98.00 414 ALA A O 1
ATOM 3258 N N . ASP A 1 415 ? 13.223 -4.589 17.812 1.00 98.25 415 ASP A N 1
ATOM 3259 C CA . ASP A 1 415 ? 13.313 -5.042 16.423 1.00 98.25 415 ASP A CA 1
ATOM 3260 C C . ASP A 1 415 ? 12.632 -4.049 15.473 1.00 98.25 415 ASP A C 1
ATOM 3262 O O . ASP A 1 415 ? 13.199 -3.707 14.435 1.00 98.25 415 ASP A O 1
ATOM 3266 N N . LEU A 1 416 ? 11.481 -3.489 15.865 1.00 98.56 416 LEU A N 1
ATOM 3267 C CA . LEU A 1 416 ? 10.799 -2.411 15.135 1.00 98.56 416 LEU A CA 1
ATOM 3268 C C . LEU A 1 416 ? 11.659 -1.157 15.017 1.00 98.56 416 LEU A C 1
ATOM 3270 O O . LEU A 1 416 ? 11.795 -0.593 13.930 1.00 98.56 416 LEU A O 1
ATOM 3274 N N . ILE A 1 417 ? 12.284 -0.736 16.113 1.00 98.50 417 ILE A N 1
ATOM 3275 C CA . ILE A 1 417 ? 13.139 0.452 16.093 1.00 98.50 417 ILE A CA 1
ATOM 3276 C C . ILE A 1 417 ? 14.394 0.218 15.249 1.00 98.50 417 ILE A C 1
ATOM 3278 O O . ILE A 1 417 ? 14.786 1.094 14.473 1.00 98.50 417 ILE A O 1
ATOM 3282 N N . ALA A 1 418 ? 14.996 -0.970 15.326 1.00 98.19 418 ALA A N 1
ATOM 3283 C CA . ALA A 1 418 ? 16.121 -1.337 14.472 1.00 98.19 418 ALA A CA 1
ATOM 3284 C C . ALA A 1 418 ? 15.724 -1.410 12.987 1.00 98.19 418 ALA A C 1
ATOM 3286 O O . ALA A 1 418 ? 16.487 -0.965 12.125 1.00 98.19 418 ALA A O 1
ATOM 3287 N N . TYR A 1 419 ? 14.535 -1.937 12.685 1.00 97.31 419 TYR A N 1
ATOM 3288 C CA . TYR A 1 419 ? 13.976 -1.993 11.338 1.00 97.31 419 TYR A CA 1
ATOM 3289 C C . TYR A 1 419 ? 13.778 -0.586 10.755 1.00 97.31 419 TYR A C 1
ATOM 3291 O O . TYR A 1 419 ? 14.329 -0.267 9.698 1.00 97.31 419 TYR A O 1
ATOM 3299 N N . ASN A 1 420 ? 13.089 0.295 11.484 1.00 97.94 420 ASN A N 1
ATOM 3300 C CA . ASN A 1 420 ? 12.853 1.677 11.065 1.00 97.94 420 ASN A CA 1
ATOM 3301 C C . ASN A 1 420 ? 14.151 2.464 10.878 1.00 97.94 420 ASN A C 1
ATOM 3303 O O . ASN A 1 420 ? 14.293 3.190 9.895 1.00 97.94 420 ASN A O 1
ATOM 3307 N N . ALA A 1 421 ? 15.130 2.294 11.772 1.00 96.62 421 ALA A N 1
ATOM 3308 C CA . ALA A 1 421 ? 16.419 2.969 11.655 1.00 96.62 421 ALA A CA 1
ATOM 3309 C C . ALA A 1 421 ? 17.143 2.625 10.339 1.00 96.62 421 ALA A C 1
ATOM 3311 O O . ALA A 1 421 ? 17.679 3.521 9.684 1.00 96.62 421 ALA A O 1
ATOM 3312 N N . LYS A 1 422 ? 17.118 1.352 9.913 1.00 93.12 422 LYS A N 1
ATOM 3313 C CA . LYS A 1 422 ? 17.707 0.916 8.632 1.00 93.12 422 LYS A CA 1
ATOM 3314 C C . LYS A 1 422 ? 16.997 1.546 7.432 1.00 93.12 422 LYS A C 1
ATOM 3316 O O . LYS A 1 422 ? 17.655 2.016 6.503 1.00 93.12 422 LYS A O 1
ATOM 3321 N N . GLN A 1 423 ? 15.666 1.585 7.461 1.00 93.00 423 GLN A N 1
ATOM 3322 C CA . GLN A 1 423 ? 14.866 2.150 6.372 1.00 93.00 423 GLN A CA 1
ATOM 3323 C C . GLN A 1 423 ? 15.058 3.670 6.262 1.00 93.00 423 GLN A C 1
ATOM 3325 O O . GLN A 1 423 ? 15.296 4.190 5.174 1.00 93.00 423 GLN A O 1
ATOM 3330 N N . LEU A 1 424 ? 15.082 4.383 7.392 1.00 93.56 424 LEU A N 1
ATOM 3331 C CA . LEU A 1 424 ? 15.351 5.823 7.435 1.00 93.56 424 LEU A CA 1
ATOM 3332 C C . LEU A 1 424 ? 16.772 6.181 6.984 1.00 93.56 424 LEU A C 1
ATOM 3334 O O . LEU A 1 424 ? 16.964 7.194 6.311 1.00 93.56 424 LEU A O 1
ATOM 3338 N N . GLN A 1 425 ? 17.766 5.347 7.302 1.00 90.38 425 GLN A N 1
ATOM 3339 C CA . GLN A 1 425 ? 19.122 5.523 6.781 1.00 90.38 425 GLN A CA 1
ATOM 3340 C C . GLN A 1 425 ? 19.147 5.422 5.249 1.00 90.38 425 GLN A C 1
ATOM 3342 O O . GLN A 1 425 ? 19.850 6.193 4.591 1.00 90.38 425 GLN A O 1
ATOM 3347 N N . CYS A 1 426 ? 18.364 4.503 4.673 1.00 87.19 426 CYS A N 1
ATOM 3348 C CA . CYS A 1 426 ? 18.195 4.421 3.225 1.00 87.19 426 CYS A CA 1
ATOM 3349 C C . CYS A 1 426 ? 17.497 5.675 2.687 1.00 87.19 426 CYS A C 1
ATOM 3351 O O . CYS A 1 426 ? 18.031 6.305 1.777 1.00 87.19 426 CYS A O 1
ATOM 3353 N N . TYR A 1 427 ? 16.377 6.089 3.287 1.00 89.38 427 TYR A N 1
ATOM 3354 C CA . TYR A 1 427 ? 15.623 7.286 2.896 1.00 89.38 427 TYR A CA 1
ATOM 3355 C C . TYR A 1 427 ? 16.519 8.529 2.757 1.00 89.38 427 TYR A C 1
ATOM 3357 O O . TYR A 1 427 ? 16.515 9.200 1.726 1.00 89.38 427 TYR A O 1
ATOM 3365 N N . GLN A 1 428 ? 17.349 8.800 3.768 1.00 87.50 428 GLN A N 1
ATOM 3366 C CA . GLN A 1 428 ? 18.230 9.974 3.829 1.00 87.50 428 GLN A CA 1
ATOM 3367 C C . GLN A 1 428 ? 19.300 10.013 2.726 1.00 87.50 428 GLN A C 1
ATOM 3369 O O . GLN A 1 428 ? 19.864 11.071 2.453 1.00 87.50 428 GLN A O 1
ATOM 3374 N N . ARG A 1 429 ? 19.600 8.877 2.082 1.00 82.88 429 ARG A N 1
ATOM 3375 C CA . ARG A 1 429 ? 20.527 8.814 0.941 1.00 82.88 429 ARG A CA 1
ATOM 3376 C C . ARG A 1 429 ? 19.884 9.341 -0.347 1.00 82.88 429 ARG A C 1
ATOM 3378 O O . ARG A 1 429 ? 20.604 9.826 -1.215 1.00 82.88 429 ARG A O 1
ATOM 3385 N N . TYR A 1 430 ? 18.562 9.220 -0.470 1.00 81.06 430 TYR A N 1
ATOM 3386 C CA . TYR A 1 430 ? 17.813 9.490 -1.701 1.00 81.06 430 TYR A CA 1
ATOM 3387 C C . TYR A 1 430 ? 16.970 10.767 -1.636 1.00 81.06 430 TYR A C 1
ATOM 3389 O O . TYR A 1 430 ? 16.688 11.358 -2.675 1.00 81.06 430 TYR A O 1
ATOM 3397 N N . ALA A 1 431 ? 16.605 11.222 -0.437 1.00 83.69 431 ALA A N 1
ATOM 3398 C CA . ALA A 1 431 ? 15.818 12.431 -0.238 1.00 83.69 431 ALA A CA 1
ATOM 3399 C C . ALA A 1 431 ? 16.513 13.403 0.722 1.00 83.69 431 ALA A C 1
ATOM 3401 O O . ALA A 1 431 ? 16.943 13.040 1.815 1.00 83.69 431 ALA A O 1
ATOM 3402 N N . THR A 1 432 ? 16.582 14.674 0.319 1.00 76.19 432 THR A N 1
ATOM 3403 C CA . THR A 1 432 ? 17.187 15.762 1.108 1.00 76.19 432 THR A CA 1
ATOM 3404 C C . THR A 1 432 ? 16.291 16.255 2.243 1.00 76.19 432 THR A C 1
ATOM 3406 O O . THR A 1 432 ? 16.769 16.923 3.158 1.00 76.19 432 THR A O 1
ATOM 3409 N N . SER A 1 433 ? 14.995 15.936 2.199 1.00 82.12 433 SER A N 1
ATOM 3410 C CA . SER A 1 433 ? 14.028 16.248 3.251 1.00 82.12 433 SER A CA 1
ATOM 3411 C C . SER A 1 433 ? 12.995 15.131 3.399 1.00 82.12 433 SER A C 1
ATOM 3413 O O . SER A 1 433 ? 12.720 14.378 2.460 1.00 82.12 433 SER A O 1
ATOM 3415 N N . ALA A 1 434 ? 12.443 15.008 4.604 1.00 86.31 434 ALA A N 1
ATOM 3416 C CA . ALA A 1 434 ? 11.376 14.071 4.914 1.00 86.31 434 ALA A CA 1
ATOM 3417 C C . ALA A 1 434 ? 10.045 14.833 5.020 1.00 86.31 434 ALA A C 1
ATOM 3419 O O . ALA A 1 434 ? 9.974 15.797 5.781 1.00 86.31 434 ALA A O 1
ATOM 3420 N N . PRO A 1 435 ? 8.978 14.415 4.316 1.00 90.31 435 PRO A N 1
ATOM 3421 C CA . PRO A 1 435 ? 7.634 14.973 4.477 1.00 90.31 435 PRO A CA 1
ATOM 3422 C C . PRO A 1 435 ? 6.934 14.424 5.738 1.00 90.31 435 PRO A C 1
ATOM 3424 O O . PRO A 1 435 ? 5.709 14.355 5.791 1.00 90.31 435 PRO A O 1
ATOM 3427 N N . PHE A 1 436 ? 7.709 13.970 6.723 1.00 94.88 436 PHE A N 1
ATOM 3428 C CA . PHE A 1 436 ? 7.259 13.336 7.953 1.00 94.88 436 PHE A CA 1
ATOM 3429 C C . PHE A 1 436 ? 8.214 13.681 9.095 1.00 94.88 436 PHE A C 1
ATOM 3431 O O . PHE A 1 436 ? 9.401 13.934 8.880 1.00 94.88 436 PHE A O 1
ATOM 3438 N N . ASP A 1 437 ? 7.689 13.643 10.312 1.00 97.00 437 ASP A N 1
ATOM 3439 C CA . ASP A 1 437 ? 8.471 13.765 11.535 1.00 97.00 437 ASP A CA 1
ATOM 3440 C C . ASP A 1 437 ? 8.885 12.378 12.036 1.00 97.00 437 ASP A C 1
ATOM 3442 O O . ASP A 1 437 ? 8.299 11.368 11.654 1.00 97.00 437 ASP A O 1
ATOM 3446 N N . VAL A 1 438 ? 9.886 12.309 12.917 1.00 97.31 438 VAL A N 1
ATOM 3447 C CA . VAL A 1 438 ? 10.286 11.062 13.589 1.00 97.31 438 VAL A CA 1
ATOM 3448 C C . VAL A 1 438 ? 10.270 11.279 15.095 1.00 97.31 438 VAL A C 1
ATOM 3450 O O . VAL A 1 438 ? 10.905 12.206 15.602 1.00 97.31 438 VAL A O 1
ATOM 3453 N N . ARG A 1 439 ? 9.569 10.412 15.829 1.00 97.88 439 ARG A N 1
ATOM 3454 C CA . ARG A 1 439 ? 9.559 10.408 17.297 1.00 97.88 439 ARG A CA 1
ATOM 3455 C C . ARG A 1 439 ? 9.642 8.981 17.815 1.00 97.88 439 ARG A C 1
ATOM 3457 O O . ARG A 1 439 ? 9.050 8.081 17.239 1.00 97.88 439 ARG A O 1
ATOM 3464 N N . HIS A 1 440 ? 10.428 8.766 18.871 1.00 98.06 440 HIS A N 1
ATOM 3465 C CA . HIS A 1 440 ? 10.687 7.433 19.439 1.00 98.06 440 HIS A CA 1
ATOM 3466 C C . HIS A 1 440 ? 11.146 6.386 18.401 1.00 98.06 440 HIS A C 1
ATOM 3468 O O . HIS A 1 440 ? 10.875 5.203 18.550 1.00 98.06 440 HIS A O 1
ATOM 3474 N N . GLY A 1 441 ? 11.832 6.823 17.335 1.00 97.31 441 GLY A N 1
ATOM 3475 C CA . GLY A 1 441 ? 12.275 5.958 16.230 1.00 97.31 441 GLY A CA 1
ATOM 3476 C C . GLY A 1 441 ? 11.179 5.567 15.227 1.00 97.31 441 GLY A C 1
ATOM 3477 O O . GLY A 1 441 ? 11.422 4.742 14.349 1.00 97.31 441 GLY A O 1
ATOM 3478 N N . ILE A 1 442 ? 9.989 6.162 15.327 1.00 98.50 442 ILE A N 1
ATOM 3479 C CA . ILE A 1 442 ? 8.843 5.893 14.457 1.00 98.50 442 ILE A CA 1
ATOM 3480 C C . ILE A 1 442 ? 8.539 7.155 13.636 1.00 98.50 442 ILE A C 1
ATOM 3482 O O . ILE A 1 442 ? 8.339 8.229 14.217 1.00 98.50 442 ILE A O 1
ATOM 3486 N N . PRO A 1 443 ? 8.546 7.074 12.295 1.00 98.12 443 PRO A N 1
ATOM 3487 C CA . PRO A 1 443 ? 8.089 8.163 11.450 1.00 98.12 443 PRO A CA 1
ATOM 3488 C C . PRO A 1 443 ? 6.581 8.360 11.583 1.00 98.12 443 PRO A C 1
ATOM 3490 O O . PRO A 1 443 ? 5.827 7.399 11.755 1.00 98.12 443 PRO A O 1
ATOM 3493 N N . TYR A 1 444 ? 6.125 9.602 11.477 1.00 98.50 444 TYR A N 1
ATOM 3494 C CA . TYR A 1 444 ? 4.704 9.902 11.495 1.00 98.50 444 TYR A CA 1
ATOM 3495 C C . TYR A 1 444 ? 4.356 11.193 10.757 1.00 98.50 444 TYR A C 1
ATOM 3497 O O . TYR A 1 444 ? 5.181 12.090 10.573 1.00 98.50 444 TYR A O 1
ATOM 3505 N N . THR A 1 445 ? 3.089 11.298 10.369 1.00 98.38 445 THR A N 1
ATOM 3506 C CA . THR A 1 445 ? 2.477 12.549 9.912 1.00 98.38 445 THR A CA 1
ATOM 3507 C C . THR A 1 445 ? 1.187 12.803 10.679 1.00 98.38 445 THR A C 1
ATOM 3509 O O . THR A 1 445 ? 0.550 11.874 11.180 1.00 98.38 445 THR A O 1
ATOM 3512 N N . THR A 1 446 ? 0.796 14.072 10.785 1.00 98.25 446 THR A N 1
ATOM 3513 C CA . THR A 1 446 ? -0.491 14.453 11.374 1.00 98.25 446 THR A CA 1
ATOM 3514 C C . THR A 1 446 ? -1.215 15.421 10.451 1.00 98.25 446 THR A C 1
ATOM 3516 O O . THR A 1 446 ? -0.587 16.291 9.847 1.00 98.25 446 THR A O 1
ATOM 3519 N N . ALA A 1 447 ? -2.530 15.272 10.330 1.00 97.50 447 ALA A N 1
ATOM 3520 C CA . ALA A 1 447 ? -3.360 16.151 9.521 1.00 97.50 447 ALA A CA 1
ATOM 3521 C C . ALA A 1 447 ? -4.725 16.382 10.177 1.00 97.50 447 ALA A C 1
ATOM 3523 O O . ALA A 1 447 ? -5.357 15.460 10.693 1.00 97.50 447 ALA A O 1
ATOM 3524 N N . GLU A 1 448 ? -5.205 17.621 10.122 1.00 98.00 448 GLU A N 1
ATOM 3525 C CA . GLU A 1 448 ? -6.594 17.926 10.454 1.00 98.00 448 GLU A CA 1
ATOM 3526 C C . GLU A 1 448 ? -7.517 17.424 9.329 1.00 98.00 448 GLU A C 1
ATOM 3528 O O . GLU A 1 448 ? -7.260 17.657 8.147 1.00 98.00 448 GLU A O 1
ATOM 3533 N N . ALA A 1 449 ? -8.603 16.745 9.692 1.00 95.94 449 ALA A N 1
ATOM 3534 C CA . ALA A 1 449 ? -9.591 16.176 8.782 1.00 95.94 449 ALA A CA 1
ATOM 3535 C C . ALA A 1 449 ? -11.011 16.501 9.273 1.00 95.94 449 ALA A C 1
ATOM 3537 O O . ALA A 1 449 ? -11.716 15.659 9.823 1.00 95.94 449 ALA A O 1
ATOM 3538 N N . SER A 1 450 ? -11.445 17.746 9.063 1.00 92.38 450 SER A N 1
ATOM 3539 C CA . SER A 1 450 ? -12.721 18.266 9.585 1.00 92.38 450 SER A CA 1
ATOM 3540 C C . SER A 1 450 ? -13.976 17.501 9.127 1.00 92.38 450 SER A C 1
ATOM 3542 O O . SER A 1 450 ? -14.974 17.499 9.843 1.00 92.38 450 SER A O 1
ATOM 3544 N N . ASN A 1 451 ? -13.931 16.834 7.968 1.00 88.19 451 ASN A N 1
ATOM 3545 C CA . ASN A 1 451 ? -15.086 16.149 7.368 1.00 88.19 451 ASN A CA 1
ATOM 3546 C C . ASN A 1 451 ? -15.091 14.624 7.578 1.00 88.19 451 ASN A C 1
ATOM 3548 O O . ASN A 1 451 ? -15.943 13.944 7.008 1.00 88.19 451 ASN A O 1
ATOM 3552 N N . GLN A 1 452 ? -14.142 14.068 8.337 1.00 93.50 452 GLN A N 1
ATOM 3553 C CA . GLN A 1 452 ? -14.128 12.628 8.598 1.00 93.50 452 GLN A CA 1
ATOM 3554 C C . GLN A 1 452 ? -15.221 12.250 9.619 1.00 93.50 452 GLN A C 1
ATOM 3556 O O . GLN A 1 452 ? -15.543 13.031 10.518 1.00 93.50 452 GLN A O 1
ATOM 3561 N N . THR A 1 453 ? -15.776 11.043 9.496 1.00 94.62 453 THR A N 1
ATOM 3562 C CA . THR A 1 453 ? -16.797 10.523 10.422 1.00 94.62 453 THR A CA 1
ATOM 3563 C C . THR A 1 453 ? -16.284 10.368 11.863 1.00 94.62 453 THR A C 1
ATOM 3565 O O . THR A 1 453 ? -16.930 10.909 12.768 1.00 94.62 453 THR A O 1
ATOM 3568 N N . PRO A 1 454 ? -15.157 9.671 12.125 1.00 97.56 454 PRO A N 1
ATOM 3569 C CA . PRO A 1 454 ? -14.649 9.517 13.487 1.00 97.56 454 PRO A CA 1
ATOM 3570 C C . PRO A 1 454 ? -13.958 10.788 14.003 1.00 97.56 454 PRO A C 1
ATOM 3572 O O . PRO A 1 454 ? -13.450 11.614 13.250 1.00 97.56 454 PRO A O 1
ATOM 3575 N N . GLY A 1 455 ? -13.860 10.939 15.319 1.00 98.12 455 GLY A N 1
ATOM 3576 C CA . GLY A 1 455 ? -13.024 11.975 15.922 1.00 98.12 455 GLY A CA 1
ATOM 3577 C C . GLY A 1 455 ? -11.547 11.834 15.550 1.00 98.12 455 GLY A C 1
ATOM 3578 O O . GLY A 1 455 ? -10.891 12.825 15.220 1.00 98.12 455 GLY A O 1
ATOM 3579 N N . VAL A 1 456 ? -11.043 10.598 15.548 1.00 98.75 456 VAL A N 1
ATOM 3580 C CA . VAL A 1 456 ? -9.641 10.248 15.302 1.00 98.75 456 VAL A CA 1
ATOM 3581 C C . VAL A 1 456 ? -9.550 9.031 14.383 1.00 98.75 456 VAL A C 1
ATOM 3583 O O . VAL A 1 456 ? -10.221 8.026 14.606 1.00 98.75 456 VAL A O 1
ATOM 3586 N N . THR A 1 457 ? -8.664 9.103 13.396 1.00 98.81 457 THR A N 1
ATOM 3587 C CA . THR A 1 457 ? -8.245 7.970 12.570 1.00 98.81 457 THR A CA 1
ATOM 3588 C C . THR A 1 457 ? -6.736 7.814 12.719 1.00 98.81 457 THR A C 1
ATOM 3590 O O . THR A 1 457 ? -5.987 8.745 12.411 1.00 98.81 457 THR A O 1
ATOM 3593 N N . LEU A 1 458 ? -6.286 6.658 13.197 1.00 98.88 458 LEU A N 1
ATOM 3594 C CA . LEU A 1 458 ? -4.878 6.277 13.195 1.00 98.88 458 LEU A CA 1
ATOM 3595 C C . LEU A 1 458 ? -4.675 5.245 12.089 1.00 98.88 458 LEU A C 1
ATOM 3597 O O . LEU A 1 458 ? -5.246 4.156 12.132 1.00 98.88 458 LEU A O 1
ATOM 3601 N N . ILE A 1 459 ? -3.880 5.620 11.097 1.00 98.88 459 ILE A N 1
ATOM 3602 C CA . ILE A 1 459 ? -3.514 4.774 9.968 1.00 98.88 459 ILE A CA 1
ATOM 3603 C C . ILE A 1 459 ? -2.102 4.251 10.206 1.00 98.88 459 ILE A C 1
ATOM 3605 O O . ILE A 1 459 ? -1.209 5.017 10.583 1.00 98.88 459 ILE A O 1
ATOM 3609 N N . THR A 1 460 ? -1.907 2.957 10.001 1.00 98.75 460 THR A N 1
ATOM 3610 C CA . THR A 1 460 ? -0.597 2.310 10.082 1.00 98.75 460 THR A CA 1
ATOM 3611 C C . THR A 1 460 ? -0.080 2.011 8.693 1.00 98.75 460 THR A C 1
ATOM 3613 O O . THR A 1 460 ? -0.860 1.656 7.830 1.00 98.75 460 THR A O 1
ATOM 3616 N N . GLU A 1 461 ? 1.221 2.121 8.471 1.00 98.25 461 GLU A N 1
ATOM 3617 C CA . GLU A 1 461 ? 1.813 1.880 7.158 1.00 98.25 461 GLU A CA 1
ATOM 3618 C C . GLU A 1 461 ? 3.041 0.987 7.327 1.00 98.25 461 GLU A C 1
ATOM 3620 O O . GLU A 1 461 ? 4.067 1.428 7.854 1.00 98.25 461 GLU A O 1
ATOM 3625 N N . PHE A 1 462 ? 2.935 -0.279 6.917 1.00 97.88 462 PHE A N 1
ATOM 3626 C CA . PHE A 1 462 ? 4.036 -1.246 6.934 1.00 97.88 462 PHE A CA 1
ATOM 3627 C C . PHE A 1 462 ? 4.452 -1.610 5.496 1.00 97.88 462 PHE A C 1
ATOM 3629 O O . PHE A 1 462 ? 3.577 -1.836 4.670 1.00 97.88 462 PHE A O 1
ATOM 3636 N N . PRO A 1 463 ? 5.749 -1.696 5.157 1.00 96.00 463 PRO A N 1
ATOM 3637 C CA . PRO A 1 463 ? 6.179 -2.144 3.828 1.00 96.00 463 PRO A CA 1
ATOM 3638 C C . PRO A 1 463 ? 5.876 -3.642 3.624 1.00 96.00 463 PRO A C 1
ATOM 3640 O O . PRO A 1 463 ? 6.739 -4.476 3.899 1.00 96.00 463 PRO A O 1
ATOM 3643 N N . ASP A 1 464 ? 4.657 -3.996 3.206 1.00 94.75 464 ASP A N 1
ATOM 3644 C CA . ASP A 1 464 ? 4.113 -5.359 3.297 1.00 94.75 464 ASP A CA 1
ATOM 3645 C C . ASP A 1 464 ? 3.593 -5.974 1.987 1.00 94.75 464 ASP A C 1
ATOM 3647 O O . ASP A 1 464 ? 3.324 -7.174 1.963 1.00 94.75 464 ASP A O 1
ATOM 3651 N N . GLU A 1 465 ? 3.496 -5.211 0.896 1.00 92.62 465 GLU A N 1
ATOM 3652 C CA . GLU A 1 465 ? 2.816 -5.670 -0.329 1.00 92.62 465 GLU A CA 1
ATOM 3653 C C . GLU A 1 465 ? 3.465 -6.910 -0.975 1.00 92.62 465 GLU A C 1
ATOM 3655 O O . GLU A 1 465 ? 2.817 -7.619 -1.739 1.00 92.62 465 GLU A O 1
ATOM 3660 N N . THR A 1 466 ? 4.743 -7.200 -0.684 1.00 89.31 466 THR A N 1
ATOM 3661 C CA . THR A 1 466 ? 5.496 -8.280 -1.360 1.00 89.31 466 THR A CA 1
ATOM 3662 C C . THR A 1 466 ? 6.231 -9.238 -0.415 1.00 89.31 466 THR A C 1
ATOM 3664 O O . THR A 1 466 ? 7.056 -10.041 -0.861 1.00 89.31 466 THR A O 1
ATOM 3667 N N . ILE A 1 467 ? 5.943 -9.170 0.889 1.00 93.25 467 ILE A N 1
ATOM 3668 C CA . ILE A 1 467 ? 6.671 -9.918 1.928 1.00 93.25 467 ILE A CA 1
ATOM 3669 C C . ILE A 1 467 ? 5.937 -11.200 2.350 1.00 93.25 467 ILE A C 1
ATOM 3671 O O . ILE A 1 467 ? 4.712 -11.263 2.347 1.00 93.25 467 ILE A O 1
ATOM 3675 N N . TYR A 1 468 ? 6.711 -12.217 2.734 1.00 93.69 468 TYR A N 1
ATOM 3676 C CA . TYR A 1 468 ? 6.261 -13.521 3.244 1.00 93.69 468 TYR A CA 1
ATOM 3677 C C . TYR A 1 468 ? 7.210 -13.970 4.367 1.00 93.69 468 TYR A C 1
ATOM 3679 O O . TYR A 1 468 ? 8.237 -13.331 4.607 1.00 93.69 468 TYR A O 1
ATOM 3687 N N . GLY A 1 469 ? 6.917 -15.090 5.024 1.00 93.88 469 GLY A N 1
ATOM 3688 C CA . GLY A 1 469 ? 7.774 -15.659 6.059 1.00 93.88 469 GLY A CA 1
ATOM 3689 C C . GLY A 1 469 ? 7.800 -14.804 7.324 1.00 93.88 469 GLY A C 1
ATOM 3690 O O . GLY A 1 469 ? 6.827 -14.136 7.680 1.00 93.88 469 GLY A O 1
ATOM 3691 N N . ASP A 1 470 ? 8.960 -14.795 7.976 1.00 95.94 470 ASP A N 1
ATOM 3692 C CA . ASP A 1 470 ? 9.195 -14.057 9.219 1.00 95.94 470 ASP A CA 1
ATOM 3693 C C . ASP A 1 470 ? 8.938 -12.549 9.079 1.00 95.94 470 ASP A C 1
ATOM 3695 O O . ASP A 1 470 ? 8.448 -11.926 10.020 1.00 95.94 470 ASP A O 1
ATOM 3699 N N . ASP A 1 471 ? 9.208 -11.959 7.908 1.00 96.19 471 ASP A N 1
ATOM 3700 C CA . ASP A 1 471 ? 8.960 -10.533 7.662 1.00 96.19 471 ASP A CA 1
ATOM 3701 C C . ASP A 1 471 ? 7.456 -10.222 7.662 1.00 96.19 471 ASP A C 1
ATOM 3703 O O . ASP A 1 471 ? 7.026 -9.217 8.235 1.00 96.19 471 ASP A O 1
ATOM 3707 N N . PHE A 1 472 ? 6.637 -11.111 7.088 1.00 97.06 472 PHE A N 1
ATOM 3708 C CA . PHE A 1 472 ? 5.181 -10.980 7.143 1.00 97.06 472 PHE A CA 1
ATOM 3709 C C . PHE A 1 472 ? 4.669 -11.161 8.577 1.00 97.06 472 PHE A C 1
ATOM 3711 O O . PHE A 1 472 ? 3.872 -10.344 9.050 1.00 97.06 472 PHE A O 1
ATOM 3718 N N . ILE A 1 473 ? 5.193 -12.160 9.303 1.00 97.31 473 ILE A N 1
ATOM 3719 C CA . ILE A 1 473 ? 4.877 -12.391 10.723 1.00 97.31 473 ILE A CA 1
ATOM 3720 C C . ILE A 1 473 ? 5.192 -11.158 11.567 1.00 97.31 473 ILE A C 1
ATOM 3722 O O . ILE A 1 473 ? 4.392 -10.720 12.405 1.00 97.31 473 ILE A O 1
ATOM 3726 N N . PHE A 1 474 ? 6.353 -10.560 11.326 1.00 98.44 474 PHE A N 1
ATOM 3727 C CA . PHE A 1 474 ? 6.780 -9.338 11.977 1.00 98.44 474 PHE A CA 1
ATOM 3728 C C . PHE A 1 474 ? 5.834 -8.172 11.667 1.00 98.44 474 PHE A C 1
ATOM 3730 O O . PHE A 1 474 ? 5.356 -7.517 12.599 1.00 98.44 474 PHE A O 1
ATOM 3737 N N . ALA A 1 475 ? 5.478 -7.971 10.395 1.00 98.44 475 ALA A N 1
ATOM 3738 C CA . ALA A 1 475 ? 4.554 -6.924 9.969 1.00 98.44 475 ALA A CA 1
ATOM 3739 C C . ALA A 1 475 ? 3.203 -7.033 10.681 1.00 98.44 475 ALA A C 1
ATOM 3741 O O . ALA A 1 475 ? 2.794 -6.109 11.391 1.00 98.44 475 ALA A O 1
ATOM 3742 N N . HIS A 1 476 ? 2.531 -8.185 10.594 1.00 98.44 476 HIS A N 1
ATOM 3743 C CA . HIS A 1 476 ? 1.210 -8.326 11.204 1.00 98.44 476 HIS A CA 1
ATOM 3744 C C . HIS A 1 476 ? 1.263 -8.392 12.747 1.00 98.44 476 HIS A C 1
ATOM 3746 O O . HIS A 1 476 ? 0.253 -8.144 13.413 1.00 98.44 476 HIS A O 1
ATOM 3752 N N . THR A 1 477 ? 2.432 -8.659 13.346 1.00 98.69 477 THR A N 1
ATOM 3753 C CA . THR A 1 477 ? 2.669 -8.487 14.792 1.00 98.69 477 THR A CA 1
ATOM 3754 C C . THR A 1 477 ? 2.712 -7.014 15.186 1.00 98.69 477 THR A C 1
ATOM 3756 O O . THR A 1 477 ? 2.065 -6.634 16.163 1.00 98.69 477 THR A O 1
ATOM 3759 N N . VAL A 1 478 ? 3.417 -6.170 14.430 1.00 98.81 478 VAL A N 1
ATOM 3760 C CA . VAL A 1 478 ? 3.473 -4.719 14.678 1.00 98.81 478 VAL A CA 1
ATOM 3761 C C . VAL A 1 478 ? 2.099 -4.073 14.468 1.00 98.81 478 VAL A C 1
ATOM 3763 O O . VAL A 1 478 ? 1.670 -3.255 15.288 1.00 98.81 478 VAL A O 1
ATOM 3766 N N . GLN A 1 479 ? 1.365 -4.502 13.436 1.00 98.81 479 GLN A N 1
ATOM 3767 C CA . GLN A 1 479 ? -0.023 -4.094 13.201 1.00 98.81 479 GLN A CA 1
ATOM 3768 C C . GLN A 1 479 ? -0.914 -4.423 14.410 1.00 98.81 479 GLN A C 1
ATOM 3770 O O . GLN A 1 479 ? -1.582 -3.543 14.955 1.00 98.81 479 GLN A O 1
ATOM 3775 N N . MET A 1 480 ? -0.862 -5.672 14.893 1.00 98.81 480 MET A N 1
ATOM 3776 C CA . MET A 1 480 ? -1.597 -6.110 16.084 1.00 98.81 480 MET A CA 1
ATOM 3777 C C . MET A 1 480 ? -1.231 -5.275 17.320 1.00 98.81 480 MET A C 1
ATOM 3779 O O . MET A 1 480 ? -2.121 -4.754 17.987 1.00 98.81 480 MET A O 1
ATOM 3783 N N . GLN A 1 481 ? 0.065 -5.121 17.620 1.00 98.81 481 GLN A N 1
ATOM 3784 C CA . GLN A 1 481 ? 0.543 -4.337 18.767 1.00 98.81 481 GLN A CA 1
ATOM 3785 C C . GLN A 1 481 ? 0.012 -2.902 18.728 1.00 98.81 481 GLN A C 1
ATOM 3787 O O . GLN A 1 481 ? -0.468 -2.395 19.739 1.00 98.81 481 GLN A O 1
ATOM 3792 N N . THR A 1 482 ? 0.040 -2.268 17.555 1.00 98.94 482 THR A N 1
ATOM 3793 C CA . THR A 1 482 ? -0.470 -0.904 17.377 1.00 98.94 482 THR A CA 1
ATOM 3794 C C . THR A 1 482 ? -1.957 -0.808 17.710 1.00 98.94 482 THR A C 1
ATOM 3796 O O . THR A 1 482 ? -2.362 0.112 18.423 1.00 98.94 482 THR A O 1
ATOM 3799 N N . VAL A 1 483 ? -2.766 -1.773 17.256 1.00 98.94 483 VAL A N 1
ATOM 3800 C CA . VAL A 1 483 ? -4.207 -1.797 17.548 1.00 98.94 483 VAL A CA 1
ATOM 3801 C C . VAL A 1 483 ? -4.481 -1.933 19.042 1.00 98.94 483 VAL A C 1
ATOM 3803 O O . VAL A 1 483 ? -5.322 -1.202 19.568 1.00 98.94 483 VAL A O 1
ATOM 3806 N N . LEU A 1 484 ? -3.778 -2.842 19.724 1.00 98.88 484 LEU A N 1
ATOM 3807 C CA . LEU A 1 484 ? -3.960 -3.076 21.159 1.00 98.88 484 LEU A CA 1
ATOM 3808 C C . LEU A 1 484 ? -3.615 -1.829 21.970 1.00 98.88 484 LEU A C 1
ATOM 3810 O O . LEU A 1 484 ? -4.464 -1.319 22.698 1.00 98.88 484 LEU A O 1
ATOM 3814 N N . LEU A 1 485 ? -2.420 -1.275 21.747 1.00 98.88 485 LEU A N 1
ATOM 3815 C CA . LEU A 1 485 ? -1.936 -0.084 22.446 1.00 98.88 485 LEU A CA 1
ATOM 3816 C C . LEU A 1 485 ? -2.867 1.116 22.246 1.00 98.88 485 LEU A C 1
ATOM 3818 O O . LEU A 1 485 ? -3.164 1.846 23.191 1.00 98.88 485 LEU A O 1
ATOM 3822 N N . ALA A 1 486 ? -3.352 1.321 21.019 1.00 98.88 486 ALA A N 1
ATOM 3823 C CA . ALA A 1 486 ? -4.261 2.419 20.731 1.00 98.88 486 ALA A CA 1
ATOM 3824 C C . ALA A 1 486 ? -5.639 2.212 21.381 1.00 98.88 486 ALA A C 1
ATOM 3826 O O . ALA A 1 486 ? -6.201 3.147 21.953 1.00 98.88 486 ALA A O 1
ATOM 3827 N N . THR A 1 487 ? -6.178 0.992 21.316 1.00 98.88 487 THR A N 1
ATOM 3828 C CA . THR A 1 487 ? -7.514 0.666 21.836 1.00 98.88 487 THR A CA 1
ATOM 3829 C C . THR A 1 487 ? -7.565 0.734 23.359 1.00 98.88 487 THR A C 1
ATOM 3831 O O . THR A 1 487 ? -8.460 1.370 23.917 1.00 98.88 487 THR A O 1
ATOM 3834 N N . GLU A 1 488 ? -6.595 0.126 24.041 1.00 98.31 488 GLU A N 1
ATOM 3835 C CA . GLU A 1 488 ? -6.523 0.114 25.504 1.00 98.31 488 GLU A CA 1
ATOM 3836 C C . GLU A 1 488 ? -6.387 1.535 26.054 1.00 98.31 488 GLU A C 1
ATOM 3838 O O . GLU A 1 488 ? -7.161 1.953 26.921 1.00 98.31 488 GLU A O 1
ATOM 3843 N N . TRP A 1 489 ? -5.486 2.331 25.469 1.00 98.50 489 TRP A N 1
ATOM 3844 C CA . TRP A 1 489 ? -5.336 3.731 25.848 1.00 98.50 489 TRP A CA 1
ATOM 3845 C C . TRP A 1 489 ? -6.623 4.529 25.624 1.00 98.50 489 TRP A C 1
ATOM 3847 O O . TRP A 1 489 ? -7.007 5.351 26.464 1.00 98.50 489 TRP A O 1
ATOM 3857 N N . TRP A 1 490 ? -7.312 4.284 24.506 1.00 98.44 490 TRP A N 1
ATOM 3858 C CA . TRP A 1 490 ? -8.572 4.947 24.186 1.00 98.44 490 TRP A CA 1
ATOM 3859 C C . TRP A 1 490 ? -9.652 4.647 25.224 1.00 98.44 490 TRP A C 1
ATOM 3861 O O . TRP A 1 490 ? -10.275 5.575 25.741 1.00 98.44 490 TRP A O 1
ATOM 3871 N N . TRP A 1 491 ? -9.831 3.382 25.603 1.00 97.62 491 TRP A N 1
ATOM 3872 C CA . TRP A 1 491 ? -10.775 2.985 26.650 1.00 97.62 491 TRP A CA 1
ATOM 3873 C C . TRP A 1 491 ? -10.466 3.619 28.007 1.00 97.62 491 TRP A C 1
ATOM 3875 O O . TRP A 1 491 ? -11.373 3.972 28.768 1.00 97.62 491 TRP A O 1
ATOM 3885 N N . GLU A 1 492 ? -9.187 3.812 28.315 1.00 96.31 492 GLU A N 1
ATOM 3886 C CA . GLU A 1 492 ? -8.765 4.425 29.566 1.00 96.31 492 GLU A CA 1
ATOM 3887 C C . GLU A 1 492 ? -8.923 5.945 29.606 1.00 96.31 492 GLU A C 1
ATOM 3889 O O . GLU A 1 492 ? -9.049 6.493 30.704 1.00 96.31 492 GLU A O 1
ATOM 3894 N N . ASN A 1 493 ? -8.915 6.636 28.467 1.00 96.12 493 ASN A N 1
ATOM 3895 C CA . ASN A 1 493 ? -8.795 8.097 28.431 1.00 96.12 493 ASN A CA 1
ATOM 3896 C C . ASN A 1 493 ? -9.987 8.800 27.772 1.00 96.12 493 ASN A C 1
ATOM 3898 O O . ASN A 1 493 ? -10.303 9.933 28.144 1.00 96.12 493 ASN A O 1
ATOM 3902 N N . PHE A 1 494 ? -10.678 8.155 26.833 1.00 93.00 494 PHE A N 1
ATOM 3903 C CA . PHE A 1 494 ? -11.784 8.769 26.110 1.00 93.00 494 PHE A CA 1
ATOM 3904 C C . PHE A 1 494 ? -13.032 8.929 26.989 1.00 93.00 494 PHE A C 1
ATOM 3906 O O . PHE A 1 494 ? -13.413 8.034 27.741 1.00 93.00 494 PHE A O 1
ATOM 3913 N N . GLY A 1 495 ? -13.669 10.103 26.921 1.00 78.88 495 GLY A N 1
ATOM 3914 C CA . GLY A 1 495 ? -14.851 10.436 27.728 1.00 78.88 495 GLY A CA 1
ATOM 3915 C C . GLY A 1 495 ? -14.571 10.758 29.205 1.00 78.88 495 GLY A C 1
ATOM 3916 O O . GLY A 1 495 ? -15.501 11.096 29.940 1.00 78.88 495 GLY A O 1
ATOM 3917 N N . LYS A 1 496 ? -13.310 10.707 29.660 1.00 73.75 496 LYS A N 1
ATOM 3918 C CA . LYS A 1 496 ? -12.916 11.144 31.010 1.00 73.75 496 LYS A CA 1
ATOM 3919 C C . LYS A 1 496 ? -12.521 12.622 30.992 1.00 73.75 496 LYS A C 1
ATOM 3921 O O . LYS A 1 496 ? -11.907 13.098 30.042 1.00 73.75 496 LYS A O 1
ATOM 3926 N N . LYS A 1 497 ? -12.856 13.369 32.055 1.00 46.59 497 LYS A N 1
ATOM 3927 C CA . LYS A 1 497 ? -12.339 14.740 32.225 1.00 46.59 497 LYS A CA 1
ATOM 3928 C C . LYS A 1 497 ? -10.803 14.685 32.298 1.00 46.59 497 LYS A C 1
ATOM 3930 O O . LYS A 1 497 ? -10.305 13.802 33.004 1.00 46.59 497 LYS A O 1
ATOM 3935 N N . PRO A 1 498 ? -10.069 15.592 31.623 1.00 49.78 498 PRO A N 1
ATOM 3936 C CA . PRO A 1 498 ? -8.619 15.681 31.769 1.00 49.78 498 PRO A CA 1
ATOM 3937 C C . PRO A 1 498 ? -8.266 15.796 33.256 1.00 49.78 498 PRO A C 1
ATOM 3939 O O . PRO A 1 498 ? -8.908 16.569 33.974 1.00 49.78 498 PRO A O 1
ATOM 3942 N N . LYS A 1 499 ? -7.327 14.968 33.724 1.00 42.44 499 LYS A N 1
ATOM 3943 C CA . LYS A 1 499 ? -6.794 15.055 35.088 1.00 42.44 499 LYS A CA 1
ATOM 3944 C C . LYS A 1 499 ? -5.760 16.159 35.191 1.00 42.44 499 LYS A C 1
ATOM 3946 O O . LYS A 1 499 ? -4.964 16.280 34.235 1.00 42.44 499 LYS A O 1
#